Protein AF-A0A9P6X069-F1 (afdb_monomer_lite)

Radius of gyration: 29.43 Å; chains: 1; bounding box: 60×92×67 Å

Sequence (409 aa):
MNNSINICNRCDREITHRKDHNYNYHVDEVFIGESLLSVKRSDEGFICPVCESILNTTAGFKQHSKHHNLNFRISKKRVNDEDIDHSHEFNESEEFETSEISKDQLVHHIPPSALSLDNASNPQKKKLKLTNSETILASSDSLTADNQTKADKIMIAKLGRWVPLIYNRGNQQYGVLASPSSASLLLQDSQEPGTWESPIPDGETCSTSLVKTDGDNLIAHIKSTSKACRKLSTTYHIELSQKHVHILNKDWLEYPQLRFCGSQLLAGAIIIEKQTSILVNTVEPYARDPLLDAHYERSPTNSSFPTEPGIYGYIRICLLDSPDGKKLVLGTRVCNFLVTSSMRLDVNSCNIGPSTTHFTPSNESRVFLDNSSIQFVTEMIENPDTNECQVMPVLNQLRQNDCNEGIQI

Organism: Rhizopus oryzae (NCBI:txid64495)

pLDDT: mean 73.47, std 22.13, range [23.59, 97.0]

Foldseek 3Di:
DDPPQDADPVPRDTDPDPVQCCQWAVQQWKFKAPVRDIFGADPQGTQDPPPRDHDNTNVRVCVVSVVVVMDIGGDPDDDDDDDDDDDDDDDDDDDDDDDDDDPVPPPDDPDPPPPDPPPPDDPDPDQDFAEFLLLQCQQVLNLLPDPVVSVVSVVVLVVQVWFWKWKAAPQAIHIHTDHPVVVCVVPPDDDDNIDIDHGHYDPPPPPPDDDDDSVNSVLSNLLSLFPCVVVCVVWDWAWQALVNLVLQQDACVVQVLSQLLVFLFQAQKWKDDRSWIKGQHGKHKAWLDCVGGVPHDDDPPDDQFQPAQFPRGGWGWFWDQDPVATWTWTDGNTIIITRQWMAIGNDGDIHHGRHDDRDGDDSSMIMITTPVSVVLSVVSRVPSVNDHNDDDDPVVVVVVCVVPPDDDD

Secondary structure (DSSP, 8-state):
-----EE-TTT--EES-HHHHHHHHS--EEEETTTTEEEEPBTTBEEPTTT--EESSHHHHHHHHHHTT--EE-----------------------------GGG-SS-PPPSTT-----------PPPPBHHHHHHHHTT-TTS-HHHHHHHHHHHHHTTPEEEEEEETTEEEEEEE-HHHHHHHHHS---SSEEEPPBPTT---SSS----HHHHHHHHHHHHSTTHHHHTT--EEE--HHHHHHHTS-TTT-TTHHHHHHHHHTT-EEEETTEEEEEEEEEEEESSTTT-TT----SSS-----S-BTTBS-EEEEEEETTEEEEEEE-SSEEEEEEEEEESSSS-EEESSB--S----TT-EEEEEHHHHHHHHHHHH-TT---S----HHHHHHHHTT------

Structure (mmCIF, N/CA/C/O backbone):
data_AF-A0A9P6X069-F1
#
_entry.id   AF-A0A9P6X069-F1
#
loop_
_atom_site.group_PDB
_atom_site.id
_atom_site.type_symbol
_atom_site.label_atom_id
_atom_site.label_alt_id
_atom_site.label_comp_id
_atom_site.label_asym_id
_atom_site.label_entity_id
_atom_site.label_seq_id
_atom_site.pdbx_PDB_ins_code
_atom_site.Cartn_x
_atom_site.Cartn_y
_atom_site.Cartn_z
_atom_site.occupancy
_atom_site.B_iso_or_equiv
_atom_site.auth_seq_id
_atom_site.auth_comp_id
_atom_site.auth_asym_id
_atom_site.auth_atom_id
_atom_site.pdbx_PDB_model_num
ATOM 1 N N . MET A 1 1 ? -25.226 74.430 -16.029 1.00 42.78 1 MET A N 1
ATOM 2 C CA . MET A 1 1 ? -24.484 73.281 -15.468 1.00 42.78 1 MET A CA 1
ATOM 3 C C . MET A 1 1 ? -24.748 72.105 -16.394 1.00 42.78 1 MET A C 1
ATOM 5 O O . MET A 1 1 ? -25.853 71.584 -16.383 1.00 42.78 1 MET A O 1
ATOM 9 N N . ASN A 1 2 ? -23.807 71.806 -17.293 1.00 35.28 2 ASN A N 1
ATOM 10 C CA . ASN A 1 2 ? -23.953 70.749 -18.296 1.00 35.28 2 ASN A CA 1
ATOM 11 C C . ASN A 1 2 ? -23.785 69.384 -17.619 1.00 35.28 2 ASN A C 1
ATOM 13 O O . ASN A 1 2 ? -22.670 69.024 -17.251 1.00 35.28 2 ASN A O 1
ATOM 17 N N . ASN A 1 3 ? -24.878 68.637 -17.457 1.00 42.72 3 ASN A N 1
ATOM 18 C CA . ASN A 1 3 ? -24.806 67.213 -17.140 1.00 42.72 3 ASN A CA 1
ATOM 19 C C . ASN A 1 3 ? -24.418 66.472 -18.422 1.00 42.72 3 ASN A C 1
ATOM 21 O O . ASN A 1 3 ? -25.267 66.211 -19.271 1.00 42.72 3 ASN A O 1
ATOM 25 N N . SER A 1 4 ? -23.131 66.172 -18.581 1.00 50.56 4 SER A N 1
ATOM 26 C CA . SER A 1 4 ? -22.646 65.299 -19.648 1.00 50.56 4 SER A CA 1
ATOM 27 C C . SER A 1 4 ? -23.230 63.897 -19.450 1.00 50.56 4 SER A C 1
ATOM 29 O O . SER A 1 4 ? -22.804 63.162 -18.558 1.00 50.56 4 SER A O 1
ATOM 31 N N . ILE A 1 5 ? -24.234 63.541 -20.252 1.00 55.81 5 ILE A N 1
ATOM 32 C CA . ILE A 1 5 ? -24.798 62.190 -20.320 1.00 55.81 5 ILE A CA 1
ATOM 33 C C . ILE A 1 5 ? -23.732 61.297 -20.962 1.00 55.81 5 ILE A C 1
ATOM 35 O O . ILE A 1 5 ? -23.426 61.438 -22.144 1.00 55.81 5 ILE A O 1
ATOM 39 N N . ASN A 1 6 ? -23.119 60.412 -20.175 1.00 64.69 6 ASN A N 1
ATOM 40 C CA . ASN A 1 6 ? -22.134 59.460 -20.680 1.00 64.69 6 ASN A CA 1
ATOM 41 C C . ASN A 1 6 ? -22.856 58.180 -21.105 1.00 64.69 6 ASN A C 1
ATOM 43 O O . ASN A 1 6 ? -23.349 57.439 -20.258 1.00 64.69 6 ASN A O 1
ATOM 47 N N . ILE A 1 7 ? -22.912 57.914 -22.406 1.00 69.56 7 ILE A N 1
ATOM 48 C CA . ILE A 1 7 ? -23.476 56.677 -22.956 1.00 69.56 7 ILE A CA 1
ATOM 49 C C . ILE A 1 7 ? -22.389 55.591 -22.954 1.00 69.56 7 ILE A C 1
ATOM 51 O O . ILE A 1 7 ? -21.216 55.861 -23.218 1.00 69.56 7 ILE A O 1
ATOM 55 N N . CYS A 1 8 ? -22.748 54.355 -22.605 1.00 69.44 8 CYS A N 1
ATOM 56 C CA . CYS A 1 8 ? -21.815 53.235 -22.648 1.00 69.44 8 CYS A CA 1
ATOM 57 C C . CYS A 1 8 ? -21.564 52.766 -24.083 1.00 69.44 8 CYS A C 1
ATOM 59 O O . CYS A 1 8 ? -22.436 52.136 -24.662 1.00 69.44 8 CYS A O 1
ATOM 61 N N . ASN A 1 9 ? -20.340 52.894 -24.595 1.00 67.25 9 ASN A N 1
ATOM 62 C CA . ASN A 1 9 ? -19.972 52.401 -25.936 1.00 67.25 9 ASN A CA 1
ATOM 63 C C . ASN A 1 9 ? -20.103 50.869 -26.137 1.00 67.25 9 ASN A C 1
ATOM 65 O O . ASN A 1 9 ? -19.781 50.370 -27.210 1.00 67.25 9 ASN A O 1
ATOM 69 N N . ARG A 1 10 ? -20.479 50.102 -25.102 1.00 67.94 10 ARG A N 1
ATOM 70 C CA . ARG A 1 10 ? -20.655 48.639 -25.162 1.00 67.94 10 ARG A CA 1
ATOM 71 C C . ARG A 1 10 ? -22.107 48.174 -25.052 1.00 67.94 10 ARG A C 1
ATOM 73 O O . ARG A 1 10 ? -22.389 47.033 -25.390 1.00 67.94 10 ARG A O 1
ATOM 80 N N . CYS A 1 11 ? -23.012 48.999 -24.530 1.00 73.62 11 CYS A N 1
ATOM 81 C CA . CYS A 1 11 ? -24.420 48.613 -24.368 1.00 73.62 11 CYS A CA 1
ATOM 82 C C . CYS A 1 11 ? -25.410 49.766 -24.565 1.00 73.62 11 CYS A C 1
ATOM 84 O O . CYS A 1 11 ? -26.586 49.607 -24.244 1.00 73.62 11 CYS A O 1
ATOM 86 N N . ASP A 1 12 ? -24.927 50.922 -25.027 1.00 70.94 12 ASP A N 1
ATOM 87 C CA . ASP A 1 12 ? -25.683 52.131 -25.368 1.00 70.94 12 ASP A CA 1
ATOM 88 C C . ASP A 1 12 ? -26.628 52.650 -24.270 1.00 70.94 12 ASP A C 1
ATOM 90 O O . ASP A 1 12 ? -27.578 53.384 -24.530 1.00 70.94 12 ASP A O 1
ATOM 94 N N . ARG A 1 13 ? -26.354 52.306 -23.004 1.00 71.81 13 ARG A N 1
ATOM 95 C CA . ARG A 1 13 ? -27.107 52.801 -21.843 1.00 71.81 13 ARG A CA 1
ATOM 96 C C . ARG A 1 13 ? -26.535 54.117 -21.336 1.00 71.81 13 ARG A C 1
ATOM 98 O O . ARG A 1 13 ? -25.316 54.273 -21.277 1.00 71.81 13 ARG A O 1
ATOM 105 N N . GLU A 1 14 ? -27.407 55.023 -20.905 1.00 73.38 14 GLU A N 1
ATOM 106 C CA . GLU A 1 14 ? -27.016 56.237 -20.185 1.00 73.38 14 GLU A CA 1
ATOM 107 C C . GLU A 1 14 ? -26.441 55.878 -18.806 1.00 73.38 14 GLU A C 1
ATOM 109 O O . GLU A 1 14 ? -27.041 55.114 -18.045 1.00 73.38 14 GLU A O 1
ATOM 114 N N . ILE A 1 15 ? -25.262 56.411 -18.479 1.00 73.88 15 ILE A N 1
ATOM 115 C CA . ILE A 1 15 ? -24.551 56.118 -17.235 1.00 73.88 15 ILE A CA 1
ATOM 116 C C . ILE A 1 15 ? -24.189 57.412 -16.502 1.00 73.88 15 ILE A C 1
ATOM 118 O O . ILE A 1 15 ? -23.618 58.339 -17.072 1.00 73.88 15 ILE A O 1
ATOM 122 N N . THR A 1 16 ? -24.424 57.427 -15.192 1.00 64.19 16 THR A N 1
ATOM 123 C CA . THR A 1 16 ? -23.945 58.466 -14.270 1.00 64.19 16 THR A CA 1
ATOM 124 C C . THR A 1 16 ? -22.480 58.263 -13.857 1.00 64.19 16 THR A C 1
ATOM 126 O O . THR A 1 16 ? -21.721 59.226 -13.803 1.00 64.19 16 THR A O 1
ATOM 129 N N . HIS A 1 17 ? -22.044 57.014 -13.634 1.00 68.31 17 HIS A N 1
ATOM 130 C CA . HIS A 1 17 ? -20.667 56.661 -13.256 1.00 68.31 17 HIS A CA 1
ATOM 131 C C . HIS A 1 17 ? -20.094 55.516 -14.114 1.00 68.31 17 HIS A C 1
ATOM 133 O O . HIS A 1 17 ? -20.380 54.336 -13.905 1.00 68.31 17 HIS A O 1
ATOM 139 N N . ARG A 1 18 ? -19.232 55.863 -15.082 1.00 62.50 18 ARG A N 1
ATOM 140 C CA . ARG A 1 18 ? -18.684 54.933 -16.095 1.00 62.50 18 ARG A CA 1
ATOM 141 C C . ARG A 1 18 ? -17.893 53.756 -15.501 1.00 62.50 18 ARG A C 1
ATOM 143 O O . ARG A 1 18 ? -18.002 52.641 -16.008 1.00 62.50 18 ARG A O 1
ATOM 150 N N . LYS A 1 19 ? -17.124 53.976 -14.424 1.00 65.62 19 LYS A N 1
ATOM 151 C CA . LYS A 1 19 ? -16.300 52.930 -13.782 1.00 65.62 19 LYS A CA 1
ATOM 152 C C . LYS A 1 19 ? -17.153 51.847 -13.110 1.00 65.62 19 LYS A C 1
ATOM 154 O O . LYS A 1 19 ? -16.907 50.664 -13.333 1.00 65.62 19 LYS A O 1
ATOM 159 N N . ASP A 1 20 ? -18.191 52.241 -12.376 1.00 71.38 20 ASP A N 1
ATOM 160 C CA . ASP A 1 20 ? -19.063 51.305 -11.654 1.00 71.38 20 ASP A CA 1
ATOM 161 C C . ASP A 1 20 ? -19.951 50.499 -12.602 1.00 71.38 20 ASP A C 1
ATOM 163 O O . ASP A 1 20 ? -20.221 49.320 -12.367 1.00 71.38 20 ASP A O 1
ATOM 167 N N . HIS A 1 21 ? -20.367 51.110 -13.713 1.00 75.94 21 HIS A N 1
ATOM 168 C CA . HIS A 1 21 ? -21.101 50.409 -14.758 1.00 75.94 21 HIS A CA 1
ATOM 169 C C . HIS A 1 21 ? -20.236 49.359 -15.463 1.00 75.94 21 HIS A C 1
ATOM 171 O O . HIS A 1 21 ? -20.666 48.217 -15.610 1.00 75.94 21 HIS A O 1
ATOM 177 N N . ASN A 1 22 ? -19.004 49.717 -15.846 1.00 75.19 22 ASN A N 1
ATOM 178 C CA . ASN A 1 22 ? -18.071 48.780 -16.474 1.00 75.19 22 ASN A CA 1
ATOM 179 C C . ASN A 1 22 ? -17.779 47.590 -15.544 1.00 75.19 22 ASN A C 1
ATOM 181 O O . ASN A 1 22 ? -17.891 46.436 -15.945 1.00 75.19 22 ASN A O 1
ATOM 185 N N . TYR A 1 23 ? -17.529 47.868 -14.261 1.00 79.69 23 TYR A N 1
ATOM 186 C CA . TYR A 1 23 ? -17.313 46.833 -13.253 1.00 79.69 23 TYR A CA 1
ATOM 187 C C . TYR A 1 23 ? -18.516 45.897 -13.085 1.00 79.69 23 TYR A C 1
ATOM 189 O O . TYR A 1 23 ? -18.342 44.686 -12.983 1.00 79.69 23 TYR A O 1
ATOM 197 N N . ASN A 1 24 ? -19.740 46.427 -13.046 1.0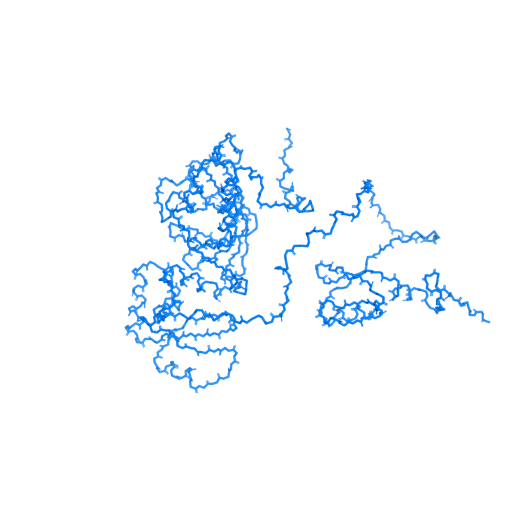0 82.25 24 ASN A N 1
ATOM 198 C CA . ASN A 1 24 ? -20.919 45.624 -12.725 1.00 82.25 24 ASN A CA 1
ATOM 199 C C . ASN A 1 24 ? -21.526 44.876 -13.906 1.00 82.25 24 ASN A C 1
ATOM 201 O O . ASN A 1 24 ? -22.154 43.842 -13.668 1.00 82.25 24 ASN A O 1
ATOM 205 N N . TYR A 1 25 ? -21.356 45.370 -15.133 1.00 77.75 25 TYR A N 1
ATOM 206 C CA . TYR A 1 25 ? -22.082 44.869 -16.305 1.00 77.75 25 TYR A CA 1
ATOM 207 C C . TYR A 1 25 ? -21.203 44.347 -17.440 1.00 77.75 25 TYR A C 1
ATOM 209 O O . TYR A 1 25 ? -21.703 43.588 -18.257 1.00 77.75 25 TYR A O 1
ATOM 217 N N . HIS A 1 26 ? -19.912 44.682 -17.463 1.00 78.12 26 HIS A N 1
ATOM 218 C CA . HIS A 1 26 ? -19.003 44.350 -18.574 1.00 78.12 26 HIS A CA 1
ATOM 219 C C . HIS A 1 26 ? -17.796 43.514 -18.135 1.00 78.12 26 HIS A C 1
ATOM 221 O O . HIS A 1 26 ? -16.769 43.474 -18.811 1.00 78.12 26 HIS A O 1
ATOM 227 N N . VAL A 1 27 ? -17.900 42.878 -16.968 1.00 79.62 27 VAL A N 1
ATOM 228 C CA . VAL A 1 27 ? -16.956 41.847 -16.533 1.00 79.62 27 VAL A CA 1
ATOM 229 C C . VAL A 1 27 ? -17.482 40.510 -17.030 1.00 79.62 27 VAL A C 1
ATOM 231 O O . VAL A 1 27 ? -18.542 40.075 -16.583 1.00 79.62 27 VAL A O 1
ATOM 234 N N . ASP A 1 28 ? -16.732 39.885 -17.933 1.00 79.06 28 ASP A N 1
ATOM 235 C CA . ASP A 1 28 ? -17.126 38.638 -18.599 1.00 79.06 28 ASP A CA 1
ATOM 236 C C . ASP A 1 28 ? -16.813 37.395 -17.756 1.00 79.06 28 ASP A C 1
ATOM 238 O O . ASP A 1 28 ? -17.457 36.360 -17.902 1.00 79.06 28 ASP A O 1
ATOM 242 N N . GLU A 1 29 ? -15.823 37.482 -16.866 1.00 84.62 29 GLU A N 1
ATOM 243 C CA . GLU A 1 29 ? -15.314 36.344 -16.101 1.00 84.62 29 GLU A CA 1
ATOM 244 C C . GLU A 1 29 ? -14.793 36.784 -14.729 1.00 84.62 29 GLU A C 1
ATOM 246 O O . GLU A 1 29 ? -14.125 37.814 -14.586 1.00 84.62 29 GLU A O 1
ATOM 251 N N . VAL A 1 30 ? -15.104 35.989 -13.707 1.00 84.06 30 VAL A N 1
ATOM 252 C CA . VAL A 1 30 ? -14.659 36.183 -12.323 1.00 84.06 30 VAL A CA 1
ATOM 253 C C . VAL A 1 30 ? -14.115 34.876 -11.762 1.00 84.06 30 VAL A C 1
ATOM 255 O O . VAL A 1 30 ? -14.554 33.801 -12.149 1.00 84.06 30 VAL A O 1
ATOM 258 N N . PHE A 1 31 ? -13.169 34.964 -10.833 1.00 82.50 31 PHE A N 1
ATOM 259 C CA . PHE A 1 31 ? -12.509 33.807 -10.233 1.00 82.50 31 PHE A CA 1
ATOM 260 C C . PHE A 1 31 ? -12.877 33.710 -8.760 1.00 82.50 31 PHE A C 1
ATOM 262 O O . PHE A 1 31 ? -12.735 34.696 -8.025 1.00 82.50 31 PHE A O 1
ATOM 269 N N . ILE A 1 32 ? -13.339 32.535 -8.329 1.00 80.19 32 ILE A N 1
ATOM 270 C CA . ILE A 1 32 ? -13.804 32.317 -6.958 1.00 80.19 32 ILE A CA 1
ATOM 271 C C . ILE A 1 32 ? -13.088 31.170 -6.232 1.00 80.19 32 ILE A C 1
ATOM 273 O O . ILE A 1 32 ? -12.672 30.184 -6.837 1.00 80.19 32 ILE A O 1
ATOM 277 N N . GLY A 1 33 ? -12.972 31.297 -4.908 1.00 73.81 33 GLY A N 1
ATOM 278 C CA . GLY A 1 33 ? -12.350 30.311 -4.024 1.00 73.81 33 GLY A CA 1
ATOM 279 C C . GLY A 1 33 ? -10.818 30.290 -4.084 1.00 73.81 33 GLY A C 1
ATOM 280 O O . GLY A 1 33 ? -10.187 31.077 -4.789 1.00 73.81 33 GLY A O 1
ATOM 281 N N . GLU A 1 34 ? -10.209 29.389 -3.312 1.00 68.25 34 GLU A N 1
ATOM 282 C CA . GLU A 1 34 ? -8.750 29.175 -3.318 1.00 68.25 34 GLU A CA 1
ATOM 283 C C . GLU A 1 34 ? -8.270 28.505 -4.612 1.00 68.25 34 GLU A C 1
ATOM 285 O O . GLU A 1 34 ? -7.157 28.751 -5.064 1.00 68.25 34 GLU A O 1
ATOM 290 N N . SER A 1 35 ? -9.145 27.724 -5.248 1.00 65.00 35 SER A N 1
ATOM 291 C CA . SER A 1 35 ? -8.895 27.024 -6.511 1.00 65.00 35 SER A CA 1
ATOM 292 C C . SER A 1 35 ? -8.997 27.920 -7.752 1.00 65.00 35 SER A C 1
ATOM 294 O O . SER A 1 35 ? -8.782 27.426 -8.853 1.00 65.00 35 SER A O 1
ATOM 296 N N . LEU A 1 36 ? -9.345 29.208 -7.592 1.00 75.38 36 LEU A N 1
ATOM 297 C CA . LEU A 1 36 ? -9.572 30.163 -8.687 1.00 75.38 36 LEU A CA 1
ATOM 298 C C . LEU A 1 36 ? -10.529 29.612 -9.759 1.00 75.38 36 LEU A C 1
ATOM 300 O O . LEU A 1 36 ? -10.232 29.642 -10.950 1.00 75.38 36 LEU A O 1
ATOM 304 N N . LEU A 1 37 ? -11.692 29.111 -9.340 1.00 76.81 37 LEU A N 1
ATOM 305 C CA . LEU A 1 37 ? -12.702 28.615 -10.268 1.00 76.81 37 LEU A CA 1
ATOM 306 C C . LEU A 1 37 ? -13.217 29.773 -11.135 1.00 76.81 37 LEU A C 1
ATOM 308 O O . LEU A 1 37 ? -13.731 30.756 -10.597 1.00 76.81 37 LEU A O 1
ATOM 312 N N . SER A 1 38 ? -13.084 29.649 -12.457 1.00 82.31 38 SER A N 1
ATOM 313 C CA . SER A 1 38 ? -13.639 30.604 -13.423 1.00 82.31 38 SER A CA 1
ATOM 314 C C . SER A 1 38 ? -15.165 30.482 -13.477 1.00 82.31 38 SER A C 1
ATOM 316 O O . SER A 1 38 ? -15.711 29.404 -13.713 1.00 82.31 38 SER A O 1
ATOM 318 N N . VAL A 1 39 ? -15.851 31.607 -13.283 1.00 82.75 39 VAL A N 1
ATOM 319 C CA . VAL A 1 39 ? -17.285 31.768 -13.515 1.00 82.75 39 VAL A CA 1
ATOM 320 C C . VAL A 1 39 ? -17.467 32.821 -14.598 1.00 82.75 39 VAL A C 1
ATOM 322 O O . VAL A 1 39 ? -17.143 33.997 -14.406 1.00 82.75 39 VAL A O 1
ATOM 325 N N . LYS A 1 40 ? -17.996 32.394 -15.744 1.00 85.69 40 LYS A N 1
ATOM 326 C CA . LYS A 1 40 ? -18.321 33.279 -16.863 1.00 85.69 40 LYS A CA 1
ATOM 327 C C . LYS A 1 40 ? -19.704 33.883 -16.684 1.00 85.69 40 LYS A C 1
ATOM 329 O O . LYS A 1 40 ? -20.611 33.253 -16.138 1.00 85.69 40 LYS A O 1
ATOM 334 N N . ARG A 1 41 ? -19.859 35.116 -17.145 1.00 84.06 41 ARG A N 1
ATOM 335 C CA . ARG A 1 41 ? -21.137 35.811 -17.147 1.00 84.06 41 ARG A CA 1
ATOM 336 C C . ARG A 1 41 ? -22.023 35.234 -18.251 1.00 84.06 41 ARG A C 1
ATOM 338 O O . ARG A 1 41 ? -21.610 35.183 -19.404 1.00 84.06 41 ARG A O 1
ATOM 345 N N . SER A 1 42 ? -23.225 34.809 -17.884 1.00 82.00 42 SER A N 1
ATOM 346 C CA . SER A 1 42 ? -24.303 34.481 -18.823 1.00 82.00 42 SER A CA 1
ATOM 347 C C . SER A 1 42 ? -25.139 35.725 -19.143 1.00 82.00 42 SER A C 1
ATOM 349 O O . SER A 1 42 ? -24.993 36.757 -18.479 1.00 82.00 42 SER A O 1
ATOM 351 N N . ASP A 1 43 ? -26.060 35.621 -20.100 1.00 76.06 43 ASP A N 1
ATOM 352 C CA . ASP A 1 43 ? -26.978 36.713 -20.460 1.00 76.06 43 ASP A CA 1
ATOM 353 C C . ASP A 1 43 ? -27.834 37.192 -19.269 1.00 76.06 43 ASP A C 1
ATOM 355 O O . ASP A 1 43 ? -28.202 38.365 -19.187 1.00 76.06 43 ASP A O 1
ATOM 359 N N . GLU A 1 44 ? -28.087 36.310 -18.295 1.00 77.12 44 GLU A N 1
ATOM 360 C CA . GLU A 1 44 ? -28.863 36.602 -17.082 1.00 77.12 44 GLU A CA 1
ATOM 361 C C . GLU A 1 44 ? -27.990 37.051 -15.888 1.00 77.12 44 GLU A C 1
ATOM 363 O O . GLU A 1 44 ? -28.501 37.530 -14.872 1.00 77.12 44 GLU A O 1
ATOM 368 N N . GLY A 1 45 ? -26.659 36.965 -16.010 1.00 85.12 45 GLY A N 1
ATOM 369 C CA . GLY A 1 45 ? -25.692 37.324 -14.969 1.00 85.12 45 GLY A CA 1
ATOM 370 C C . GLY A 1 45 ? -24.742 36.186 -14.592 1.00 85.12 45 GLY A C 1
ATOM 371 O O . GLY A 1 45 ? -24.501 35.260 -15.365 1.00 85.12 45 GLY A O 1
ATOM 372 N N . PHE A 1 46 ? -24.157 36.266 -13.399 1.00 84.44 46 PHE A N 1
ATOM 373 C CA . PHE A 1 46 ? -23.302 35.211 -12.856 1.00 84.44 46 PHE A CA 1
ATOM 374 C C . PHE A 1 46 ? -24.130 34.207 -12.060 1.00 84.44 46 PHE A C 1
ATOM 376 O O . PHE A 1 46 ? -24.878 34.598 -11.164 1.00 84.44 46 PHE A O 1
ATOM 383 N N . ILE A 1 47 ? -23.952 32.922 -12.351 1.00 84.06 47 ILE A N 1
ATOM 384 C CA . ILE A 1 47 ? -24.591 31.830 -11.617 1.00 84.06 47 ILE A CA 1
ATOM 385 C C . ILE A 1 47 ? -23.631 31.364 -10.526 1.00 84.06 47 ILE A C 1
ATOM 387 O O . ILE A 1 47 ? -22.469 31.055 -10.797 1.00 84.06 47 ILE A O 1
ATOM 391 N N . CYS A 1 48 ? -24.091 31.344 -9.276 1.00 82.50 48 CYS A N 1
ATOM 392 C CA . CYS A 1 48 ? -23.286 30.850 -8.167 1.00 82.50 48 CYS A CA 1
ATOM 393 C C . CYS A 1 48 ? -23.147 29.324 -8.260 1.00 82.50 48 CYS A C 1
ATOM 395 O O . CYS A 1 48 ? -24.159 28.633 -8.194 1.00 82.50 48 CYS A O 1
ATOM 397 N N . PRO A 1 49 ? -21.931 28.760 -8.317 1.00 77.50 49 PRO A N 1
ATOM 398 C CA . PRO A 1 49 ? -21.759 27.311 -8.429 1.00 77.50 49 PRO A CA 1
ATOM 399 C C . PRO A 1 49 ? -22.056 26.553 -7.125 1.00 77.50 49 PRO A C 1
ATOM 401 O O . PRO A 1 49 ? -22.012 25.331 -7.114 1.00 77.50 49 PRO A O 1
ATOM 404 N N . VAL A 1 50 ? -22.330 27.255 -6.016 1.00 79.19 50 VAL A N 1
ATOM 405 C CA . VAL A 1 50 ? -22.631 26.634 -4.712 1.00 79.19 50 VAL A CA 1
ATOM 406 C C . VAL A 1 50 ? -24.133 26.506 -4.458 1.00 79.19 50 VAL A C 1
ATOM 408 O O . VAL A 1 50 ? -24.566 25.552 -3.821 1.00 79.19 50 VAL A O 1
ATOM 411 N N . CYS A 1 51 ? -24.930 27.478 -4.903 1.00 81.56 51 CYS A N 1
ATOM 412 C CA . CYS A 1 51 ? -26.366 27.532 -4.609 1.00 81.56 51 CYS A CA 1
ATOM 413 C C . CYS A 1 51 ? -27.237 27.863 -5.826 1.00 81.56 51 CYS A C 1
ATOM 415 O O . CYS A 1 51 ? -28.429 28.105 -5.663 1.00 81.56 51 CYS A O 1
ATOM 417 N N . GLU A 1 52 ? -26.632 27.942 -7.014 1.00 83.38 52 GLU A N 1
ATOM 418 C CA . GLU A 1 52 ? -27.286 28.204 -8.303 1.00 83.38 52 GLU A CA 1
ATOM 419 C C . GLU A 1 52 ? -28.027 29.549 -8.386 1.00 83.38 52 GLU A C 1
ATOM 421 O O . GLU A 1 52 ? -28.730 29.827 -9.355 1.00 83.38 52 GLU A O 1
ATOM 426 N N . SER A 1 53 ? -27.836 30.440 -7.405 1.00 80.12 53 SER A N 1
ATOM 427 C CA . SER A 1 53 ? -28.431 31.775 -7.446 1.00 80.12 53 SER A CA 1
ATOM 428 C C . SER A 1 53 ? -27.830 32.621 -8.571 1.00 80.12 53 SER A C 1
ATOM 430 O O . SER A 1 53 ? -26.611 32.654 -8.769 1.00 80.12 53 SER A O 1
ATOM 432 N N . ILE A 1 54 ? -28.701 33.314 -9.306 1.00 86.25 54 ILE A N 1
ATOM 433 C CA . ILE A 1 54 ? -28.332 34.158 -10.445 1.00 86.25 54 ILE A CA 1
ATOM 434 C C . ILE A 1 54 ? -28.183 35.599 -9.968 1.00 86.25 54 ILE A C 1
ATOM 436 O O . ILE A 1 54 ? -29.099 36.178 -9.380 1.00 86.25 54 ILE A O 1
ATOM 440 N N . LEU A 1 55 ? -27.017 36.191 -10.221 1.00 86.38 55 LEU A N 1
ATOM 441 C CA . LEU A 1 55 ? -26.685 37.547 -9.804 1.00 86.38 55 LEU A CA 1
ATOM 442 C C . LEU A 1 55 ? -26.309 38.395 -11.011 1.00 86.38 55 LEU A C 1
ATOM 444 O O . LEU A 1 55 ? -25.273 38.224 -11.652 1.00 86.38 55 LEU A O 1
ATOM 448 N N . ASN A 1 56 ? -27.165 39.371 -11.278 1.00 84.19 56 ASN A N 1
ATOM 449 C CA . ASN A 1 56 ? -27.097 40.258 -12.433 1.00 84.19 56 ASN A CA 1
ATOM 450 C C . ASN A 1 56 ? -25.978 41.313 -12.366 1.00 84.19 56 ASN A C 1
ATOM 452 O O . ASN A 1 56 ? -25.777 42.036 -13.339 1.00 84.19 56 ASN A O 1
ATOM 456 N N . THR A 1 57 ? -25.259 41.437 -11.246 1.00 85.50 57 THR A N 1
ATOM 457 C CA . THR A 1 57 ? -24.164 42.402 -11.068 1.00 85.50 57 THR A CA 1
ATOM 458 C C . THR A 1 57 ? -22.930 41.749 -10.464 1.00 85.50 57 THR A C 1
ATOM 460 O O . THR A 1 57 ? -23.015 40.910 -9.566 1.00 85.50 57 THR A O 1
ATOM 463 N N . THR A 1 58 ? -21.755 42.193 -10.908 1.00 84.50 58 THR A N 1
ATOM 464 C CA . THR A 1 58 ? -20.462 41.721 -10.391 1.00 84.50 58 THR A CA 1
ATOM 465 C C . THR A 1 58 ? -20.289 42.027 -8.898 1.00 84.50 58 THR A C 1
ATOM 467 O O . THR A 1 58 ? -19.790 41.188 -8.147 1.00 84.50 58 THR A O 1
ATOM 470 N N . ALA A 1 59 ? -20.735 43.201 -8.428 1.00 83.62 59 ALA A N 1
ATOM 471 C CA . ALA A 1 59 ? -20.709 43.543 -7.004 1.00 83.62 59 ALA A CA 1
ATOM 472 C C . ALA A 1 59 ? -21.637 42.645 -6.168 1.00 83.62 59 ALA A C 1
ATOM 474 O O . ALA A 1 59 ? -21.226 42.177 -5.102 1.00 83.62 59 ALA A O 1
ATOM 475 N N . GLY A 1 60 ? -22.844 42.353 -6.670 1.00 82.31 60 GLY A N 1
ATOM 476 C CA . GLY A 1 60 ? -23.772 41.417 -6.034 1.00 82.31 60 GLY A CA 1
ATOM 477 C C . GLY A 1 60 ? -23.169 40.017 -5.922 1.00 82.31 60 GLY A C 1
ATOM 478 O O . GLY A 1 60 ? -23.168 39.428 -4.842 1.00 82.31 60 GLY A O 1
ATOM 479 N N . PHE A 1 61 ? -22.542 39.534 -6.997 1.00 85.56 61 PHE A N 1
ATOM 480 C CA . PHE A 1 61 ? -21.862 38.239 -7.013 1.00 85.56 61 PHE A CA 1
ATOM 481 C C . PHE A 1 61 ? -20.684 38.162 -6.034 1.00 85.56 61 PHE A C 1
ATOM 483 O O . PHE A 1 61 ? -20.536 37.177 -5.308 1.00 85.56 61 PHE A O 1
ATOM 490 N N . LYS A 1 62 ? -19.885 39.229 -5.921 1.00 84.56 62 LYS A N 1
ATOM 491 C CA . LYS A 1 62 ? -18.802 39.324 -4.931 1.00 84.56 62 LYS A CA 1
ATOM 492 C C . LYS A 1 62 ? -19.322 39.255 -3.493 1.00 84.56 62 LYS A C 1
ATOM 494 O O . LYS A 1 62 ? -18.734 38.563 -2.663 1.00 84.56 62 LYS A O 1
ATOM 499 N N . GLN A 1 63 ? -20.391 39.984 -3.172 1.00 84.50 63 GLN A N 1
ATOM 500 C CA . GLN A 1 63 ? -20.969 39.979 -1.824 1.00 84.50 63 GLN A CA 1
ATOM 501 C C . GLN A 1 63 ? -21.603 38.626 -1.488 1.00 84.50 63 GLN A C 1
ATOM 503 O O . GLN A 1 63 ? -21.448 38.130 -0.372 1.00 84.50 63 GLN A O 1
ATOM 508 N N . HIS A 1 64 ? -22.270 38.009 -2.455 1.00 84.94 64 HIS A N 1
ATOM 509 C CA . HIS A 1 64 ? -22.835 36.676 -2.310 1.00 84.94 64 HIS A CA 1
ATOM 510 C C . HIS A 1 64 ? -21.752 35.607 -2.096 1.00 84.94 64 HIS A C 1
ATOM 512 O O . HIS A 1 64 ? -21.849 34.813 -1.167 1.00 84.94 64 HIS A O 1
ATOM 518 N N . SER A 1 65 ? -20.658 35.655 -2.860 1.00 84.06 65 SER A N 1
ATOM 519 C CA . SER A 1 65 ? -19.527 34.722 -2.721 1.00 84.06 65 SER A CA 1
ATOM 520 C C . SER A 1 65 ? -18.922 34.733 -1.310 1.00 84.06 65 SER A C 1
ATOM 522 O O . SER A 1 65 ? -18.561 33.685 -0.777 1.00 84.06 65 SER A O 1
ATOM 524 N N . LYS A 1 66 ? -18.889 35.902 -0.652 1.00 81.88 66 LYS A N 1
ATOM 525 C CA . LYS A 1 66 ? -18.440 36.015 0.745 1.00 81.88 66 LYS A CA 1
ATOM 526 C C . LYS A 1 66 ? -19.331 35.259 1.733 1.00 81.88 66 LYS A C 1
ATOM 528 O O . LYS A 1 66 ? -18.806 34.749 2.714 1.00 81.88 66 LYS A O 1
ATOM 533 N N . HIS A 1 67 ? -20.638 35.147 1.484 1.00 82.69 67 HIS A N 1
ATOM 534 C CA . HIS A 1 67 ? -21.537 34.358 2.341 1.00 82.69 67 HIS A CA 1
ATOM 535 C C . HIS A 1 67 ? -21.236 32.854 2.265 1.00 82.69 67 HIS A C 1
ATOM 537 O O . HIS A 1 67 ? -21.532 32.122 3.204 1.00 82.69 67 HIS A O 1
ATOM 543 N N . HIS A 1 68 ? -20.589 32.407 1.187 1.00 79.62 68 HIS A N 1
ATOM 544 C CA . HIS A 1 68 ? -20.091 31.043 1.021 1.00 79.62 68 HIS A CA 1
ATOM 545 C C . HIS A 1 68 ? -18.613 30.881 1.422 1.00 79.62 68 HIS A C 1
ATOM 547 O O . HIS A 1 68 ? -18.014 29.852 1.126 1.00 79.62 68 HIS A O 1
ATOM 553 N N . ASN A 1 69 ? -18.012 31.877 2.090 1.00 77.50 69 ASN A N 1
ATOM 554 C CA . ASN A 1 69 ? -16.584 31.918 2.436 1.00 77.50 69 ASN A CA 1
ATOM 555 C C . ASN A 1 69 ? -15.643 31.761 1.224 1.00 77.50 69 ASN A C 1
ATOM 557 O O . ASN A 1 69 ? -14.524 31.268 1.357 1.00 77.50 69 ASN A O 1
ATOM 561 N N . LEU A 1 70 ? -16.075 32.195 0.036 1.00 80.12 70 LEU A N 1
ATOM 562 C CA . LEU A 1 70 ? -15.262 32.140 -1.176 1.00 80.12 70 LEU A CA 1
ATOM 563 C C . LEU A 1 70 ? -14.529 33.464 -1.405 1.00 80.12 70 LEU A C 1
ATOM 565 O O . LEU A 1 70 ? -15.126 34.545 -1.409 1.00 80.12 70 LEU A O 1
ATOM 569 N N . ASN A 1 71 ? -13.221 33.371 -1.654 1.00 77.94 71 ASN A N 1
ATOM 570 C CA . ASN A 1 71 ? -12.424 34.495 -2.140 1.00 77.94 71 ASN A CA 1
ATOM 571 C C . ASN A 1 71 ? -12.869 34.883 -3.553 1.00 77.94 71 ASN A C 1
ATOM 573 O O . ASN A 1 71 ? -13.219 34.014 -4.335 1.00 77.94 71 ASN A O 1
ATOM 577 N N . PHE A 1 72 ? -12.855 36.173 -3.890 1.00 84.12 72 PHE A N 1
ATOM 578 C CA . PHE A 1 72 ? -13.316 36.677 -5.189 1.00 84.12 72 PHE A CA 1
ATOM 579 C C . PHE A 1 72 ? -12.234 37.539 -5.846 1.00 84.12 72 PHE A C 1
ATOM 581 O O . PHE A 1 72 ? -11.731 38.482 -5.223 1.00 84.12 72 PHE A O 1
ATOM 588 N N . ARG A 1 73 ? -11.902 37.253 -7.108 1.00 78.69 73 ARG A N 1
ATOM 589 C CA . ARG A 1 73 ? -10.937 38.002 -7.926 1.00 78.69 73 ARG A CA 1
ATOM 590 C C . ARG A 1 73 ? -11.483 38.243 -9.334 1.00 78.69 73 ARG A C 1
ATOM 592 O O . ARG A 1 73 ? -12.255 37.451 -9.856 1.00 78.69 73 ARG A O 1
ATOM 599 N N . ILE A 1 74 ? -11.057 39.339 -9.955 1.00 80.75 74 ILE A N 1
ATOM 600 C CA . ILE A 1 74 ? -11.333 39.644 -11.367 1.00 80.75 74 ILE A CA 1
ATOM 601 C C . ILE A 1 74 ? -9.988 39.751 -12.075 1.00 80.75 74 ILE A C 1
ATOM 603 O O . ILE A 1 74 ? -9.085 40.417 -11.559 1.00 80.75 74 ILE A O 1
ATOM 607 N N . SER A 1 75 ? -9.858 39.126 -13.243 1.00 62.56 75 SER A N 1
ATOM 608 C CA . SER A 1 75 ? -8.684 39.307 -14.095 1.00 62.56 75 SER A CA 1
ATOM 609 C C . SER A 1 75 ? -8.615 40.753 -14.575 1.00 62.56 75 SER A C 1
ATOM 611 O O . SER A 1 75 ? -9.509 41.240 -15.267 1.00 62.56 75 SER A O 1
ATOM 613 N N . LYS A 1 76 ? -7.548 41.470 -14.211 1.00 52.38 76 LYS A N 1
ATOM 614 C CA . LYS A 1 76 ? -7.269 42.790 -14.783 1.00 52.38 76 LYS A CA 1
ATOM 615 C C . LYS A 1 76 ? -6.790 42.597 -16.223 1.00 52.38 76 LYS A C 1
ATOM 617 O O . LYS A 1 76 ? -5.606 42.382 -16.454 1.00 52.38 76 LYS A O 1
ATOM 622 N N . LYS A 1 77 ? -7.698 42.684 -17.193 1.00 40.31 77 LYS A N 1
ATOM 623 C CA . LYS A 1 77 ? -7.326 42.841 -18.603 1.00 40.31 77 LYS A CA 1
ATOM 624 C C . LYS A 1 77 ? -6.767 44.262 -18.761 1.00 40.31 77 LYS A C 1
ATOM 626 O O . LYS A 1 77 ? -7.498 45.220 -18.510 1.00 40.31 77 LYS A O 1
ATOM 631 N N . ARG A 1 78 ? -5.476 44.415 -19.094 1.00 30.83 78 ARG A N 1
ATOM 632 C CA . ARG A 1 78 ? -4.919 45.714 -19.511 1.00 30.83 78 ARG A CA 1
ATOM 633 C C . ARG A 1 78 ? -5.670 46.122 -20.779 1.00 30.83 78 ARG A C 1
ATOM 635 O O . ARG A 1 78 ? -5.554 45.461 -21.804 1.00 30.83 78 ARG A O 1
ATOM 642 N N . VAL A 1 79 ? -6.514 47.139 -20.668 1.00 31.67 79 VAL A N 1
ATOM 643 C CA . VAL A 1 79 ? -7.076 47.837 -21.822 1.00 31.67 79 VAL A CA 1
ATOM 644 C C . VAL A 1 79 ? -6.066 48.926 -22.154 1.00 31.67 79 VAL A C 1
ATOM 646 O O . VAL A 1 79 ? -5.769 49.746 -21.287 1.00 31.67 79 VAL A O 1
ATOM 649 N N . ASN A 1 80 ? -5.500 48.875 -23.359 1.00 30.67 80 ASN A N 1
ATOM 650 C CA . ASN A 1 80 ? -4.776 49.999 -23.940 1.00 30.67 80 ASN A CA 1
ATOM 651 C C . ASN A 1 80 ? -5.763 51.162 -24.076 1.00 30.67 80 ASN A C 1
ATOM 653 O O . ASN A 1 80 ? -6.665 51.086 -24.903 1.00 30.67 80 ASN A O 1
ATOM 657 N N . ASP A 1 81 ? -5.592 52.189 -23.254 1.00 28.28 81 ASP A N 1
ATOM 658 C CA . ASP A 1 81 ? -6.030 53.551 -23.540 1.00 28.28 81 ASP A CA 1
ATOM 659 C C . ASP A 1 81 ? -4.836 54.447 -23.187 1.00 28.28 81 ASP A C 1
ATOM 661 O O . ASP A 1 81 ? -4.341 54.439 -22.055 1.00 28.28 81 ASP A O 1
ATOM 665 N N . GLU A 1 82 ? -4.328 55.136 -24.202 1.00 32.03 82 GLU A N 1
ATOM 666 C CA . GLU A 1 82 ? -3.330 56.193 -24.093 1.00 32.03 82 GLU A CA 1
ATOM 667 C C . GLU A 1 82 ? -3.955 57.386 -23.349 1.00 32.03 82 GLU A C 1
ATOM 669 O O . GLU A 1 82 ? -5.001 57.875 -23.765 1.00 32.03 82 GLU A O 1
ATOM 674 N N . ASP A 1 83 ? -3.368 57.776 -22.209 1.00 29.33 83 ASP A N 1
ATOM 675 C CA . ASP A 1 83 ? -3.103 59.168 -21.789 1.00 29.33 83 ASP A CA 1
ATOM 676 C C . ASP A 1 83 ? -2.642 59.231 -20.308 1.00 29.33 83 ASP A C 1
ATOM 678 O O . ASP A 1 83 ? -3.417 59.082 -19.364 1.00 29.33 83 ASP A O 1
ATOM 682 N N . ILE A 1 84 ? -1.319 59.385 -20.159 1.00 30.66 84 ILE A N 1
ATOM 683 C CA . ILE A 1 84 ? -0.488 60.077 -19.142 1.00 30.66 84 ILE A CA 1
ATOM 684 C C . ILE A 1 84 ? -1.129 60.413 -17.768 1.00 30.66 84 ILE A C 1
ATOM 686 O O . ILE A 1 84 ? -2.024 61.248 -17.697 1.00 30.66 84 ILE A O 1
ATOM 690 N N . ASP A 1 85 ? -0.571 59.888 -16.658 1.00 26.02 85 ASP A N 1
ATOM 691 C CA . ASP A 1 85 ? 0.344 60.653 -15.769 1.00 26.02 85 ASP A CA 1
ATOM 692 C C . ASP A 1 85 ? 1.016 59.782 -14.672 1.00 26.02 85 ASP A C 1
ATOM 694 O O . ASP A 1 85 ? 0.499 58.753 -14.236 1.00 26.02 85 ASP A O 1
ATOM 698 N N . HIS A 1 86 ? 2.216 60.205 -14.277 1.00 26.97 86 HIS A N 1
ATOM 699 C CA . HIS A 1 86 ? 3.307 59.521 -13.575 1.00 26.97 86 HIS A CA 1
ATOM 700 C C . HIS A 1 86 ? 3.028 58.965 -12.160 1.00 26.97 86 HIS A C 1
ATOM 702 O O . HIS A 1 86 ? 2.463 59.645 -11.307 1.00 26.97 86 HIS A O 1
ATOM 708 N N . SER A 1 87 ? 3.597 57.789 -11.834 1.00 28.09 87 SER A N 1
ATOM 709 C CA . SER A 1 87 ? 4.786 57.658 -10.948 1.00 28.09 87 SER A CA 1
ATOM 710 C C . SER A 1 87 ? 5.071 56.213 -10.466 1.00 28.09 87 SER A C 1
ATOM 712 O O . SER A 1 87 ? 4.192 55.558 -9.919 1.00 28.09 87 SER A O 1
ATOM 714 N N . HIS A 1 88 ? 6.346 55.807 -10.630 1.00 25.83 88 HIS A N 1
ATOM 715 C CA . HIS A 1 88 ? 7.143 54.789 -9.904 1.00 25.83 88 HIS A CA 1
ATOM 716 C C . HIS A 1 88 ? 6.662 53.310 -9.865 1.00 25.83 88 HIS A C 1
ATOM 718 O O . HIS A 1 88 ? 5.549 53.025 -9.452 1.00 25.83 88 HIS A O 1
ATOM 724 N N . GLU A 1 89 ? 7.452 52.261 -10.140 1.00 24.77 89 GLU A N 1
ATOM 725 C CA . GLU A 1 89 ? 8.831 52.061 -10.622 1.00 24.77 89 GLU A CA 1
ATOM 726 C C . GLU A 1 89 ? 9.065 50.522 -10.762 1.00 24.77 89 GLU A C 1
ATOM 728 O O . GLU A 1 89 ? 8.429 49.758 -10.037 1.00 24.77 89 GLU A O 1
ATOM 733 N N . PHE A 1 90 ? 9.993 50.108 -11.646 1.00 25.34 90 PHE A N 1
ATOM 734 C CA . PHE A 1 90 ? 10.595 48.764 -11.881 1.00 25.34 90 PHE A CA 1
ATOM 735 C C . PHE A 1 90 ? 9.759 47.674 -12.605 1.00 25.34 90 PHE A C 1
ATOM 737 O O . PHE A 1 90 ? 8.760 47.189 -12.081 1.00 25.34 90 PHE A O 1
ATOM 744 N N . ASN A 1 91 ? 10.015 47.399 -13.903 1.00 24.50 91 ASN A N 1
ATOM 745 C CA . ASN A 1 91 ? 11.023 46.481 -14.521 1.00 24.50 91 ASN A CA 1
ATOM 746 C C . ASN A 1 91 ? 10.883 45.020 -14.036 1.00 24.50 91 ASN A C 1
ATOM 748 O O . ASN A 1 91 ? 10.799 44.794 -12.840 1.00 24.50 91 ASN A O 1
ATOM 752 N N . GLU A 1 92 ? 10.823 43.975 -14.864 1.00 28.14 92 GLU A N 1
ATOM 753 C CA . GLU A 1 92 ? 11.446 43.724 -16.171 1.00 28.14 92 GLU A CA 1
ATOM 754 C C . GLU A 1 92 ? 10.596 42.752 -17.019 1.00 28.14 92 GLU A C 1
ATOM 756 O O . GLU A 1 92 ? 9.771 41.991 -16.514 1.00 28.14 92 GLU A O 1
ATOM 761 N N . SER A 1 93 ? 10.795 42.851 -18.326 1.00 26.66 93 SER A N 1
ATOM 762 C CA . SER A 1 93 ? 10.174 42.138 -19.443 1.00 26.66 93 SER A CA 1
ATOM 763 C C . SER A 1 93 ? 10.810 40.778 -19.728 1.00 26.66 93 SER A C 1
ATOM 765 O O . SER A 1 93 ? 12.026 40.677 -19.653 1.00 26.66 93 SER A O 1
ATOM 767 N N . GLU A 1 94 ? 10.022 39.823 -20.228 1.00 27.61 94 GLU A N 1
ATOM 768 C CA . GLU A 1 94 ? 10.450 38.903 -21.293 1.00 27.61 94 GLU A CA 1
ATOM 769 C C . GLU A 1 94 ? 9.214 38.430 -22.084 1.00 27.61 94 GLU A C 1
ATOM 771 O O . GLU A 1 94 ? 8.224 37.959 -21.520 1.00 27.61 94 GLU A O 1
ATOM 776 N N . GLU A 1 95 ? 9.242 38.669 -23.396 1.00 25.67 95 GLU A N 1
ATOM 777 C CA . GLU A 1 95 ? 8.228 38.272 -24.375 1.00 25.67 95 GLU A CA 1
ATOM 778 C C . GLU A 1 95 ? 8.468 36.822 -24.816 1.00 25.67 95 GLU A C 1
ATOM 780 O O . GLU A 1 95 ? 9.600 36.438 -25.098 1.00 25.67 95 GLU A O 1
ATOM 785 N N . PHE A 1 96 ? 7.399 36.033 -24.945 1.00 25.47 96 PHE A N 1
ATOM 786 C CA . PHE A 1 96 ? 7.419 34.778 -25.697 1.00 25.47 96 PHE A CA 1
ATOM 787 C C . PHE A 1 96 ? 6.195 34.719 -26.616 1.00 25.47 96 PHE A C 1
ATOM 789 O O . PHE A 1 96 ? 5.049 34.832 -26.170 1.00 25.47 96 PHE A O 1
ATOM 796 N N . GLU A 1 97 ? 6.458 34.571 -27.913 1.00 27.06 97 GLU A N 1
ATOM 797 C CA . GLU A 1 97 ? 5.463 34.401 -28.970 1.00 27.06 97 GLU A CA 1
ATOM 798 C C . GLU A 1 97 ? 4.659 33.110 -28.753 1.00 27.06 97 GLU A C 1
ATOM 800 O O . GLU A 1 97 ? 5.218 32.024 -28.602 1.00 27.06 97 GLU A O 1
ATOM 805 N N . THR A 1 98 ? 3.329 33.213 -28.771 1.00 25.16 98 THR A N 1
ATOM 806 C CA . THR A 1 98 ? 2.430 32.052 -28.804 1.00 25.16 98 THR A CA 1
ATOM 807 C C . THR A 1 98 ? 1.856 31.920 -30.208 1.00 25.16 98 THR A C 1
ATOM 809 O O . THR A 1 98 ? 1.133 32.790 -30.686 1.00 25.16 98 THR A O 1
ATOM 812 N N . SER A 1 99 ? 2.203 30.826 -30.885 1.00 28.59 99 SER A N 1
ATOM 813 C CA . SER A 1 99 ? 1.563 30.421 -32.133 1.00 28.59 99 SER A CA 1
ATOM 814 C C . SER A 1 99 ? 0.160 29.878 -31.840 1.00 28.59 99 SER A C 1
ATOM 816 O O . SER A 1 99 ? -0.049 29.089 -30.918 1.00 28.59 99 SER A O 1
ATOM 818 N N . GLU A 1 100 ? -0.822 30.349 -32.608 1.00 31.36 100 GLU A N 1
ATOM 819 C CA . GLU A 1 100 ? -2.228 29.968 -32.491 1.00 31.36 100 GLU A CA 1
ATOM 820 C C . GLU A 1 100 ? -2.438 28.493 -32.873 1.00 31.36 100 GLU A C 1
ATOM 822 O O . GLU A 1 100 ? -2.195 28.091 -34.011 1.00 31.36 100 GLU A O 1
ATOM 827 N N . ILE A 1 101 ? -2.953 27.688 -31.938 1.00 26.67 101 ILE A N 1
ATOM 828 C CA . ILE A 1 101 ? -3.505 26.355 -32.221 1.00 26.67 101 ILE A CA 1
ATOM 829 C C . ILE A 1 101 ? -5.035 26.441 -32.142 1.00 26.67 101 ILE A C 1
ATOM 831 O O . ILE A 1 101 ? -5.606 26.999 -31.204 1.00 26.67 101 ILE A O 1
ATOM 835 N N . SER A 1 102 ? -5.683 25.909 -33.181 1.00 28.05 102 SER A N 1
ATOM 836 C CA . SER A 1 102 ? -7.125 25.943 -33.448 1.00 28.05 102 SER A CA 1
ATOM 837 C C . SER A 1 102 ? -7.998 25.452 -32.280 1.00 28.05 102 SER A C 1
ATOM 839 O O . SER A 1 102 ? -7.705 24.449 -31.630 1.00 28.05 102 SER A O 1
ATOM 841 N N . LYS A 1 103 ? -9.127 26.143 -32.065 1.00 32.75 103 LYS A N 1
ATOM 842 C CA . LYS A 1 103 ? -10.111 25.940 -30.981 1.00 32.75 103 LYS A CA 1
ATOM 843 C C . LYS A 1 103 ? -10.890 24.616 -31.036 1.00 32.75 103 LYS A C 1
ATOM 845 O O . LYS A 1 103 ? -11.612 24.319 -30.088 1.00 32.75 103 LYS A O 1
ATOM 850 N N . ASP A 1 104 ? -10.710 23.800 -32.072 1.00 30.52 104 ASP A N 1
ATOM 851 C CA . ASP A 1 104 ? -11.528 22.598 -32.294 1.00 30.52 104 ASP A CA 1
ATOM 852 C C . ASP A 1 104 ? -10.964 21.299 -31.684 1.00 30.52 104 ASP A C 1
ATOM 854 O O . ASP A 1 104 ? -11.572 20.242 -31.830 1.00 30.52 104 ASP A O 1
ATOM 858 N N . GLN A 1 105 ? -9.851 21.347 -30.939 1.00 32.16 105 GLN A N 1
ATOM 859 C CA . GLN A 1 105 ? -9.293 20.170 -30.237 1.00 32.16 105 GLN A CA 1
ATOM 860 C C . GLN A 1 105 ? -9.410 20.208 -28.700 1.00 32.16 105 GLN A C 1
ATOM 862 O O . GLN A 1 105 ? -8.906 19.317 -28.024 1.00 32.16 105 GLN A O 1
ATOM 867 N N . LEU A 1 106 ? -10.111 21.191 -28.124 1.00 30.56 106 LEU A N 1
ATOM 868 C CA . LEU A 1 106 ? -10.181 21.406 -26.664 1.00 30.56 106 LEU A CA 1
ATOM 869 C C . LEU A 1 106 ? -11.474 20.913 -25.981 1.00 30.56 106 LEU A C 1
ATOM 871 O O . LEU A 1 106 ? -11.695 21.214 -24.811 1.00 30.56 106 LEU A O 1
ATOM 875 N N . VAL A 1 107 ? -12.343 20.167 -26.676 1.00 29.78 107 VAL A N 1
ATOM 876 C CA . VAL A 1 107 ? -13.692 19.823 -26.161 1.00 29.78 107 VAL A CA 1
ATOM 877 C C . VAL A 1 107 ? -13.801 18.426 -25.534 1.00 29.78 107 VAL A C 1
ATOM 879 O O . VAL A 1 107 ? -14.818 18.102 -24.925 1.00 29.78 107 VAL A O 1
ATOM 882 N N . HIS A 1 108 ? -12.754 17.608 -25.548 1.00 34.94 108 HIS A N 1
ATOM 883 C CA . HIS A 1 108 ? -12.766 16.351 -24.800 1.00 34.94 108 HIS A CA 1
ATOM 884 C C . HIS A 1 108 ? -11.671 16.346 -23.743 1.00 34.94 108 HIS A C 1
ATOM 886 O O . HIS A 1 108 ? -10.604 16.907 -23.947 1.00 34.94 108 HIS A O 1
ATOM 892 N N . HIS A 1 109 ? -11.978 15.712 -22.609 1.00 29.11 109 HIS A N 1
ATOM 893 C CA . HIS A 1 109 ? -11.146 15.556 -21.408 1.00 29.11 109 HIS A CA 1
ATOM 894 C C . HIS A 1 109 ? -11.365 16.609 -20.309 1.00 29.11 109 HIS A C 1
ATOM 896 O O . HIS A 1 109 ? -10.429 17.145 -19.720 1.00 29.11 109 HIS A O 1
ATOM 902 N N . ILE A 1 110 ? -12.635 16.802 -19.933 1.00 29.31 110 ILE A N 1
ATOM 903 C CA . ILE A 1 110 ? -12.957 17.052 -18.521 1.00 29.31 110 ILE A CA 1
ATOM 904 C C . ILE A 1 110 ? -12.515 15.788 -17.751 1.00 29.31 110 ILE A C 1
ATOM 906 O O . ILE A 1 110 ? -12.885 14.685 -18.171 1.00 29.31 110 ILE A O 1
ATOM 910 N N . PRO A 1 111 ? -11.719 15.889 -16.670 1.00 27.61 111 PRO A N 1
ATOM 911 C CA . PRO A 1 111 ? -11.430 14.737 -15.818 1.00 27.61 111 PRO A CA 1
ATOM 912 C C . PRO A 1 111 ? -12.750 14.143 -15.296 1.00 27.61 111 PRO A C 1
ATOM 914 O O . PRO A 1 111 ? -13.706 14.896 -15.091 1.00 27.61 111 PRO A O 1
ATOM 917 N N . PRO A 1 112 ? -12.847 12.819 -15.063 1.00 30.11 112 PRO A N 1
ATOM 918 C CA . PRO A 1 112 ? -14.061 12.240 -14.499 1.00 30.11 112 PRO A CA 1
ATOM 919 C C . PRO A 1 112 ? -14.433 13.000 -13.222 1.00 30.11 112 PRO A C 1
ATOM 921 O O . PRO A 1 112 ? -13.540 13.386 -12.465 1.00 30.11 112 PRO A O 1
ATOM 924 N N . SER A 1 113 ? -15.732 13.194 -12.975 1.00 29.75 113 SER A N 1
ATOM 925 C CA . SER A 1 113 ? -16.340 13.985 -11.886 1.00 29.75 113 SER A CA 1
ATOM 926 C C . SER A 1 113 ? -15.959 13.576 -10.446 1.00 29.75 113 SER A C 1
ATOM 928 O O . SER A 1 113 ? -16.621 13.957 -9.487 1.00 29.75 113 SER A O 1
ATOM 930 N N . ALA A 1 114 ? -14.875 12.829 -10.250 1.00 38.31 114 ALA A N 1
ATOM 931 C CA . ALA A 1 114 ? -14.343 12.360 -8.979 1.00 38.31 114 ALA A CA 1
ATOM 932 C C . ALA A 1 114 ? -13.730 13.459 -8.084 1.00 38.31 114 ALA A C 1
ATOM 934 O O . ALA A 1 114 ? -13.195 13.131 -7.024 1.00 38.31 114 ALA A O 1
ATOM 935 N N . LEU A 1 115 ? -13.805 14.740 -8.469 1.00 31.34 115 LEU A N 1
ATOM 936 C CA . LEU A 1 115 ? -13.368 15.878 -7.646 1.00 31.34 115 LEU A CA 1
ATOM 937 C C . LEU A 1 115 ? -14.470 16.918 -7.363 1.00 31.34 115 LEU A C 1
ATOM 939 O O . LEU A 1 115 ? -14.187 17.909 -6.691 1.00 31.34 115 LEU A O 1
ATOM 943 N N . SER A 1 116 ? -15.722 16.677 -7.771 1.00 26.59 116 SER A N 1
ATOM 944 C CA . SER A 1 116 ? -16.864 17.449 -7.260 1.00 26.59 116 SER A CA 1
ATOM 945 C C . SER A 1 116 ? -17.367 16.823 -5.961 1.00 26.59 116 SER A C 1
ATOM 947 O O . SER A 1 116 ? -17.812 15.676 -5.926 1.00 26.59 116 SER A O 1
ATOM 949 N N . LEU A 1 117 ? -17.294 17.583 -4.866 1.00 30.08 117 LEU A N 1
ATOM 950 C CA . LEU A 1 117 ? -18.008 17.294 -3.620 1.00 30.08 117 LEU A CA 1
ATOM 951 C C . LEU A 1 117 ? -19.497 17.607 -3.813 1.00 30.08 117 LEU A C 1
ATOM 953 O O . LEU A 1 117 ? -20.036 18.512 -3.182 1.00 30.08 117 LEU A O 1
ATOM 957 N N . ASP A 1 118 ? -20.169 16.846 -4.671 1.00 26.61 118 ASP A N 1
ATOM 958 C CA . ASP A 1 118 ? -21.620 16.902 -4.743 1.00 26.61 118 ASP A CA 1
ATOM 959 C C . ASP A 1 118 ? -22.185 16.157 -3.531 1.00 26.61 118 ASP A C 1
ATOM 961 O O . ASP A 1 118 ? -22.058 14.939 -3.381 1.00 26.61 118 ASP A O 1
ATOM 965 N N . ASN A 1 119 ? -22.821 16.912 -2.633 1.00 31.12 119 ASN A N 1
ATOM 966 C CA . ASN A 1 119 ? -23.651 16.403 -1.539 1.00 31.12 119 ASN A CA 1
ATOM 967 C C . ASN A 1 119 ? -24.983 15.835 -2.071 1.00 31.12 119 ASN A C 1
ATOM 969 O O . ASN A 1 119 ? -26.047 16.081 -1.507 1.00 31.12 119 ASN A O 1
ATOM 973 N N . ALA A 1 120 ? -24.943 15.052 -3.146 1.00 28.41 120 ALA A N 1
ATOM 974 C CA . ALA A 1 120 ? -26.086 14.267 -3.569 1.00 28.41 120 ALA A CA 1
ATOM 975 C C . ALA A 1 120 ? -26.073 12.940 -2.797 1.00 28.41 120 ALA A C 1
ATOM 977 O O . ALA A 1 120 ? -25.205 12.084 -2.976 1.00 28.41 120 ALA A O 1
ATOM 978 N N . SER A 1 121 ? -27.028 12.796 -1.881 1.00 36.81 121 SER A N 1
ATOM 979 C CA . SER A 1 121 ? -27.327 11.575 -1.136 1.00 36.81 121 SER A CA 1
ATOM 980 C C . SER A 1 121 ? -27.555 10.385 -2.077 1.00 36.81 121 SER A C 1
ATOM 982 O O . SER A 1 121 ? -28.672 10.154 -2.535 1.00 36.81 121 SER A O 1
ATOM 984 N N . ASN A 1 122 ? -26.502 9.611 -2.343 1.00 29.64 122 ASN A N 1
ATOM 985 C CA . ASN A 1 122 ? -26.626 8.306 -2.984 1.00 29.64 122 ASN A CA 1
ATOM 986 C C . ASN A 1 122 ? -26.975 7.232 -1.936 1.00 29.64 122 ASN A C 1
ATOM 988 O O . ASN A 1 122 ? -26.525 7.319 -0.787 1.00 29.64 122 ASN A O 1
ATOM 992 N N . PRO A 1 123 ? -27.792 6.228 -2.299 1.00 35.03 123 PRO A N 1
ATOM 993 C CA . PRO A 1 123 ? -28.389 5.298 -1.352 1.00 35.03 123 PRO A CA 1
ATOM 994 C C . PRO A 1 123 ? -27.309 4.468 -0.655 1.00 35.03 123 PRO A C 1
ATOM 996 O O . PRO A 1 123 ? -26.440 3.870 -1.293 1.00 35.03 123 PRO A O 1
ATOM 999 N N . GLN A 1 124 ? -27.367 4.452 0.677 1.00 34.69 124 GLN A N 1
ATOM 1000 C CA . GLN A 1 124 ? -26.447 3.727 1.547 1.00 34.69 124 GLN A CA 1
ATOM 1001 C C . GLN A 1 124 ? -26.381 2.246 1.143 1.00 34.69 124 GLN A C 1
ATOM 1003 O O . GLN A 1 124 ? -27.299 1.472 1.418 1.00 34.69 124 GLN A O 1
ATOM 1008 N N . LYS A 1 125 ? -25.265 1.815 0.539 1.00 39.78 125 LYS A N 1
ATOM 1009 C CA . LYS A 1 125 ? -24.898 0.393 0.559 1.00 39.78 125 LYS A CA 1
ATOM 1010 C C . LYS A 1 125 ? -24.797 -0.013 2.032 1.00 39.78 125 LYS A C 1
ATOM 1012 O O . LYS A 1 125 ? -24.084 0.640 2.796 1.00 39.78 125 LYS A O 1
ATOM 1017 N N . LYS A 1 126 ? -25.543 -1.047 2.443 1.00 43.38 126 LYS A N 1
ATOM 1018 C CA . LYS A 1 126 ? -25.537 -1.565 3.822 1.00 43.38 126 LYS A CA 1
ATOM 1019 C C . LYS A 1 126 ? -24.088 -1.810 4.260 1.00 43.38 126 LYS A C 1
ATOM 1021 O O . LYS A 1 126 ? -23.410 -2.649 3.671 1.00 43.38 126 LYS A O 1
ATOM 1026 N N . LYS A 1 127 ? -23.618 -1.065 5.267 1.00 55.59 127 LYS A N 1
ATOM 1027 C CA . LYS A 1 127 ? -22.306 -1.289 5.889 1.00 55.59 127 LYS A CA 1
ATOM 1028 C C . LYS A 1 127 ? -22.241 -2.734 6.397 1.00 55.59 127 LYS A C 1
ATOM 1030 O O . LYS A 1 127 ? -23.203 -3.215 6.998 1.00 55.59 127 LYS A O 1
ATOM 1035 N N . LEU A 1 128 ? -21.126 -3.421 6.147 1.00 59.72 128 LEU A N 1
ATOM 1036 C CA . LEU A 1 128 ? -20.872 -4.734 6.740 1.00 59.72 128 LEU A CA 1
ATOM 1037 C C . LEU A 1 128 ? -20.796 -4.582 8.268 1.00 59.72 128 LEU A C 1
ATOM 1039 O O . LEU A 1 128 ? -20.050 -3.740 8.759 1.00 59.72 128 LEU A O 1
ATOM 1043 N N . LYS A 1 129 ? -21.565 -5.387 9.006 1.00 70.44 129 LYS A N 1
ATOM 1044 C CA . LYS A 1 129 ? -21.486 -5.457 10.471 1.00 70.44 129 LYS A CA 1
ATOM 1045 C C . LYS A 1 129 ? -20.407 -6.455 10.887 1.00 70.44 129 LYS A C 1
ATOM 1047 O O . LYS A 1 129 ? -20.348 -7.547 10.323 1.00 70.44 129 LYS A O 1
ATOM 1052 N N . LEU A 1 130 ? -19.593 -6.062 11.865 1.00 78.69 130 LEU A N 1
ATOM 1053 C CA . LEU A 1 130 ? -18.576 -6.913 12.479 1.00 78.69 130 LEU A CA 1
ATOM 1054 C C . LEU A 1 130 ? -19.232 -7.999 13.345 1.00 78.69 130 LEU A C 1
ATOM 1056 O O . LEU A 1 130 ? -20.295 -7.790 13.941 1.00 78.69 130 LEU A O 1
ATOM 1060 N N . THR A 1 131 ? -18.584 -9.155 13.413 1.00 85.56 131 THR A N 1
ATOM 1061 C CA . THR A 1 131 ? -18.939 -10.249 14.327 1.00 85.56 131 THR A CA 1
ATOM 1062 C C . THR A 1 131 ? -18.485 -9.962 15.762 1.00 85.56 131 THR A C 1
ATOM 1064 O O . THR A 1 131 ? -17.777 -8.981 16.022 1.00 85.56 131 THR A O 1
ATOM 1067 N N . ASN A 1 132 ? -18.883 -10.804 16.719 1.00 84.69 132 ASN A N 1
ATOM 1068 C CA . ASN A 1 132 ? -18.458 -10.690 18.116 1.00 84.69 132 ASN A CA 1
ATOM 1069 C C . ASN A 1 132 ? -16.933 -10.751 18.236 1.00 84.69 132 ASN A C 1
ATOM 1071 O O . ASN A 1 132 ? -16.328 -9.861 18.836 1.00 84.69 132 ASN A O 1
ATOM 1075 N N . SER A 1 133 ? -16.312 -11.771 17.637 1.00 84.62 133 SER A N 1
ATOM 1076 C CA . SER A 1 133 ? -14.858 -11.945 17.684 1.00 84.62 133 SER A CA 1
ATOM 1077 C C . SER A 1 133 ? -14.121 -10.789 17.004 1.00 84.62 133 SER A C 1
ATOM 1079 O O . SER A 1 133 ? -13.151 -10.267 17.551 1.00 84.62 133 SER A O 1
ATOM 1081 N N . GLU A 1 134 ? -14.612 -10.308 15.863 1.00 82.31 134 GLU A N 1
ATOM 1082 C CA . GLU A 1 134 ? -14.012 -9.163 15.167 1.00 82.31 134 GLU A CA 1
ATOM 1083 C C . GLU A 1 134 ? -14.157 -7.862 15.939 1.00 82.31 134 GLU A C 1
ATOM 1085 O O . GLU A 1 134 ? -13.231 -7.059 15.953 1.00 82.31 134 GLU A O 1
ATOM 1090 N N . THR A 1 135 ? -15.290 -7.651 16.606 1.00 84.38 135 THR A N 1
ATOM 1091 C CA . THR A 1 135 ? -15.499 -6.451 17.420 1.00 84.38 135 THR A CA 1
ATOM 1092 C C . THR A 1 135 ? -14.577 -6.458 18.633 1.00 84.38 135 THR A C 1
ATOM 1094 O O . THR A 1 135 ? -14.019 -5.415 18.963 1.00 84.38 135 THR A O 1
ATOM 1097 N N . ILE A 1 136 ? -14.335 -7.627 19.245 1.00 85.19 136 ILE A N 1
ATOM 1098 C CA . ILE A 1 136 ? -13.325 -7.782 20.302 1.00 85.19 136 ILE A CA 1
ATOM 1099 C C . ILE A 1 136 ? -11.943 -7.407 19.767 1.00 85.19 136 ILE A C 1
ATOM 1101 O O . ILE A 1 136 ? -11.279 -6.546 20.341 1.00 85.19 136 ILE A O 1
ATOM 1105 N N . LEU A 1 137 ? -11.526 -7.985 18.641 1.00 83.12 137 LEU A N 1
ATOM 1106 C CA . LEU A 1 137 ? -10.217 -7.691 18.060 1.00 83.12 137 LEU A CA 1
ATOM 1107 C C . LEU A 1 137 ? -10.085 -6.226 17.623 1.00 83.12 137 LEU A C 1
ATOM 1109 O O . LEU A 1 137 ? -9.022 -5.640 17.809 1.00 83.12 137 LEU A O 1
ATOM 1113 N N . ALA A 1 138 ? -11.146 -5.623 17.085 1.00 83.00 138 ALA A N 1
ATOM 1114 C CA . ALA A 1 138 ? -11.186 -4.214 16.701 1.00 83.00 138 ALA A CA 1
ATOM 1115 C C . ALA A 1 138 ? -11.050 -3.299 17.922 1.00 83.00 138 ALA A C 1
ATOM 1117 O O . ALA A 1 138 ? -10.255 -2.371 17.916 1.00 83.00 138 ALA A O 1
ATOM 1118 N N . SER A 1 139 ? 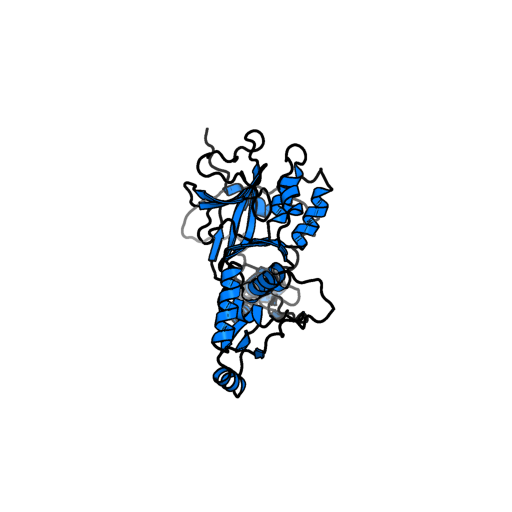-11.790 -3.593 18.991 1.00 84.31 139 SER A N 1
ATOM 1119 C CA . SER A 1 139 ? -11.780 -2.809 20.232 1.00 84.31 139 SER A CA 1
ATOM 1120 C C . SER A 1 139 ? -10.465 -2.886 21.013 1.00 84.31 139 SER A C 1
ATOM 1122 O O . SER A 1 139 ? -10.207 -2.043 21.868 1.00 84.31 139 SER A O 1
ATOM 1124 N N . SER A 1 140 ? -9.644 -3.906 20.742 1.00 81.50 140 SER A N 1
ATOM 1125 C CA . SER A 1 140 ? -8.331 -4.095 21.355 1.00 81.50 140 SER A CA 1
ATOM 1126 C C . SER A 1 140 ? -7.174 -3.851 20.381 1.00 81.50 140 SER A C 1
ATOM 1128 O O . SER A 1 140 ? -6.066 -4.324 20.645 1.00 81.50 140 SER A O 1
ATOM 1130 N N . ASP A 1 141 ? -7.428 -3.209 19.235 1.00 75.38 141 ASP A N 1
ATOM 1131 C CA . ASP A 1 141 ? -6.445 -2.916 18.179 1.00 75.38 141 ASP A CA 1
ATOM 1132 C C . ASP A 1 141 ? -5.611 -4.143 17.753 1.00 75.38 141 ASP A C 1
ATOM 1134 O O . ASP A 1 141 ? -4.403 -4.068 17.521 1.00 75.38 141 ASP A O 1
ATOM 1138 N N . SER A 1 142 ? -6.255 -5.314 17.714 1.00 80.56 142 SER A N 1
ATOM 1139 C CA . SER A 1 142 ? -5.630 -6.631 17.520 1.00 80.56 142 SER A CA 1
ATOM 1140 C C . SER A 1 142 ? -6.117 -7.367 16.264 1.00 80.56 142 SER A C 1
ATOM 1142 O O . SER A 1 142 ? -5.816 -8.544 16.086 1.00 80.56 142 SER A O 1
ATOM 1144 N N . LEU A 1 143 ? -6.836 -6.694 15.357 1.00 78.06 143 LEU A N 1
ATOM 1145 C CA . LEU A 1 143 ? -7.277 -7.275 14.074 1.00 78.06 143 LEU A CA 1
ATOM 1146 C C . LEU A 1 143 ? -6.115 -7.738 13.183 1.00 78.06 143 LEU A C 1
ATOM 1148 O O . LEU A 1 143 ? -6.255 -8.687 12.417 1.00 78.06 143 LEU A O 1
ATOM 1152 N N . THR A 1 144 ? -4.962 -7.087 13.297 1.00 70.19 144 THR A N 1
ATOM 1153 C CA . THR A 1 144 ? -3.739 -7.396 12.541 1.00 70.19 144 THR A CA 1
ATOM 1154 C C . THR A 1 144 ? -2.711 -8.165 13.358 1.00 70.19 144 THR A C 1
ATOM 1156 O O . THR A 1 144 ? -1.597 -8.356 12.886 1.00 70.19 144 THR A O 1
ATOM 1159 N N . ALA A 1 145 ? -3.028 -8.519 14.605 1.00 74.19 145 ALA A N 1
ATOM 1160 C CA . ALA A 1 145 ? -2.094 -9.238 15.455 1.00 74.19 145 ALA A CA 1
ATOM 1161 C C . ALA A 1 145 ? -1.914 -10.684 14.968 1.00 74.19 145 ALA A C 1
ATOM 1163 O O . ALA A 1 145 ? -2.734 -11.204 14.204 1.00 74.19 145 ALA A O 1
ATOM 1164 N N . ASP A 1 146 ? -0.854 -11.339 15.429 1.00 77.62 146 ASP A N 1
ATOM 1165 C CA . ASP A 1 146 ? -0.637 -12.755 15.166 1.00 77.62 146 ASP A CA 1
ATOM 1166 C C . ASP A 1 146 ? -1.774 -13.613 15.754 1.00 77.62 146 ASP A C 1
ATOM 1168 O O . ASP A 1 146 ? -2.533 -13.191 16.634 1.00 77.62 146 ASP A O 1
ATOM 1172 N N . ASN A 1 147 ? -1.897 -14.846 15.262 1.00 78.75 147 ASN A N 1
ATOM 1173 C CA . ASN A 1 147 ? -2.993 -15.737 15.642 1.00 78.75 147 ASN A CA 1
ATOM 1174 C C . ASN A 1 147 ? -3.026 -16.048 17.145 1.00 78.75 147 ASN A C 1
ATOM 1176 O O . ASN A 1 147 ? -4.116 -16.211 17.696 1.00 78.75 147 ASN A O 1
ATOM 1180 N N . GLN A 1 148 ? -1.867 -16.109 17.810 1.00 81.50 148 GLN A N 1
ATOM 1181 C CA . GLN A 1 148 ? -1.807 -16.362 19.247 1.00 81.50 148 GLN A CA 1
ATOM 1182 C C . GLN A 1 148 ? -2.328 -15.147 20.011 1.00 81.50 148 GLN A C 1
ATOM 1184 O O . GLN A 1 148 ? -3.232 -15.282 20.833 1.00 81.50 148 GLN A O 1
ATOM 1189 N N . THR A 1 149 ? -1.859 -13.947 19.666 1.00 78.50 149 THR A N 1
ATOM 1190 C CA . THR A 1 149 ? -2.357 -12.706 20.268 1.00 78.50 149 THR A CA 1
ATOM 1191 C C . THR A 1 149 ? -3.858 -12.537 20.034 1.00 78.50 149 THR A C 1
ATOM 1193 O O . THR A 1 149 ? -4.588 -12.203 20.967 1.00 78.50 149 THR A O 1
ATOM 1196 N N . LYS A 1 150 ? -4.363 -12.814 18.822 1.00 81.12 150 LYS A N 1
ATOM 1197 C CA . LYS A 1 150 ? -5.808 -12.796 18.535 1.00 81.12 150 LYS A CA 1
ATOM 1198 C C . LYS A 1 150 ? -6.577 -13.742 19.466 1.00 81.12 150 LYS A C 1
ATOM 1200 O O . LYS A 1 150 ? -7.578 -13.336 20.062 1.00 81.12 150 LYS A O 1
ATOM 1205 N N . ALA A 1 151 ? -6.101 -14.978 19.629 1.00 85.69 151 ALA A N 1
ATOM 1206 C CA . ALA A 1 151 ? -6.718 -15.966 20.513 1.00 85.69 151 ALA A CA 1
ATOM 1207 C C . ALA A 1 151 ? -6.704 -15.519 21.984 1.00 85.69 151 ALA A C 1
ATOM 1209 O O . ALA A 1 151 ? -7.731 -15.610 22.663 1.00 85.69 151 ALA A O 1
ATOM 1210 N N . ASP A 1 152 ? -5.587 -14.962 22.453 1.00 87.81 152 ASP A N 1
ATOM 1211 C CA . ASP A 1 152 ? -5.429 -14.477 23.823 1.00 87.81 152 ASP A CA 1
ATOM 1212 C C . ASP A 1 152 ? -6.384 -13.313 24.121 1.00 87.81 152 ASP A C 1
ATOM 1214 O O . ASP A 1 152 ? -7.033 -13.292 25.168 1.00 87.81 152 ASP A O 1
ATOM 1218 N N . LYS A 1 153 ? -6.551 -12.363 23.190 1.00 87.56 153 LYS A N 1
ATOM 1219 C CA . LYS A 1 153 ? -7.497 -11.240 23.350 1.00 87.56 153 LYS A CA 1
ATOM 1220 C C . LYS A 1 153 ? -8.940 -11.719 23.453 1.00 87.56 153 LYS A C 1
ATOM 1222 O O . LYS A 1 153 ? -9.678 -11.264 24.330 1.00 87.56 153 LYS A O 1
ATOM 1227 N N . ILE A 1 154 ? -9.328 -12.675 22.610 1.00 88.69 154 ILE A N 1
ATOM 1228 C CA . ILE A 1 154 ? -10.654 -13.299 22.672 1.00 88.69 154 ILE A CA 1
ATOM 1229 C C . ILE A 1 154 ? -10.829 -14.046 24.002 1.00 88.69 154 ILE A C 1
ATOM 1231 O O . ILE A 1 154 ? -11.883 -13.947 24.634 1.00 88.69 154 ILE A O 1
ATOM 1235 N N . MET A 1 155 ? -9.802 -14.764 24.464 1.00 89.75 155 MET A N 1
ATOM 1236 C CA . MET A 1 155 ? -9.829 -15.471 25.744 1.00 89.75 155 MET A CA 1
ATOM 1237 C C . MET A 1 155 ? -9.973 -14.506 26.927 1.00 89.75 155 MET A C 1
ATOM 1239 O O . MET A 1 155 ? -10.792 -14.755 27.808 1.00 89.75 155 MET A O 1
ATOM 1243 N N . ILE A 1 156 ? -9.251 -13.384 26.932 1.00 89.75 156 ILE A N 1
ATOM 1244 C CA . ILE A 1 156 ? -9.349 -12.349 27.972 1.00 89.75 156 ILE A CA 1
ATOM 1245 C C . ILE A 1 156 ? -10.756 -11.746 28.011 1.00 89.75 156 ILE A C 1
ATOM 1247 O O . ILE A 1 156 ? -11.340 -11.646 29.089 1.00 89.75 156 ILE A O 1
ATOM 1251 N N . ALA A 1 157 ? -11.334 -11.406 26.854 1.00 89.19 157 ALA A N 1
ATOM 1252 C CA . ALA A 1 157 ? -12.701 -10.888 26.789 1.00 89.19 157 ALA A CA 1
ATOM 1253 C C . ALA A 1 157 ? -13.719 -11.895 27.356 1.00 89.19 157 ALA A C 1
ATOM 1255 O O . ALA A 1 157 ? -14.606 -11.519 28.126 1.00 89.19 157 ALA A O 1
ATOM 1256 N N . LYS A 1 158 ? -13.542 -13.190 27.055 1.00 87.38 158 LYS A N 1
ATOM 1257 C CA . LYS A 1 158 ? -14.359 -14.277 27.618 1.00 87.38 158 LYS A CA 1
ATOM 1258 C C . LYS A 1 158 ? -14.179 -14.418 29.132 1.00 87.38 158 LYS A C 1
ATOM 1260 O O . LYS A 1 158 ? -15.173 -14.525 29.847 1.00 87.38 158 LYS A O 1
ATOM 1265 N N . LEU A 1 159 ? -12.940 -14.384 29.629 1.00 90.00 159 LEU A N 1
ATOM 1266 C CA . LEU A 1 159 ? -12.627 -14.461 31.062 1.00 90.00 159 LEU A CA 1
ATOM 1267 C C . LEU A 1 159 ? -13.246 -13.293 31.840 1.00 90.00 159 LEU A C 1
ATOM 1269 O O . LEU A 1 159 ? -13.846 -13.504 32.893 1.00 90.00 159 LEU A O 1
ATOM 1273 N N . GLY A 1 160 ? -13.157 -12.078 31.295 1.00 85.56 160 GLY A N 1
ATOM 1274 C CA . GLY A 1 160 ? -13.755 -10.868 31.865 1.00 85.56 160 GLY A CA 1
ATOM 1275 C C . GLY A 1 160 ? -15.275 -10.777 31.707 1.00 85.56 160 GLY A C 1
ATOM 1276 O O . GLY A 1 160 ? -15.883 -9.854 32.249 1.00 85.56 160 GLY A O 1
ATOM 1277 N N . ARG A 1 161 ? -15.896 -11.721 30.980 1.00 86.25 161 ARG A N 1
ATOM 1278 C CA . ARG A 1 161 ? -17.313 -11.689 30.577 1.00 86.25 161 ARG A CA 1
ATOM 1279 C C . ARG A 1 161 ? -17.697 -10.363 29.917 1.00 86.25 161 ARG A C 1
ATOM 1281 O O . ARG A 1 161 ? -18.790 -9.843 30.144 1.00 86.25 161 ARG A O 1
ATOM 1288 N N . TRP A 1 162 ? -16.780 -9.789 29.145 1.00 89.06 162 TRP A N 1
ATOM 1289 C CA . TRP A 1 162 ? -17.021 -8.539 28.443 1.00 89.06 162 TRP A CA 1
ATOM 1290 C C . TRP A 1 162 ? -17.906 -8.780 27.225 1.00 89.06 162 TRP A C 1
ATOM 1292 O O . TRP A 1 162 ? -17.761 -9.770 26.509 1.00 89.06 162 TRP A O 1
ATOM 1302 N N . VAL A 1 163 ? -18.832 -7.856 27.006 1.00 85.00 163 VAL A N 1
ATOM 1303 C CA . VAL A 1 163 ? -19.768 -7.845 25.892 1.00 85.00 163 VAL A CA 1
ATOM 1304 C C . VAL A 1 163 ? -19.253 -6.839 24.861 1.00 85.00 163 VAL A C 1
ATOM 1306 O O . VAL A 1 163 ? -19.065 -5.667 25.210 1.00 85.00 163 VAL A O 1
ATOM 1309 N N . PRO A 1 164 ? -18.995 -7.269 23.615 1.00 88.88 164 PRO A N 1
ATOM 1310 C CA . PRO A 1 164 ? -18.634 -6.356 22.546 1.00 88.88 164 PRO A CA 1
ATOM 1311 C C . PRO A 1 164 ? -19.843 -5.536 22.090 1.00 88.88 164 PRO A C 1
ATOM 1313 O O . PRO A 1 164 ? -20.955 -6.048 21.958 1.00 88.88 164 PRO A O 1
ATOM 1316 N N . LEU A 1 165 ? -19.605 -4.257 21.831 1.00 88.06 165 LEU A N 1
ATOM 1317 C CA . LEU A 1 165 ? -20.576 -3.277 21.361 1.00 88.06 165 LEU A CA 1
ATOM 1318 C C . LEU A 1 165 ? -19.993 -2.514 20.174 1.00 88.06 165 LEU A C 1
ATOM 1320 O O . LEU A 1 165 ? -18.780 -2.319 20.077 1.00 88.06 165 LEU A O 1
ATOM 1324 N N . ILE A 1 166 ? -20.867 -2.044 19.293 1.00 85.94 166 ILE A N 1
ATOM 1325 C CA . ILE A 1 166 ? -20.507 -1.209 18.155 1.00 85.94 166 ILE A CA 1
ATOM 1326 C C . ILE A 1 166 ? -21.090 0.186 18.369 1.00 85.94 166 ILE A C 1
ATOM 1328 O O . ILE A 1 166 ? -22.292 0.335 18.582 1.00 85.94 166 ILE A O 1
ATOM 1332 N N . TYR A 1 167 ? -20.245 1.210 18.266 1.00 84.69 167 TYR A N 1
ATOM 1333 C CA . TYR A 1 167 ? -20.659 2.608 18.228 1.00 84.69 167 TYR A CA 1
ATOM 1334 C C . TYR A 1 167 ? -20.470 3.175 16.823 1.00 84.69 167 TYR A C 1
ATOM 1336 O O . TYR A 1 167 ? -19.350 3.257 16.313 1.00 84.69 167 TYR A O 1
ATOM 1344 N N . ASN A 1 168 ? -21.563 3.581 16.185 1.00 82.06 168 ASN A N 1
ATOM 1345 C CA . ASN A 1 168 ? -21.546 4.198 14.867 1.00 82.06 168 ASN A CA 1
ATOM 1346 C C . ASN A 1 168 ? -21.666 5.717 14.999 1.00 82.06 168 ASN A C 1
ATOM 1348 O O . ASN A 1 168 ? -22.622 6.226 15.578 1.00 82.06 168 ASN A O 1
ATOM 1352 N N . ARG A 1 169 ? -20.743 6.460 14.385 1.00 77.69 169 ARG A N 1
ATOM 1353 C CA . ARG A 1 169 ? -20.813 7.925 14.311 1.00 77.69 169 ARG A CA 1
ATOM 1354 C C . ARG A 1 169 ? -20.570 8.374 12.875 1.00 77.69 169 ARG A C 1
ATOM 1356 O O . ARG A 1 169 ? -19.451 8.310 12.365 1.00 77.69 169 ARG A O 1
ATOM 1363 N N . GLY A 1 170 ? -21.634 8.806 12.197 1.00 76.19 170 GLY A N 1
ATOM 1364 C CA . GLY A 1 170 ? -21.593 9.136 10.770 1.00 76.19 170 GLY A CA 1
ATOM 1365 C C . GLY A 1 170 ? -21.125 7.949 9.916 1.00 76.19 170 GLY A C 1
ATOM 1366 O O . GLY A 1 170 ? -21.750 6.885 9.890 1.00 76.19 170 GLY A O 1
ATOM 1367 N N . ASN A 1 171 ? -19.996 8.107 9.217 1.00 66.50 171 ASN A N 1
ATOM 1368 C CA . ASN A 1 171 ? -19.426 7.037 8.392 1.00 66.50 171 ASN A CA 1
ATOM 1369 C C . ASN A 1 171 ? -18.463 6.102 9.134 1.00 66.50 171 ASN A C 1
ATOM 1371 O O . ASN A 1 171 ? -18.148 5.050 8.582 1.00 66.50 171 ASN A O 1
ATOM 1375 N N . GLN A 1 172 ? -18.100 6.408 10.380 1.00 63.78 172 GLN A N 1
ATOM 1376 C CA . GLN A 1 172 ? -17.130 5.636 11.156 1.00 63.78 172 GLN A CA 1
ATOM 1377 C C . GLN A 1 172 ? -17.808 4.651 12.113 1.00 63.78 172 GLN A C 1
ATOM 1379 O O . GLN A 1 172 ? -18.909 4.911 12.608 1.00 63.78 172 GLN A O 1
ATOM 1384 N N . GLN A 1 173 ? -17.151 3.514 12.339 1.00 79.25 173 GLN A N 1
ATOM 1385 C CA . GLN A 1 173 ? -17.599 2.447 13.230 1.00 79.25 173 GLN A CA 1
ATOM 1386 C C . GLN A 1 173 ? -16.497 2.135 14.243 1.00 79.25 173 GLN A C 1
ATOM 1388 O O . GLN A 1 173 ? -15.353 1.915 13.857 1.00 79.25 173 GLN A O 1
ATOM 1393 N N . TYR A 1 174 ? -16.843 2.105 15.527 1.00 78.25 174 TYR A N 1
ATOM 1394 C CA . TYR A 1 174 ? -15.910 1.845 16.620 1.00 78.25 174 TYR A CA 1
ATOM 1395 C C . TYR A 1 174 ? -16.361 0.616 17.406 1.00 78.25 174 TYR A C 1
ATOM 1397 O O . TYR A 1 174 ? -17.519 0.537 17.814 1.00 78.25 174 TYR A O 1
ATOM 1405 N N . GLY A 1 175 ? -15.454 -0.339 17.617 1.00 83.62 175 GLY A N 1
ATOM 1406 C CA . GLY A 1 175 ? -15.684 -1.468 18.517 1.00 83.62 175 GLY A CA 1
ATOM 1407 C C . GLY A 1 175 ? -15.358 -1.082 19.957 1.00 83.62 175 GLY A C 1
ATOM 1408 O O . GLY A 1 175 ? -14.347 -0.429 20.207 1.00 83.62 175 GLY A O 1
ATOM 1409 N N . VAL A 1 176 ? -16.196 -1.491 20.907 1.00 84.88 176 VAL A N 1
ATOM 1410 C CA . VAL A 1 176 ? -16.035 -1.210 22.340 1.00 84.88 176 VAL A CA 1
ATOM 1411 C C . VAL A 1 176 ? -16.289 -2.486 23.139 1.00 84.88 176 VAL A C 1
ATOM 1413 O O . VAL A 1 176 ? -17.174 -3.265 22.796 1.00 84.88 176 VAL A O 1
ATOM 1416 N N . LEU A 1 177 ? -15.544 -2.696 24.226 1.00 87.00 177 LEU A N 1
ATOM 1417 C CA . LEU A 1 177 ? -15.818 -3.753 25.206 1.00 87.00 177 LEU A CA 1
ATOM 1418 C C . LEU A 1 177 ? -16.413 -3.140 26.465 1.00 87.00 177 LEU A C 1
ATOM 1420 O O . LEU A 1 177 ? -15.868 -2.182 27.011 1.00 87.00 177 LEU A O 1
ATOM 1424 N N . ALA A 1 178 ? -17.509 -3.717 26.947 1.00 81.19 178 ALA A N 1
ATOM 1425 C CA . ALA A 1 178 ? -18.156 -3.297 28.183 1.00 81.19 178 ALA A CA 1
ATOM 1426 C C . ALA A 1 178 ? -18.476 -4.500 29.074 1.00 81.19 178 ALA A C 1
ATOM 1428 O O . ALA A 1 178 ? -18.642 -5.622 28.604 1.00 81.19 178 ALA A O 1
ATOM 1429 N N . SER A 1 179 ? -18.601 -4.280 30.383 1.00 83.75 179 SER A N 1
ATOM 1430 C CA . SER A 1 179 ? -19.206 -5.286 31.263 1.00 83.75 179 SER A CA 1
ATOM 1431 C C . SER A 1 179 ? -20.720 -5.385 30.993 1.00 83.75 179 SER A C 1
ATOM 1433 O O . SER A 1 179 ? -21.304 -4.408 30.519 1.00 83.75 179 SER A O 1
ATOM 1435 N N . PRO A 1 180 ? -21.401 -6.498 31.325 1.00 78.50 180 PRO A N 1
ATOM 1436 C CA . PRO A 1 180 ? -22.843 -6.633 31.093 1.00 78.50 180 PRO A CA 1
ATOM 1437 C C . PRO A 1 180 ? -23.686 -5.548 31.785 1.00 78.50 180 PRO A C 1
ATOM 1439 O O . PRO A 1 180 ? -24.671 -5.063 31.224 1.00 78.50 180 PRO A O 1
ATOM 1442 N N . SER A 1 181 ? -23.284 -5.128 32.989 1.00 78.25 181 SER A N 1
ATOM 1443 C CA . SER A 1 181 ? -23.952 -4.060 33.739 1.00 78.25 181 SER A CA 1
ATOM 1444 C C . SER A 1 181 ? -23.734 -2.692 33.092 1.00 78.25 181 SER A C 1
ATOM 1446 O O . SER A 1 181 ? -24.692 -1.946 32.905 1.00 78.25 181 SER A O 1
ATOM 1448 N N . SER A 1 182 ? -22.499 -2.380 32.687 1.00 77.81 182 SER A N 1
ATOM 1449 C CA . SER A 1 182 ? -22.180 -1.127 31.990 1.00 77.81 182 SER A CA 1
ATOM 1450 C C . SER A 1 182 ? -22.815 -1.056 30.601 1.00 77.81 182 SER A C 1
ATOM 1452 O O . SER A 1 182 ? -23.304 -0.002 30.220 1.00 77.81 182 SER A O 1
ATOM 1454 N N . ALA A 1 183 ? -22.852 -2.165 29.858 1.00 80.62 183 ALA A N 1
ATOM 1455 C CA . ALA A 1 183 ? -23.510 -2.244 28.556 1.00 80.62 183 ALA A CA 1
ATOM 1456 C C . ALA A 1 183 ? -25.011 -1.954 28.674 1.00 80.62 183 ALA A C 1
ATOM 1458 O O . ALA A 1 183 ? -25.543 -1.156 27.910 1.00 80.62 183 ALA A O 1
ATOM 1459 N N . SER A 1 184 ? -25.674 -2.546 29.673 1.00 77.75 184 SER A N 1
ATOM 1460 C CA . SER A 1 184 ? -27.093 -2.285 29.943 1.00 77.75 184 SER A CA 1
ATOM 1461 C C . SER A 1 184 ? -27.337 -0.808 30.253 1.00 77.75 184 SER A C 1
ATOM 1463 O O . SER A 1 184 ? -28.271 -0.227 29.718 1.00 77.75 184 SER A O 1
ATOM 1465 N N . LEU A 1 185 ? -26.461 -0.186 31.049 1.00 75.75 185 LEU A N 1
ATOM 1466 C CA . LEU A 1 185 ? -26.538 1.239 31.376 1.00 75.75 185 LEU A CA 1
ATOM 1467 C C . LEU A 1 185 ? -26.330 2.136 30.141 1.00 75.75 185 LEU A C 1
ATOM 1469 O O . LEU A 1 185 ? -27.075 3.090 29.951 1.00 75.75 185 LEU A O 1
ATOM 1473 N N . LEU A 1 186 ? -25.349 1.817 29.287 1.00 75.81 186 LEU A N 1
ATOM 1474 C CA . LEU A 1 186 ? -25.056 2.561 28.051 1.00 75.81 186 LEU A CA 1
ATOM 1475 C C . LEU A 1 186 ? -26.195 2.486 27.022 1.00 75.81 186 LEU A C 1
ATOM 1477 O O . LEU A 1 186 ? -26.334 3.389 26.204 1.00 75.81 186 LEU A O 1
ATOM 1481 N N . LEU A 1 187 ? -26.997 1.418 27.057 1.00 75.69 187 LEU A N 1
ATOM 1482 C CA . LEU A 1 187 ? -28.142 1.215 26.166 1.00 75.69 187 LEU A CA 1
ATOM 1483 C C . LEU A 1 187 ? -29.463 1.755 26.736 1.00 75.69 187 LEU A C 1
ATOM 1485 O O . LEU A 1 187 ? -30.455 1.784 26.010 1.00 75.69 187 LEU A O 1
ATOM 1489 N N . GLN A 1 188 ? -29.503 2.136 28.018 1.00 71.62 188 GLN A N 1
ATOM 1490 C CA . GLN A 1 188 ? -30.749 2.451 28.720 1.00 71.62 188 GLN A CA 1
ATOM 1491 C C . GLN A 1 188 ? -31.244 3.887 28.534 1.00 71.62 188 GLN A C 1
ATOM 1493 O O . GLN A 1 188 ? -32.452 4.060 28.606 1.00 71.62 188 GLN A O 1
ATOM 1498 N N . ASP A 1 189 ? -30.395 4.886 28.249 1.00 59.16 189 ASP A N 1
ATOM 1499 C CA . ASP A 1 189 ? -30.876 6.254 27.999 1.00 59.16 189 ASP A CA 1
ATOM 1500 C C . ASP A 1 189 ? -29.849 7.191 27.320 1.00 59.16 189 ASP A C 1
ATOM 1502 O O . ASP A 1 189 ? -28.699 7.303 27.743 1.00 59.16 189 ASP A O 1
ATOM 1506 N N . SER A 1 190 ? -30.361 7.981 26.365 1.00 56.59 190 SER A N 1
ATOM 1507 C CA . SER A 1 190 ? -29.933 9.332 25.931 1.00 56.59 190 SER A CA 1
ATOM 1508 C C . SER A 1 190 ? -29.152 9.563 24.611 1.00 56.59 190 SER A C 1
ATOM 1510 O O . SER A 1 190 ? -28.006 9.171 24.419 1.00 56.59 190 SER A O 1
ATOM 1512 N N . GLN A 1 191 ? -29.857 10.317 23.746 1.00 51.88 191 GLN A N 1
ATOM 1513 C CA . GLN A 1 191 ? -29.486 11.525 22.979 1.00 51.88 191 GLN A CA 1
ATOM 1514 C C . GLN A 1 191 ? -28.227 11.480 22.082 1.00 51.88 191 GLN A C 1
ATOM 1516 O O . GLN A 1 191 ? -27.093 11.607 22.529 1.00 51.88 191 GLN A O 1
ATOM 1521 N N . GLU A 1 192 ? -28.460 11.350 20.770 1.00 54.72 192 GLU A N 1
ATOM 1522 C CA . GLU A 1 192 ? -27.443 11.104 19.737 1.00 54.72 192 GLU A CA 1
ATOM 1523 C C . GLU A 1 192 ? -26.462 1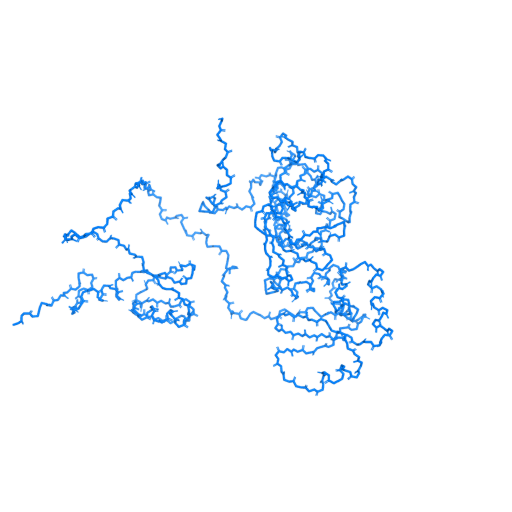2.263 19.476 1.00 54.72 192 GLU A C 1
ATOM 1525 O O . GLU A 1 192 ? -26.801 13.443 19.585 1.00 54.72 192 GLU A O 1
ATOM 1530 N N . PRO A 1 193 ? -25.247 11.926 19.001 1.00 65.56 193 PRO A N 1
ATOM 1531 C CA . PRO A 1 193 ? -25.027 12.024 17.548 1.00 65.56 193 PRO A CA 1
ATOM 1532 C C . PRO A 1 193 ? -24.543 10.715 16.879 1.00 65.56 193 PRO A C 1
ATOM 1534 O O . PRO A 1 193 ? -23.980 10.753 15.782 1.00 65.56 193 PRO A O 1
ATOM 1537 N N . GLY A 1 194 ? -24.708 9.559 17.533 1.00 67.94 194 GLY A N 1
ATOM 1538 C CA . GLY A 1 194 ? -24.312 8.249 17.006 1.00 67.94 194 GLY A CA 1
ATOM 1539 C C . GLY A 1 194 ? -25.179 7.105 17.535 1.00 67.94 194 GLY A C 1
ATOM 1540 O O . GLY A 1 194 ? -25.787 7.240 18.594 1.00 67.94 194 GLY A O 1
ATOM 1541 N N . THR A 1 195 ? -25.221 5.988 16.804 1.00 83.50 195 THR A N 1
ATOM 1542 C CA . THR A 1 195 ? -26.073 4.827 17.101 1.00 83.50 195 THR A CA 1
ATOM 1543 C C . THR A 1 195 ? -25.269 3.670 17.688 1.00 83.50 195 THR A C 1
ATOM 1545 O O . THR A 1 195 ? -24.192 3.326 17.195 1.00 83.50 195 THR A O 1
ATOM 1548 N N . TRP A 1 196 ? -25.803 3.049 18.739 1.00 85.25 196 TRP A N 1
ATOM 1549 C CA . TRP A 1 196 ? -25.238 1.845 19.349 1.00 85.25 196 TRP A CA 1
ATOM 1550 C C . TRP A 1 196 ? -25.874 0.590 18.754 1.00 85.25 196 TRP A C 1
ATOM 1552 O O . TRP A 1 196 ? -27.089 0.528 18.575 1.00 85.25 196 TRP A O 1
ATOM 1562 N N . GLU A 1 197 ? -25.061 -0.420 18.459 1.00 84.94 197 GLU A N 1
ATOM 1563 C CA . GLU A 1 197 ? -25.518 -1.693 17.906 1.00 84.94 197 GLU A CA 1
ATOM 1564 C C . GLU A 1 197 ? -24.779 -2.876 18.541 1.00 84.94 197 GLU A C 1
ATOM 1566 O O . GLU A 1 197 ? -23.620 -2.771 18.950 1.00 84.94 197 GLU A O 1
ATOM 1571 N N . SER A 1 198 ? -25.440 -4.033 18.581 1.00 82.50 198 SER A N 1
ATOM 1572 C CA . SER A 1 198 ? -24.782 -5.301 18.894 1.00 82.50 198 SER A CA 1
ATOM 1573 C C . SER A 1 198 ? -24.106 -5.890 17.643 1.00 82.50 198 SER A C 1
ATOM 1575 O O . SER A 1 198 ? -24.682 -5.812 16.549 1.00 82.50 198 SER A O 1
ATOM 1577 N N . PRO A 1 199 ? -22.909 -6.487 17.786 1.00 84.81 199 PRO A N 1
ATOM 1578 C CA . PRO A 1 199 ? -22.271 -7.247 16.719 1.00 84.81 199 PRO A CA 1
ATOM 1579 C C . PRO A 1 199 ? -23.035 -8.527 16.368 1.00 84.81 199 PRO A C 1
ATOM 1581 O O . PRO A 1 199 ? -23.912 -8.980 17.105 1.00 84.81 199 PRO A O 1
ATOM 1584 N N . ILE A 1 200 ? -22.702 -9.106 15.214 1.00 85.62 200 ILE A N 1
ATOM 1585 C CA . ILE A 1 200 ? -23.311 -10.358 14.748 1.00 85.62 200 ILE A CA 1
ATOM 1586 C C . ILE A 1 200 ? -22.718 -11.543 15.537 1.00 85.62 200 ILE A C 1
ATOM 1588 O O . ILE A 1 200 ? -21.497 -11.592 15.717 1.00 85.62 200 ILE A O 1
ATOM 1592 N N . PRO A 1 201 ? -23.529 -12.520 15.985 1.00 81.69 201 PRO A N 1
ATOM 1593 C CA . PRO A 1 201 ? -23.021 -13.743 16.598 1.00 81.69 201 PRO A CA 1
ATOM 1594 C C . PRO A 1 201 ? -22.042 -14.492 15.686 1.00 81.69 201 PRO A C 1
ATOM 1596 O O . PRO A 1 201 ? -22.280 -14.648 14.486 1.00 81.69 201 PRO A O 1
ATOM 1599 N N . ASP A 1 202 ? -20.954 -15.000 16.265 1.00 74.12 202 ASP A N 1
ATOM 1600 C CA . ASP A 1 202 ? -19.987 -15.831 15.545 1.00 74.12 202 ASP A CA 1
ATOM 1601 C C . ASP A 1 202 ? -20.701 -17.112 15.056 1.00 74.12 202 ASP A C 1
ATOM 1603 O O . ASP A 1 202 ? -21.053 -17.977 15.857 1.00 74.12 202 ASP A O 1
ATOM 1607 N N . GLY A 1 203 ? -20.969 -17.210 13.748 1.00 64.00 203 GLY A N 1
ATOM 1608 C CA . GLY A 1 203 ? -21.676 -18.339 13.120 1.00 64.00 203 GLY A CA 1
ATOM 1609 C C . GLY A 1 203 ? -22.951 -17.978 12.345 1.00 64.00 203 GLY A C 1
ATOM 1610 O O . GLY A 1 203 ? -23.393 -18.775 11.522 1.00 64.00 203 GLY A O 1
ATOM 1611 N N . GLU A 1 204 ? -23.510 -16.776 12.526 1.00 50.50 204 GLU A N 1
ATOM 1612 C CA . GLU A 1 204 ? -24.657 -16.276 11.747 1.00 50.50 204 GLU A CA 1
ATOM 1613 C C . GLU A 1 204 ? -24.206 -15.501 10.496 1.00 50.50 204 GLU A C 1
ATOM 1615 O O . GLU A 1 204 ? -24.607 -14.366 10.233 1.00 50.50 204 GLU A O 1
ATOM 1620 N N . THR A 1 205 ? -23.346 -16.100 9.675 1.00 45.00 205 THR A N 1
ATOM 1621 C CA . THR A 1 205 ? -23.128 -15.596 8.316 1.00 45.00 205 THR A CA 1
ATOM 1622 C C . THR A 1 205 ? -24.361 -15.943 7.486 1.00 45.00 205 THR A C 1
ATOM 1624 O O . THR A 1 205 ? -24.517 -17.071 7.030 1.00 45.00 205 THR A O 1
ATOM 1627 N N . CYS A 1 206 ? -25.266 -14.976 7.300 1.00 37.41 206 CYS A N 1
ATOM 1628 C CA . CYS A 1 206 ? -26.385 -15.102 6.364 1.00 37.41 206 CYS A CA 1
ATOM 1629 C C . CYS A 1 206 ? -25.873 -15.584 4.992 1.00 37.41 206 CYS A C 1
ATOM 1631 O O . CYS A 1 206 ? -24.944 -15.001 4.426 1.00 37.41 206 CYS A O 1
ATOM 1633 N N . SER A 1 207 ? -26.482 -16.664 4.498 1.00 36.16 207 SER A N 1
ATOM 1634 C CA . SER A 1 207 ? -26.053 -17.571 3.424 1.00 36.16 207 SER A CA 1
ATOM 1635 C C . SER A 1 207 ? -25.967 -16.987 2.002 1.00 36.16 207 SER A C 1
ATOM 1637 O O . SER A 1 207 ? -26.170 -17.707 1.028 1.00 36.16 207 SER A O 1
ATOM 1639 N N . THR A 1 208 ? -25.654 -15.702 1.837 1.00 37.94 208 THR A N 1
ATOM 1640 C CA . THR A 1 208 ? -25.509 -15.056 0.519 1.00 37.94 208 THR A CA 1
ATOM 1641 C C . THR A 1 208 ? -24.309 -14.112 0.439 1.00 37.94 208 THR A C 1
ATOM 1643 O O . THR A 1 208 ? -24.421 -12.992 -0.057 1.00 37.94 208 THR A O 1
ATOM 1646 N N . SER A 1 209 ? -23.132 -14.539 0.894 1.00 37.94 209 SER A N 1
ATOM 1647 C CA . SER A 1 209 ? -21.880 -13.934 0.427 1.00 37.94 209 SER A CA 1
ATOM 1648 C C . SER A 1 209 ? -20.741 -14.937 0.508 1.00 37.94 209 SER A C 1
ATOM 1650 O O . SER A 1 209 ? -20.629 -15.641 1.508 1.00 37.94 209 SER A O 1
ATOM 1652 N N . LEU A 1 210 ? -19.921 -14.959 -0.545 1.00 45.56 210 LEU A N 1
ATOM 1653 C CA . LEU A 1 210 ? -18.600 -15.587 -0.647 1.00 45.56 210 LEU A CA 1
ATOM 1654 C C . LEU A 1 210 ? -17.907 -15.689 0.723 1.00 45.56 210 LEU A C 1
ATOM 1656 O O . LEU A 1 210 ? -17.954 -14.733 1.496 1.00 45.56 210 LEU A O 1
ATOM 1660 N N . VAL A 1 211 ? -17.291 -16.840 1.012 1.00 42.88 211 VAL A N 1
ATOM 1661 C CA . VAL A 1 211 ? -16.505 -17.094 2.232 1.00 42.88 211 VAL A CA 1
ATOM 1662 C C . VAL A 1 211 ? -15.603 -15.885 2.507 1.00 42.88 211 VAL A C 1
ATOM 1664 O O . VAL A 1 211 ? -14.650 -15.657 1.767 1.00 42.88 211 VAL A O 1
ATOM 1667 N N . LYS A 1 212 ? -15.941 -15.082 3.523 1.00 54.84 212 LYS A N 1
ATOM 1668 C CA . LYS A 1 212 ? -15.169 -13.890 3.891 1.00 54.84 212 LYS A CA 1
ATOM 1669 C C . LYS A 1 212 ? -13.870 -14.344 4.536 1.00 54.84 212 LYS A C 1
ATOM 1671 O O . LYS A 1 212 ? -13.892 -15.127 5.485 1.00 54.84 212 LYS A O 1
ATOM 1676 N N . THR A 1 213 ? -12.754 -13.874 4.006 1.00 64.69 213 THR A N 1
ATOM 1677 C CA . THR A 1 213 ? -11.428 -14.140 4.560 1.00 64.69 213 THR A CA 1
ATOM 1678 C C . THR A 1 213 ? -11.113 -13.155 5.691 1.00 64.69 213 THR A C 1
ATOM 1680 O O . THR A 1 213 ? -11.705 -12.079 5.768 1.00 64.69 213 THR A O 1
ATOM 1683 N N . ASP A 1 214 ? -10.147 -13.481 6.558 1.00 73.06 214 ASP A N 1
ATOM 1684 C CA . ASP A 1 214 ? -9.629 -12.555 7.589 1.00 73.06 214 ASP A CA 1
ATOM 1685 C C . ASP A 1 214 ? -9.179 -11.206 6.984 1.00 73.06 214 ASP A C 1
ATOM 1687 O O . ASP A 1 214 ? -9.343 -10.154 7.601 1.00 73.06 214 ASP A O 1
ATOM 1691 N N . GLY A 1 215 ? -8.679 -11.217 5.740 1.00 76.94 215 GLY A N 1
ATOM 1692 C CA . GLY A 1 215 ? -8.310 -10.004 5.006 1.00 76.94 215 GLY A CA 1
ATOM 1693 C C . GLY A 1 215 ? -9.492 -9.107 4.649 1.00 76.94 215 GLY A C 1
ATOM 1694 O O . GLY A 1 215 ? -9.383 -7.889 4.787 1.00 76.94 215 GLY A O 1
ATOM 1695 N N . ASP A 1 216 ? -10.630 -9.684 4.259 1.00 80.69 216 ASP A N 1
ATOM 1696 C CA . ASP A 1 216 ? -11.823 -8.921 3.867 1.00 80.69 216 ASP A CA 1
ATOM 1697 C C . ASP A 1 216 ? -12.389 -8.111 5.039 1.00 80.69 216 ASP A C 1
ATOM 1699 O O . ASP A 1 216 ? -12.802 -6.958 4.882 1.00 80.69 216 ASP A O 1
ATOM 1703 N N . ASN A 1 217 ? -12.371 -8.693 6.238 1.00 80.69 217 ASN A N 1
ATOM 1704 C CA . ASN A 1 217 ? -12.881 -8.026 7.432 1.00 80.69 217 ASN A CA 1
ATOM 1705 C C . ASN A 1 217 ? -11.888 -6.975 7.944 1.00 80.69 217 ASN A C 1
ATOM 1707 O O . ASN A 1 217 ? -12.299 -5.875 8.321 1.00 80.69 217 ASN A O 1
ATOM 1711 N N . LEU A 1 218 ? -10.582 -7.259 7.867 1.00 84.19 218 LEU A N 1
ATOM 1712 C CA . LEU A 1 218 ? -9.533 -6.293 8.187 1.00 84.19 218 LEU A CA 1
ATOM 1713 C C . LEU A 1 218 ? -9.628 -5.035 7.312 1.00 84.19 218 LEU A C 1
ATOM 1715 O O . LEU A 1 218 ? -9.654 -3.914 7.829 1.00 84.19 218 LEU A O 1
ATOM 1719 N N . ILE A 1 219 ? -9.701 -5.206 5.989 1.00 89.19 219 ILE A N 1
ATOM 1720 C CA . ILE A 1 219 ? -9.743 -4.068 5.068 1.00 89.19 219 ILE A CA 1
ATOM 1721 C C . ILE A 1 219 ? -11.049 -3.283 5.216 1.00 89.19 219 ILE A C 1
ATOM 1723 O O . ILE A 1 219 ? -11.029 -2.052 5.190 1.00 89.19 219 ILE A O 1
ATOM 1727 N N . ALA A 1 220 ? -12.177 -3.964 5.447 1.00 86.31 220 ALA A N 1
ATOM 1728 C CA . ALA A 1 220 ? -13.451 -3.309 5.726 1.00 86.31 220 ALA A CA 1
ATOM 1729 C C . ALA A 1 220 ? -13.375 -2.444 6.992 1.00 86.31 220 ALA A C 1
ATOM 1731 O O . ALA A 1 220 ? -13.809 -1.288 6.973 1.00 86.31 220 ALA A O 1
ATOM 1732 N N . HIS A 1 221 ? -12.770 -2.967 8.063 1.00 84.00 221 HIS A N 1
ATOM 1733 C CA . HIS A 1 221 ? -12.576 -2.221 9.299 1.00 84.00 221 HIS A CA 1
ATOM 1734 C C . HIS A 1 221 ? -11.720 -0.970 9.072 1.00 84.00 221 HIS A C 1
ATOM 1736 O O . HIS A 1 221 ? -12.177 0.130 9.381 1.00 84.00 221 HIS A O 1
ATOM 1742 N N . ILE A 1 222 ? -10.543 -1.108 8.453 1.00 86.94 222 ILE A N 1
ATOM 1743 C CA . ILE A 1 222 ? -9.630 0.017 8.182 1.00 86.94 222 ILE A CA 1
ATOM 1744 C C . ILE A 1 222 ? -10.306 1.097 7.342 1.00 86.94 222 ILE A C 1
ATOM 1746 O O . ILE A 1 222 ? -10.220 2.284 7.654 1.00 86.94 222 ILE A O 1
ATOM 1750 N N . LYS A 1 223 ? -11.040 0.705 6.297 1.00 86.88 223 LYS A N 1
ATOM 1751 C CA . LYS A 1 223 ? -11.794 1.657 5.476 1.00 86.88 223 LYS A CA 1
ATOM 1752 C C . LYS A 1 223 ? -12.867 2.380 6.288 1.00 86.88 223 LYS A C 1
ATOM 1754 O O . LYS A 1 223 ? -13.064 3.575 6.084 1.00 86.88 223 LYS A O 1
ATOM 1759 N N . SER A 1 224 ? -13.541 1.685 7.206 1.00 83.19 224 SER A N 1
ATOM 1760 C CA . SER A 1 224 ? -14.595 2.269 8.042 1.00 83.19 224 SER A CA 1
ATOM 1761 C C . SER A 1 224 ? -14.060 3.240 9.099 1.00 83.19 224 SER A C 1
ATOM 1763 O O . SER A 1 224 ? -14.677 4.275 9.337 1.00 83.19 224 SER A O 1
ATOM 1765 N N . THR A 1 225 ? -12.902 2.961 9.700 1.00 80.19 225 THR A N 1
ATOM 1766 C CA . THR A 1 225 ? -12.296 3.811 10.737 1.00 80.19 225 THR A CA 1
ATOM 1767 C C . THR A 1 225 ? -11.445 4.939 10.158 1.00 80.19 225 THR A C 1
ATOM 1769 O O . THR A 1 225 ? -11.187 5.933 10.839 1.00 80.19 225 THR A O 1
ATOM 1772 N N . SER A 1 226 ? -11.072 4.847 8.879 1.00 82.81 226 SER A N 1
ATOM 1773 C CA . SER A 1 226 ? -10.213 5.820 8.212 1.00 82.81 226 SER A CA 1
ATOM 1774 C C . SER A 1 226 ? -10.798 7.237 8.130 1.00 82.81 226 SER A C 1
ATOM 1776 O O . SER A 1 226 ? -12.006 7.449 7.978 1.00 82.81 226 SER A O 1
ATOM 1778 N N . LYS A 1 227 ? -9.907 8.238 8.108 1.00 79.69 227 LYS A N 1
ATOM 1779 C CA . LYS A 1 227 ? -10.231 9.624 7.720 1.00 79.69 227 LYS A CA 1
ATOM 1780 C C . LYS A 1 227 ? -10.721 9.742 6.273 1.00 79.69 227 LYS A C 1
ATOM 1782 O O . LYS A 1 227 ? -11.518 10.625 5.971 1.00 79.69 227 LYS A O 1
ATOM 1787 N N . ALA A 1 228 ? -10.312 8.822 5.401 1.00 80.06 228 ALA A N 1
ATOM 1788 C CA . ALA A 1 228 ? -10.737 8.743 4.007 1.00 80.06 228 ALA A CA 1
ATOM 1789 C C . ALA A 1 228 ? -11.950 7.814 3.794 1.00 80.06 228 ALA A C 1
ATOM 1791 O O . ALA A 1 228 ? -12.260 7.474 2.651 1.00 80.06 228 ALA A O 1
ATOM 1792 N N . CYS A 1 229 ? -12.669 7.419 4.857 1.00 80.69 229 CYS A N 1
ATOM 1793 C CA . CYS A 1 229 ? -13.767 6.441 4.792 1.00 80.69 229 CYS A CA 1
ATOM 1794 C C . CYS A 1 229 ? -14.823 6.746 3.719 1.00 80.69 229 CYS A C 1
ATOM 1796 O O . CYS A 1 229 ? -15.318 5.829 3.071 1.00 80.69 229 CYS A O 1
ATOM 1798 N N . ARG A 1 230 ? -15.145 8.027 3.478 1.00 78.56 230 ARG A N 1
ATOM 1799 C CA . ARG A 1 230 ? -16.093 8.448 2.428 1.00 78.56 230 ARG A CA 1
ATOM 1800 C C . ARG A 1 230 ? -15.640 8.062 1.020 1.00 78.56 230 ARG A C 1
ATOM 1802 O O . ARG A 1 230 ? -16.485 7.728 0.204 1.00 78.56 230 ARG A O 1
ATOM 1809 N N . LYS A 1 231 ? -14.338 8.149 0.741 1.00 80.88 231 LYS A N 1
ATOM 1810 C CA . LYS A 1 231 ? -13.759 7.798 -0.562 1.00 80.88 231 LYS A CA 1
ATOM 1811 C C . LYS A 1 231 ? -13.480 6.302 -0.643 1.00 80.88 231 LYS A C 1
ATOM 1813 O O . LYS A 1 231 ? -13.713 5.685 -1.668 1.00 80.88 231 LYS A O 1
ATOM 1818 N N . LEU A 1 232 ? -13.020 5.700 0.450 1.00 84.62 232 LEU A N 1
ATOM 1819 C CA . LEU A 1 232 ? -12.698 4.275 0.483 1.00 84.62 232 LEU A CA 1
ATOM 1820 C C . LEU A 1 232 ? -13.934 3.366 0.511 1.00 84.62 232 LEU A C 1
ATOM 1822 O O . LEU A 1 232 ? -13.827 2.191 0.174 1.00 84.62 232 LEU A O 1
ATOM 1826 N N . SER A 1 233 ? -15.107 3.883 0.885 1.00 82.31 233 SER A N 1
ATOM 1827 C CA . SER A 1 233 ? -16.364 3.125 0.846 1.00 82.31 233 SER A CA 1
ATOM 1828 C C . SER A 1 233 ? -16.852 2.829 -0.575 1.00 82.31 233 SER A C 1
ATOM 1830 O O . SER A 1 233 ? -17.680 1.935 -0.756 1.00 82.31 233 SER A O 1
ATOM 1832 N N . THR A 1 234 ? -16.357 3.558 -1.581 1.00 83.69 234 THR A N 1
ATOM 1833 C CA . THR A 1 234 ? -16.687 3.317 -2.992 1.00 83.69 234 THR A CA 1
ATOM 1834 C C . THR A 1 234 ? -15.705 2.372 -3.676 1.00 83.69 234 THR A C 1
ATOM 1836 O O . THR A 1 234 ? -16.018 1.873 -4.754 1.00 83.69 234 THR A O 1
ATOM 1839 N N . THR A 1 235 ? -14.559 2.084 -3.055 1.00 86.06 235 THR A N 1
ATOM 1840 C CA . THR A 1 235 ? -13.525 1.216 -3.620 1.00 86.06 235 THR A CA 1
ATOM 1841 C C . THR A 1 235 ? -13.616 -0.196 -3.056 1.00 86.06 235 THR A C 1
ATOM 1843 O O . THR A 1 235 ? -13.932 -0.407 -1.880 1.00 86.06 235 THR A O 1
ATOM 1846 N N . TYR A 1 236 ? -13.290 -1.192 -3.875 1.00 90.44 236 TYR A N 1
ATOM 1847 C CA . TYR A 1 236 ? -13.237 -2.594 -3.465 1.00 90.44 236 TYR A CA 1
ATOM 1848 C C . TYR A 1 236 ? -11.788 -3.051 -3.509 1.00 90.44 236 TYR A C 1
ATOM 1850 O O . TYR A 1 236 ? -11.114 -2.817 -4.501 1.00 90.44 236 TYR A O 1
ATOM 1858 N N . HIS A 1 237 ? -11.277 -3.614 -2.417 1.00 93.44 237 HIS A N 1
ATOM 1859 C CA . HIS A 1 237 ? -9.867 -3.987 -2.344 1.00 93.44 237 HIS A CA 1
ATOM 1860 C C . HIS A 1 237 ? -9.737 -5.456 -2.005 1.00 93.44 237 HIS A C 1
ATOM 1862 O O . HIS A 1 237 ? -10.443 -5.937 -1.119 1.00 93.44 237 HIS A O 1
ATOM 1868 N N . ILE A 1 238 ? -8.824 -6.126 -2.696 1.00 93.56 238 ILE A N 1
ATOM 1869 C CA . ILE A 1 238 ? -8.531 -7.540 -2.497 1.00 93.56 238 ILE A CA 1
ATOM 1870 C C . ILE A 1 238 ? -7.079 -7.705 -2.081 1.00 93.56 238 ILE A C 1
ATOM 1872 O O . ILE A 1 238 ? -6.207 -6.950 -2.510 1.00 93.56 238 ILE A O 1
ATOM 1876 N N . GLU A 1 239 ? -6.814 -8.684 -1.228 1.00 95.12 239 GLU A N 1
ATOM 1877 C CA . GLU A 1 239 ? -5.455 -8.942 -0.774 1.00 95.12 239 GLU A CA 1
ATOM 1878 C C . GLU A 1 239 ? -4.550 -9.372 -1.942 1.00 95.12 239 GLU A C 1
ATOM 1880 O O . GLU A 1 239 ? -4.964 -10.088 -2.862 1.00 95.12 239 GLU A O 1
ATOM 1885 N N . LEU A 1 240 ? -3.302 -8.900 -1.919 1.00 94.31 240 LEU A N 1
ATOM 1886 C CA . LEU A 1 240 ? -2.279 -9.255 -2.889 1.00 94.31 240 LEU A CA 1
ATOM 1887 C C . LEU A 1 240 ? -2.123 -10.780 -2.913 1.00 94.31 240 LEU A C 1
ATOM 1889 O O . LEU A 1 240 ? -2.048 -11.439 -1.882 1.00 94.31 240 LEU A O 1
ATOM 1893 N N . SER A 1 241 ? -2.082 -11.356 -4.110 1.00 92.50 241 SER A N 1
ATOM 1894 C CA . SER A 1 241 ? -2.012 -12.801 -4.295 1.00 92.50 241 SER A CA 1
ATOM 1895 C C . SER A 1 241 ? -0.733 -13.180 -5.028 1.00 92.50 241 SER A C 1
ATOM 1897 O O . SER A 1 241 ? -0.126 -12.358 -5.718 1.00 92.50 241 SER A O 1
ATOM 1899 N N . GLN A 1 242 ? -0.371 -14.460 -4.961 1.00 90.50 242 GLN A N 1
ATOM 1900 C CA . GLN A 1 242 ? 0.753 -15.017 -5.722 1.00 90.50 242 GLN A CA 1
ATOM 1901 C C . GLN A 1 242 ? 0.615 -14.769 -7.236 1.00 90.50 242 GLN A C 1
ATOM 1903 O O . GLN A 1 242 ? 1.617 -14.585 -7.920 1.00 90.50 242 GLN A O 1
ATOM 1908 N N . LYS A 1 243 ? -0.616 -14.703 -7.771 1.00 91.38 243 LYS A N 1
ATOM 1909 C CA . LYS A 1 243 ? -0.856 -14.386 -9.191 1.00 91.38 243 LYS A CA 1
ATOM 1910 C C . LYS A 1 243 ? -0.413 -12.963 -9.532 1.00 91.38 243 LYS A C 1
ATOM 1912 O O . LYS A 1 243 ? 0.243 -12.755 -10.546 1.00 91.38 243 LYS A O 1
ATOM 1917 N N . HIS A 1 244 ? -0.730 -12.001 -8.665 1.00 93.25 244 HIS A N 1
ATOM 1918 C CA . HIS A 1 244 ? -0.311 -10.609 -8.834 1.00 93.25 244 HIS A CA 1
ATOM 1919 C C . HIS A 1 244 ? 1.214 -10.483 -8.726 1.00 93.25 244 HIS A C 1
ATOM 1921 O O . HIS A 1 244 ? 1.843 -9.842 -9.560 1.00 93.25 244 HIS A O 1
ATOM 1927 N N . VAL A 1 245 ? 1.829 -11.162 -7.753 1.00 93.50 245 VAL A N 1
ATOM 1928 C CA . VAL A 1 245 ? 3.291 -11.156 -7.584 1.00 93.50 245 VAL A CA 1
ATOM 1929 C C . VAL A 1 245 ? 4.010 -11.821 -8.754 1.00 93.50 245 VAL A C 1
ATOM 1931 O O . VAL A 1 245 ? 5.073 -11.352 -9.152 1.00 93.50 245 VAL A O 1
ATOM 1934 N N . HIS A 1 246 ? 3.431 -12.868 -9.344 1.00 91.56 246 HIS A N 1
ATOM 1935 C CA . HIS A 1 246 ? 3.964 -13.481 -10.557 1.00 91.56 246 HIS A CA 1
ATOM 1936 C C . HIS A 1 246 ? 3.997 -12.488 -11.727 1.00 91.56 246 HIS A C 1
ATOM 1938 O O . HIS A 1 246 ? 5.018 -12.389 -12.400 1.00 91.56 246 HIS A O 1
ATOM 1944 N N . ILE A 1 247 ? 2.928 -11.708 -11.928 1.00 90.81 247 ILE A N 1
ATOM 1945 C CA . ILE A 1 247 ? 2.883 -10.646 -12.948 1.00 90.81 247 ILE A CA 1
ATOM 1946 C C . ILE A 1 247 ? 3.975 -9.600 -12.689 1.00 90.81 247 ILE A C 1
ATOM 1948 O O . ILE A 1 247 ? 4.720 -9.260 -13.602 1.00 90.81 247 ILE A O 1
ATOM 1952 N N . LEU A 1 248 ? 4.120 -9.137 -11.443 1.00 92.19 248 LEU A N 1
ATOM 1953 C CA . LEU A 1 248 ? 5.134 -8.144 -11.062 1.00 92.19 248 LEU A CA 1
ATOM 1954 C C . LEU A 1 248 ? 6.585 -8.656 -11.172 1.00 92.19 248 LEU A C 1
ATOM 1956 O O . LEU A 1 248 ? 7.516 -7.856 -11.132 1.00 92.19 248 LEU A O 1
ATOM 1960 N N . ASN A 1 249 ? 6.790 -9.973 -11.284 1.00 92.88 249 ASN A N 1
ATOM 1961 C CA . ASN A 1 249 ? 8.104 -10.615 -11.405 1.00 92.88 249 ASN A CA 1
ATOM 1962 C C . ASN A 1 249 ? 8.458 -11.051 -12.837 1.00 92.88 249 ASN A C 1
ATOM 1964 O O . ASN A 1 249 ? 9.462 -11.737 -13.027 1.00 92.88 249 ASN A O 1
ATOM 1968 N N . LYS A 1 250 ? 7.652 -10.697 -13.840 1.00 91.06 250 LYS A N 1
ATOM 1969 C CA . LYS A 1 250 ? 7.972 -10.975 -15.245 1.00 91.06 250 LYS A CA 1
ATOM 1970 C C . LYS A 1 250 ? 9.004 -9.986 -15.786 1.00 91.06 250 LYS A C 1
ATOM 1972 O O . LYS A 1 250 ? 8.992 -8.810 -15.431 1.00 91.06 250 LYS A O 1
ATOM 1977 N N . ASP A 1 251 ? 9.873 -10.484 -16.659 1.00 88.56 251 ASP A N 1
ATOM 1978 C CA . ASP A 1 251 ? 10.962 -9.713 -17.255 1.00 88.56 251 ASP A CA 1
ATOM 1979 C C . ASP A 1 251 ? 10.434 -8.542 -18.098 1.00 88.56 251 ASP A C 1
ATOM 1981 O O . ASP A 1 251 ? 9.539 -8.706 -18.926 1.00 88.56 251 ASP A O 1
ATOM 1985 N N . TRP A 1 252 ? 10.995 -7.353 -17.888 1.00 88.50 252 TRP A N 1
ATOM 1986 C CA . TRP A 1 252 ? 10.644 -6.147 -18.634 1.00 88.50 252 TRP A CA 1
ATOM 1987 C C . TRP A 1 252 ? 11.278 -6.098 -20.027 1.00 88.50 252 TRP A C 1
ATOM 1989 O O . TRP A 1 252 ? 10.789 -5.350 -20.868 1.00 88.50 252 TRP A O 1
ATOM 1999 N N . LEU A 1 253 ? 12.327 -6.884 -20.300 1.00 86.31 253 LEU A N 1
ATOM 2000 C CA . LEU A 1 253 ? 12.855 -7.041 -21.661 1.00 86.31 253 LEU A CA 1
ATOM 2001 C C . LEU A 1 253 ? 11.860 -7.770 -22.562 1.00 86.31 253 LEU A C 1
ATOM 2003 O O . LEU A 1 253 ? 11.666 -7.388 -23.713 1.00 86.31 253 LEU A O 1
ATOM 2007 N N . GLU A 1 254 ? 11.230 -8.816 -22.028 1.00 86.50 254 GLU A N 1
ATOM 2008 C CA . GLU A 1 254 ? 10.229 -9.606 -22.746 1.00 86.50 254 GLU A CA 1
ATOM 2009 C C . GLU A 1 254 ? 8.851 -8.928 -22.721 1.00 86.50 254 GLU A C 1
ATOM 2011 O O . GLU A 1 254 ? 8.119 -8.984 -23.707 1.00 86.50 254 GLU A O 1
ATOM 2016 N N . TYR A 1 255 ? 8.514 -8.243 -21.620 1.00 87.75 255 TYR A N 1
ATOM 2017 C CA . TYR A 1 255 ? 7.223 -7.578 -21.423 1.00 87.75 255 TYR A CA 1
ATOM 2018 C C . TYR A 1 255 ? 7.385 -6.110 -20.964 1.00 87.75 255 TYR A C 1
ATOM 2020 O O . TYR A 1 255 ? 7.124 -5.788 -19.795 1.00 87.75 255 TYR A O 1
ATOM 2028 N N . PRO A 1 256 ? 7.785 -5.182 -21.857 1.00 83.69 256 PRO A N 1
ATOM 2029 C CA . PRO A 1 256 ? 8.043 -3.781 -21.506 1.00 83.69 256 PRO A CA 1
ATOM 2030 C C . PRO A 1 256 ? 6.841 -3.048 -20.905 1.00 83.69 256 PRO A C 1
ATOM 2032 O O . PRO A 1 256 ? 7.012 -2.159 -20.070 1.00 83.69 256 PRO A O 1
ATOM 2035 N N . GLN A 1 257 ? 5.618 -3.437 -21.273 1.00 83.94 257 GLN A N 1
ATOM 2036 C CA . GLN A 1 257 ? 4.380 -2.866 -20.745 1.00 83.94 257 GLN A CA 1
ATOM 2037 C C . GLN A 1 257 ? 4.221 -3.054 -19.231 1.00 83.94 257 GLN A C 1
ATOM 2039 O O . GLN A 1 257 ? 3.472 -2.323 -18.575 1.00 83.94 257 GLN A O 1
ATOM 2044 N N . LEU A 1 258 ? 4.928 -4.019 -18.637 1.00 86.88 258 LEU A N 1
ATOM 2045 C CA . LEU A 1 258 ? 4.775 -4.333 -17.220 1.00 86.88 258 LEU A CA 1
ATOM 2046 C C . LEU A 1 258 ? 5.307 -3.246 -16.288 1.00 86.88 258 LEU A C 1
ATOM 2048 O O . LEU A 1 258 ? 4.839 -3.162 -15.151 1.00 86.88 258 LEU A O 1
ATOM 2052 N N . ARG A 1 259 ? 6.198 -2.366 -16.768 1.00 85.31 259 ARG A N 1
ATOM 2053 C CA . ARG A 1 259 ? 6.612 -1.170 -16.016 1.00 85.31 259 ARG A CA 1
ATOM 2054 C C . ARG A 1 259 ? 5.421 -0.258 -15.711 1.00 85.31 259 ARG A C 1
ATOM 2056 O O . ARG A 1 259 ? 5.297 0.257 -14.605 1.00 85.31 259 ARG A O 1
ATOM 2063 N N . PHE A 1 260 ? 4.490 -0.155 -16.658 1.00 85.69 260 PHE A N 1
ATOM 2064 C CA . PHE A 1 260 ? 3.258 0.617 -16.524 1.00 85.69 260 PHE A CA 1
ATOM 2065 C C . PHE A 1 260 ? 2.214 -0.134 -15.698 1.00 85.69 260 PHE A C 1
ATOM 2067 O O . PHE A 1 260 ? 1.610 0.421 -14.778 1.00 85.69 260 PHE A O 1
ATOM 2074 N N . CYS A 1 261 ? 2.066 -1.433 -15.967 1.00 86.88 261 CYS A N 1
ATOM 2075 C CA . CYS A 1 261 ? 1.137 -2.296 -15.244 1.00 86.88 261 CYS A CA 1
ATOM 2076 C C . CYS A 1 261 ? 1.418 -2.300 -13.740 1.00 86.88 261 CYS A C 1
ATOM 2078 O O . CYS A 1 261 ? 0.496 -2.155 -12.944 1.00 86.88 261 CYS A O 1
ATOM 2080 N N . GLY A 1 262 ? 2.684 -2.448 -13.337 1.00 87.75 262 GLY A N 1
ATOM 2081 C CA . GLY A 1 262 ? 3.055 -2.488 -11.926 1.00 87.75 262 GLY A CA 1
ATOM 2082 C C . GLY A 1 262 ? 2.754 -1.178 -11.203 1.00 87.75 262 GLY A C 1
ATOM 2083 O O . GLY A 1 262 ? 2.209 -1.202 -10.097 1.00 87.75 262 GLY A O 1
ATOM 2084 N N . SER A 1 263 ? 3.003 -0.038 -11.856 1.00 89.00 263 SER A N 1
ATOM 2085 C CA . SER A 1 263 ? 2.634 1.261 -11.298 1.00 89.00 263 SER A CA 1
ATOM 2086 C C . SER A 1 263 ? 1.138 1.420 -11.112 1.00 89.00 263 SER A C 1
ATOM 2088 O O . SER A 1 263 ? 0.684 1.831 -10.046 1.00 89.00 263 SER A O 1
ATOM 2090 N N . GLN A 1 264 ? 0.368 1.055 -12.133 1.00 89.75 264 GLN A N 1
ATOM 2091 C CA . GLN A 1 264 ? -1.079 1.176 -12.096 1.00 89.75 264 GLN A CA 1
ATOM 2092 C C . GLN A 1 264 ? -1.717 0.202 -11.099 1.00 89.75 264 GLN A C 1
ATOM 2094 O O . GLN A 1 264 ? -2.683 0.553 -10.428 1.00 89.75 264 GLN A O 1
ATOM 2099 N N . LEU A 1 265 ? -1.149 -0.997 -10.951 1.00 91.69 265 LEU A N 1
ATOM 2100 C CA . LEU A 1 265 ? -1.616 -2.012 -10.010 1.00 91.69 265 LEU A CA 1
ATOM 2101 C C . LEU A 1 265 ? -1.462 -1.561 -8.553 1.00 91.69 265 LEU A C 1
ATOM 2103 O O . LEU A 1 265 ? -2.327 -1.840 -7.725 1.00 91.69 265 LEU A O 1
ATOM 2107 N N . LEU A 1 266 ? -0.343 -0.902 -8.238 1.00 93.50 266 LEU A N 1
ATOM 2108 C CA . LEU A 1 266 ? 0.005 -0.481 -6.879 1.00 93.50 266 LEU A CA 1
ATOM 2109 C C . LEU A 1 266 ? -0.531 0.914 -6.526 1.00 93.50 266 LEU A C 1
ATOM 2111 O O . LEU A 1 266 ? -0.687 1.223 -5.343 1.00 93.50 266 LEU A O 1
ATOM 2115 N N . ALA A 1 267 ? -0.846 1.750 -7.516 1.00 91.12 267 ALA A N 1
ATOM 2116 C CA . ALA A 1 267 ? -1.554 3.002 -7.287 1.00 91.12 267 ALA A CA 1
ATOM 2117 C C . ALA A 1 267 ? -2.959 2.725 -6.721 1.00 91.12 267 ALA A C 1
ATOM 2119 O O . ALA A 1 267 ? -3.745 1.954 -7.273 1.00 91.12 267 ALA A O 1
ATOM 2120 N N . GLY A 1 268 ? -3.272 3.351 -5.587 1.00 91.75 268 GLY A N 1
ATOM 2121 C CA . GLY A 1 268 ? -4.498 3.103 -4.832 1.00 91.75 268 GLY A CA 1
ATOM 2122 C C . GLY A 1 268 ? -4.442 1.882 -3.909 1.00 91.75 268 GLY A C 1
ATOM 2123 O O . GLY A 1 268 ? -5.434 1.606 -3.239 1.00 91.75 268 GLY A O 1
ATOM 2124 N N . ALA A 1 269 ? -3.315 1.165 -3.830 1.00 95.62 269 ALA A N 1
ATOM 2125 C CA . ALA A 1 269 ? -3.170 0.048 -2.903 1.00 95.62 269 ALA A CA 1
ATOM 2126 C C . ALA A 1 269 ? -3.130 0.521 -1.441 1.00 95.62 269 ALA A C 1
ATOM 2128 O O . ALA A 1 269 ? -2.617 1.594 -1.120 1.00 95.62 269 ALA A O 1
ATOM 2129 N N . ILE A 1 270 ? -3.634 -0.314 -0.534 1.00 97.00 270 ILE A N 1
ATOM 2130 C CA . ILE A 1 270 ? -3.549 -0.114 0.911 1.00 97.00 270 ILE A CA 1
ATOM 2131 C C . ILE A 1 270 ? -2.513 -1.082 1.478 1.00 97.00 270 ILE A C 1
ATOM 2133 O O . ILE A 1 270 ? -2.649 -2.296 1.331 1.00 97.00 270 ILE A O 1
ATOM 2137 N N . ILE A 1 271 ? -1.490 -0.549 2.146 1.00 96.62 271 ILE A N 1
ATOM 2138 C CA . ILE A 1 271 ? -0.474 -1.344 2.847 1.00 96.62 271 ILE A CA 1
ATOM 2139 C C . ILE A 1 271 ? -0.712 -1.213 4.346 1.00 96.62 271 ILE A C 1
ATOM 2141 O O . ILE A 1 271 ? -0.895 -0.109 4.865 1.00 96.62 271 ILE A O 1
ATOM 2145 N N . ILE A 1 272 ? -0.732 -2.349 5.035 1.00 94.44 272 ILE A N 1
ATOM 2146 C CA . ILE A 1 272 ? -1.057 -2.445 6.453 1.00 94.44 272 ILE A CA 1
ATOM 2147 C C . ILE A 1 272 ? 0.099 -3.122 7.165 1.00 94.44 272 ILE A C 1
ATOM 2149 O O . ILE A 1 272 ? 0.463 -4.248 6.842 1.00 94.44 272 ILE A O 1
ATOM 2153 N N . GLU A 1 273 ? 0.626 -2.441 8.171 1.00 91.69 273 GLU A N 1
ATOM 2154 C CA . GLU A 1 273 ? 1.587 -2.984 9.117 1.00 91.69 273 GLU A CA 1
ATOM 2155 C C . GLU A 1 273 ? 1.032 -2.767 10.519 1.00 91.69 273 GLU A C 1
ATOM 2157 O O . GLU A 1 273 ? 0.969 -1.631 11.006 1.00 91.69 273 GLU A O 1
ATOM 2162 N N . LYS A 1 274 ? 0.669 -3.860 11.197 1.00 84.38 274 LYS A N 1
ATOM 2163 C CA . LYS A 1 274 ? 0.083 -3.808 12.542 1.00 84.38 274 LYS A CA 1
ATOM 2164 C C . LYS A 1 274 ? -1.063 -2.781 12.564 1.00 84.38 274 LYS A C 1
ATOM 2166 O O . LYS A 1 274 ? -2.000 -2.875 11.783 1.00 84.38 274 LYS A O 1
ATOM 2171 N N . GLN A 1 275 ? -0.961 -1.755 13.405 1.00 78.50 275 GLN A N 1
ATOM 2172 C CA . GLN A 1 275 ? -1.976 -0.707 13.546 1.00 78.50 275 GLN A CA 1
ATOM 2173 C C . GLN A 1 275 ? -1.837 0.438 12.531 1.00 78.50 275 GLN A C 1
ATOM 2175 O O . GLN A 1 275 ? -2.699 1.310 12.464 1.00 78.50 275 GLN A O 1
ATOM 2180 N N . THR A 1 276 ? -0.756 0.475 11.749 1.00 89.31 276 THR A N 1
ATOM 2181 C CA . THR A 1 276 ? -0.534 1.536 10.765 1.00 89.31 276 THR A CA 1
ATOM 2182 C C . THR A 1 276 ? -1.016 1.082 9.398 1.00 89.31 276 THR A C 1
ATOM 2184 O O . THR A 1 276 ? -0.626 0.027 8.906 1.00 89.31 276 THR A O 1
ATOM 2187 N N . SER A 1 277 ? -1.831 1.911 8.753 1.00 93.56 277 SER A N 1
ATOM 2188 C CA . SER A 1 277 ? -2.273 1.677 7.381 1.00 93.56 277 SER A CA 1
ATOM 2189 C C . SER A 1 277 ? -2.030 2.909 6.525 1.00 93.56 277 SER A C 1
ATOM 2191 O O . SER A 1 277 ? -2.298 4.040 6.941 1.00 93.56 277 SER A O 1
ATOM 2193 N N . ILE A 1 278 ? -1.510 2.682 5.324 1.00 95.75 278 ILE A N 1
ATOM 2194 C CA . ILE A 1 278 ? -1.277 3.724 4.328 1.00 95.75 278 ILE A CA 1
ATOM 2195 C C . ILE A 1 278 ? -2.026 3.408 3.040 1.00 95.75 278 ILE A C 1
ATOM 2197 O O . ILE A 1 278 ? -2.133 2.251 2.646 1.00 95.75 278 ILE A O 1
ATOM 2201 N N . LEU A 1 279 ? -2.515 4.452 2.380 1.00 95.94 279 LEU A N 1
ATOM 2202 C CA . LEU A 1 279 ? -2.950 4.425 0.991 1.00 95.94 279 LEU A CA 1
ATOM 2203 C C . LEU A 1 279 ? -1.804 4.934 0.119 1.00 95.94 279 LEU A C 1
ATOM 2205 O O . LEU A 1 279 ? -1.286 6.030 0.348 1.00 95.94 279 LEU A O 1
ATOM 2209 N N . VAL A 1 280 ? -1.422 4.133 -0.866 1.00 95.19 280 VAL A N 1
ATOM 2210 C CA . VAL A 1 280 ? -0.400 4.453 -1.859 1.00 95.19 280 VAL A CA 1
ATOM 2211 C C . VAL A 1 280 ? -1.039 5.309 -2.945 1.00 95.19 280 VAL A C 1
ATOM 2213 O O . VAL A 1 280 ? -1.957 4.867 -3.631 1.00 95.19 280 VAL A O 1
ATOM 2216 N N . ASN A 1 281 ? -0.567 6.543 -3.103 1.00 91.44 281 ASN A N 1
ATOM 2217 C CA . ASN A 1 281 ? -1.075 7.454 -4.127 1.00 91.44 281 ASN A CA 1
ATOM 2218 C C . ASN A 1 281 ? -0.284 7.312 -5.426 1.00 91.44 281 ASN A C 1
ATOM 2220 O O . ASN A 1 281 ? -0.876 7.251 -6.499 1.00 91.44 281 ASN A O 1
ATOM 2224 N N . THR A 1 282 ? 1.047 7.268 -5.326 1.00 90.81 282 THR A N 1
ATOM 2225 C CA . THR A 1 282 ? 1.940 7.201 -6.486 1.00 90.81 282 THR A CA 1
ATOM 2226 C C . THR A 1 282 ? 3.112 6.272 -6.222 1.00 90.81 282 THR A C 1
ATOM 2228 O O . THR A 1 282 ? 3.656 6.218 -5.114 1.00 90.81 282 THR A O 1
ATOM 2231 N N . VAL A 1 283 ? 3.509 5.564 -7.276 1.00 91.75 283 VAL A N 1
ATOM 2232 C CA . VAL A 1 283 ? 4.687 4.705 -7.294 1.00 91.75 283 VAL A CA 1
ATOM 2233 C C . VAL A 1 283 ? 5.516 4.971 -8.542 1.00 91.75 283 VAL A C 1
ATOM 2235 O O . VAL A 1 283 ? 4.976 5.193 -9.627 1.00 91.75 283 VAL A O 1
ATOM 2238 N N . GLU A 1 284 ? 6.827 4.931 -8.377 1.00 93.06 284 GLU A N 1
ATOM 2239 C CA . GLU A 1 284 ? 7.809 5.060 -9.442 1.00 93.06 284 GLU A CA 1
ATOM 2240 C C . GLU A 1 284 ? 8.455 3.687 -9.689 1.00 93.06 284 GLU A C 1
ATOM 2242 O O . GLU A 1 284 ? 9.089 3.137 -8.780 1.00 93.06 284 GLU A O 1
ATOM 2247 N N . PRO A 1 285 ? 8.240 3.086 -10.871 1.00 92.38 285 PRO A N 1
ATOM 2248 C CA . PRO A 1 285 ? 8.779 1.783 -11.212 1.00 92.38 285 PRO A CA 1
ATOM 2249 C C . PRO A 1 285 ? 10.189 1.958 -11.795 1.00 92.38 285 PRO A C 1
ATOM 2251 O O . PRO A 1 285 ? 10.395 2.794 -12.669 1.00 92.38 285 PRO A O 1
ATOM 2254 N N . TYR A 1 286 ? 11.149 1.148 -11.359 1.00 92.81 286 TYR A N 1
ATOM 2255 C CA . TYR A 1 286 ? 12.488 1.125 -11.950 1.00 92.81 286 TYR A CA 1
ATOM 2256 C C . TYR A 1 286 ? 13.030 -0.299 -12.041 1.00 92.81 286 TYR A C 1
ATOM 2258 O O . TYR A 1 286 ? 12.727 -1.158 -11.201 1.00 92.81 286 TYR A O 1
ATOM 2266 N N . ALA A 1 287 ? 13.803 -0.577 -13.088 1.00 91.69 287 ALA A N 1
ATOM 2267 C CA . ALA A 1 287 ? 14.358 -1.910 -13.300 1.00 91.69 287 ALA A CA 1
ATOM 2268 C C . ALA A 1 287 ? 15.538 -2.170 -12.353 1.00 91.69 287 ALA A C 1
ATOM 2270 O O . ALA A 1 287 ? 16.204 -1.253 -11.870 1.00 91.69 287 ALA A O 1
ATOM 2271 N N . ARG A 1 288 ? 15.822 -3.449 -12.086 1.00 90.38 288 ARG A N 1
ATOM 2272 C CA . ARG A 1 288 ? 17.052 -3.836 -11.377 1.00 90.38 288 ARG A CA 1
ATOM 2273 C C . ARG A 1 288 ? 18.257 -3.989 -12.294 1.00 90.38 288 ARG A C 1
ATOM 2275 O O . ARG A 1 288 ? 19.382 -3.962 -11.801 1.00 90.38 288 ARG A O 1
ATOM 2282 N N . ASP A 1 289 ? 18.025 -4.199 -13.585 1.00 87.44 289 ASP A N 1
ATOM 2283 C CA . ASP A 1 289 ? 19.100 -4.351 -14.555 1.00 87.44 289 ASP A CA 1
ATOM 2284 C C . ASP A 1 289 ? 19.685 -2.966 -14.898 1.00 87.44 289 ASP A C 1
ATOM 2286 O O . ASP A 1 289 ? 18.947 -2.112 -15.401 1.00 87.44 289 ASP A O 1
ATOM 2290 N N . PRO A 1 290 ? 20.990 -2.727 -14.664 1.00 87.81 290 PRO A N 1
ATOM 2291 C CA . PRO A 1 290 ? 21.644 -1.469 -15.022 1.00 87.81 290 PRO A CA 1
ATOM 2292 C C . PRO A 1 290 ? 21.599 -1.140 -16.520 1.00 87.81 290 PRO A C 1
ATOM 2294 O O . PRO A 1 290 ? 21.778 0.021 -16.883 1.00 87.81 290 PRO A O 1
ATOM 2297 N N . LEU A 1 291 ? 21.397 -2.131 -17.397 1.00 86.94 291 LEU A N 1
ATOM 2298 C CA . LEU A 1 291 ? 21.230 -1.915 -18.837 1.00 86.94 291 LEU A CA 1
ATOM 2299 C C . LEU A 1 291 ? 19.840 -1.377 -19.188 1.00 86.94 291 LEU A C 1
ATOM 2301 O O . LEU A 1 291 ? 19.683 -0.713 -20.210 1.00 86.94 291 LEU A O 1
ATOM 2305 N N . LEU A 1 292 ? 18.842 -1.676 -18.356 1.00 83.62 292 LEU A N 1
ATOM 2306 C CA . LEU A 1 292 ? 17.465 -1.229 -18.543 1.00 83.62 292 LEU A CA 1
ATOM 2307 C C . LEU A 1 292 ? 17.195 0.115 -17.876 1.00 83.62 292 LEU A C 1
ATOM 2309 O O . LEU A 1 292 ? 16.351 0.868 -18.359 1.00 83.62 292 LEU A O 1
ATOM 2313 N N . ASP A 1 293 ? 17.866 0.395 -16.758 1.00 86.38 293 ASP A N 1
ATOM 2314 C CA . ASP A 1 293 ? 17.527 1.533 -15.915 1.00 86.38 293 ASP A CA 1
ATOM 2315 C C . ASP A 1 293 ? 18.744 2.091 -15.168 1.00 86.38 293 ASP A C 1
ATOM 2317 O O . ASP A 1 293 ? 19.428 1.388 -14.424 1.00 86.38 293 ASP A O 1
ATOM 2321 N N . ALA A 1 294 ? 18.999 3.391 -15.326 1.00 86.75 294 ALA A N 1
ATOM 2322 C CA . ALA A 1 294 ? 20.095 4.085 -14.652 1.00 86.75 294 ALA A CA 1
ATOM 2323 C C . ALA A 1 294 ? 19.871 4.237 -13.133 1.00 86.75 294 ALA A C 1
ATOM 2325 O O . ALA A 1 294 ? 20.840 4.404 -12.373 1.00 86.75 294 ALA A O 1
ATOM 2326 N N . HIS A 1 295 ? 18.611 4.159 -12.696 1.00 84.31 295 HIS A N 1
ATOM 2327 C CA . HIS A 1 295 ? 18.170 4.257 -11.308 1.00 84.31 295 HIS A CA 1
ATOM 2328 C C . HIS A 1 295 ? 18.114 2.896 -10.600 1.00 84.31 295 HIS A C 1
ATOM 2330 O O . HIS A 1 295 ? 17.612 2.812 -9.477 1.00 84.31 295 HIS A O 1
ATOM 2336 N N . TYR A 1 296 ? 18.668 1.838 -11.210 1.00 87.88 296 TYR A N 1
ATOM 2337 C CA . TYR A 1 296 ? 18.785 0.526 -10.582 1.00 87.88 296 TYR A CA 1
ATOM 2338 C C . TYR A 1 296 ? 19.420 0.596 -9.187 1.00 87.88 296 TYR A C 1
ATOM 2340 O O . TYR A 1 296 ? 20.236 1.462 -8.852 1.00 87.88 296 TYR A O 1
ATOM 2348 N N . GLU A 1 297 ? 19.044 -0.355 -8.343 1.00 86.00 297 GLU A N 1
ATOM 2349 C CA . GLU A 1 297 ? 19.510 -0.410 -6.966 1.00 86.00 297 GLU A CA 1
ATOM 2350 C C . GLU A 1 297 ? 20.999 -0.782 -6.889 1.00 86.00 297 GLU A C 1
ATOM 2352 O O . GLU A 1 297 ? 21.394 -1.887 -7.254 1.00 86.00 297 GLU A O 1
ATOM 2357 N N . ARG A 1 298 ? 21.830 0.137 -6.380 1.00 81.12 298 ARG A N 1
ATOM 2358 C CA . ARG A 1 298 ? 23.300 -0.013 -6.346 1.00 81.12 298 ARG A CA 1
ATOM 2359 C C . ARG A 1 298 ? 23.855 -0.567 -5.032 1.00 81.12 298 ARG A C 1
ATOM 2361 O O . ARG A 1 298 ? 25.042 -0.875 -4.961 1.00 81.12 298 ARG A O 1
ATOM 2368 N N . SER A 1 299 ? 23.042 -0.639 -3.975 1.00 72.56 299 SER A N 1
ATOM 2369 C CA . SER A 1 299 ? 23.517 -0.965 -2.625 1.00 72.56 299 SER A CA 1
ATOM 2370 C C . SER A 1 299 ? 23.297 -2.443 -2.279 1.00 72.56 299 SER A C 1
ATOM 2372 O O . SER A 1 299 ? 22.149 -2.865 -2.144 1.00 72.56 299 SER A O 1
ATOM 2374 N N . PRO A 1 300 ? 24.364 -3.239 -2.072 1.00 64.31 300 PRO A N 1
ATOM 2375 C CA . PRO A 1 300 ? 24.233 -4.649 -1.712 1.00 64.31 300 PRO A CA 1
ATOM 2376 C C . PRO A 1 300 ? 23.950 -4.875 -0.218 1.00 64.31 300 PRO A C 1
ATOM 2378 O O . PRO A 1 300 ? 23.565 -5.975 0.169 1.00 64.31 300 PRO A O 1
ATOM 2381 N N . THR A 1 301 ? 24.165 -3.875 0.645 1.00 71.06 301 THR A N 1
ATOM 2382 C CA . THR A 1 301 ? 24.133 -4.049 2.111 1.00 71.06 301 THR A CA 1
ATOM 2383 C C . THR A 1 301 ? 22.730 -3.974 2.705 1.00 71.06 301 THR A C 1
ATOM 2385 O O . THR A 1 301 ? 22.434 -4.683 3.664 1.00 71.06 301 THR A O 1
ATOM 2388 N N . ASN A 1 302 ? 21.855 -3.149 2.133 1.00 79.19 302 ASN A N 1
ATOM 2389 C CA . ASN A 1 302 ? 20.444 -3.071 2.493 1.00 79.19 302 ASN A CA 1
ATOM 2390 C C . ASN A 1 302 ? 19.644 -3.107 1.193 1.00 79.19 302 ASN A C 1
ATOM 2392 O O . ASN A 1 302 ? 19.319 -2.063 0.633 1.00 79.19 302 ASN A O 1
ATOM 2396 N N . SER A 1 303 ? 19.448 -4.319 0.669 1.00 89.12 303 SER A N 1
ATOM 2397 C CA . SER A 1 303 ? 18.808 -4.520 -0.626 1.00 89.12 303 SER A CA 1
ATOM 2398 C C . SER A 1 303 ? 17.314 -4.796 -0.494 1.00 89.12 303 SER A C 1
ATOM 2400 O O . SER A 1 303 ? 16.892 -5.505 0.422 1.00 89.12 303 SER A O 1
ATOM 2402 N N . SER A 1 304 ? 16.513 -4.309 -1.443 1.00 92.62 304 SER A N 1
ATOM 2403 C CA . SER A 1 304 ? 15.099 -4.685 -1.556 1.00 92.62 304 SER A CA 1
ATOM 2404 C C . SER A 1 304 ? 14.886 -6.024 -2.275 1.00 92.62 304 SER A C 1
ATOM 2406 O O . SER A 1 304 ? 13.747 -6.460 -2.428 1.00 92.62 304 SER A O 1
ATOM 2408 N N . PHE A 1 305 ? 15.956 -6.705 -2.707 1.00 92.81 305 PHE A N 1
ATOM 2409 C CA . PHE A 1 305 ? 15.857 -7.972 -3.428 1.00 92.81 305 PHE A CA 1
ATOM 2410 C C . PHE A 1 305 ? 15.256 -9.084 -2.542 1.00 92.81 305 PHE A C 1
ATOM 2412 O O . PHE A 1 305 ? 15.753 -9.323 -1.433 1.00 92.81 305 PHE A O 1
ATOM 2419 N N . PRO A 1 306 ? 14.196 -9.785 -2.997 1.00 92.31 306 PRO A N 1
ATOM 2420 C CA . PRO A 1 306 ? 13.593 -10.887 -2.254 1.00 92.31 306 PRO A CA 1
ATOM 2421 C C . PRO A 1 306 ? 14.404 -12.179 -2.450 1.00 92.31 306 PRO A C 1
ATOM 2423 O O . PRO A 1 306 ? 14.198 -12.933 -3.409 1.00 92.31 306 PRO A O 1
ATOM 2426 N N . THR A 1 307 ? 15.334 -12.443 -1.527 1.00 89.50 307 THR A N 1
ATOM 2427 C CA . THR A 1 307 ? 16.133 -13.683 -1.494 1.00 89.50 307 THR A CA 1
ATOM 2428 C C . THR A 1 307 ? 15.288 -14.898 -1.119 1.00 89.50 307 THR A C 1
ATOM 2430 O O . THR A 1 307 ? 15.409 -15.956 -1.737 1.00 89.50 307 THR A O 1
ATOM 2433 N N . GLU A 1 308 ? 14.385 -14.727 -0.156 1.00 89.19 308 GLU A N 1
ATOM 2434 C CA . GLU A 1 308 ? 13.485 -15.759 0.354 1.00 89.19 308 GLU A CA 1
ATOM 2435 C C . GLU A 1 308 ? 12.022 -15.408 0.045 1.00 89.19 308 GLU A C 1
ATOM 2437 O O . GLU A 1 308 ? 11.678 -14.226 -0.053 1.00 89.19 308 GLU A O 1
ATOM 2442 N N . PRO A 1 309 ? 11.148 -16.412 -0.148 1.00 90.19 309 PRO A N 1
ATOM 2443 C CA . PRO A 1 309 ? 9.729 -16.160 -0.354 1.00 90.19 309 PRO A CA 1
ATOM 2444 C C . PRO A 1 309 ? 9.063 -15.703 0.954 1.00 90.19 309 PRO A C 1
ATOM 2446 O O . PRO A 1 309 ? 9.163 -16.376 1.978 1.00 90.19 309 PRO A O 1
ATOM 2449 N N . GLY A 1 310 ? 8.353 -14.575 0.906 1.00 86.94 310 GLY A N 1
ATOM 2450 C CA . GLY A 1 310 ? 7.487 -14.099 1.988 1.00 86.94 310 GLY A CA 1
ATOM 2451 C C . GLY A 1 310 ? 6.043 -14.597 1.853 1.00 86.94 310 GLY A C 1
ATOM 2452 O O . GLY A 1 310 ? 5.744 -15.484 1.051 1.00 86.94 310 GLY A O 1
ATOM 2453 N N . ILE A 1 311 ? 5.114 -13.965 2.583 1.00 89.06 311 ILE A N 1
ATOM 2454 C CA . ILE A 1 311 ? 3.678 -14.321 2.579 1.00 89.06 311 ILE A CA 1
ATOM 2455 C C . ILE A 1 311 ? 3.029 -14.250 1.183 1.00 89.06 311 ILE A C 1
ATOM 2457 O O . ILE A 1 311 ? 2.118 -15.017 0.876 1.00 89.06 311 ILE A O 1
ATOM 2461 N N . TYR A 1 312 ? 3.545 -13.378 0.311 1.00 91.88 312 TYR A N 1
ATOM 2462 C CA . TYR A 1 312 ? 3.090 -13.215 -1.073 1.00 91.88 312 TYR A CA 1
ATOM 2463 C C . TYR A 1 312 ? 4.080 -13.774 -2.108 1.00 91.88 312 TYR A C 1
ATOM 2465 O O . TYR A 1 312 ? 3.894 -13.561 -3.300 1.00 91.88 312 TYR A O 1
ATOM 2473 N N . GLY A 1 313 ? 5.113 -14.514 -1.683 1.00 91.56 313 GLY A N 1
ATOM 2474 C CA . GLY A 1 313 ? 6.142 -15.070 -2.569 1.00 91.56 313 GLY A CA 1
ATOM 2475 C C . GLY A 1 313 ? 7.359 -14.155 -2.698 1.00 91.56 313 GLY A C 1
ATOM 2476 O O . GLY A 1 313 ? 7.777 -13.539 -1.720 1.00 91.56 313 GLY A O 1
ATOM 2477 N N . TYR A 1 314 ? 7.959 -14.080 -3.890 1.00 94.50 314 TYR A N 1
ATOM 2478 C CA . TYR A 1 314 ? 9.173 -13.288 -4.141 1.00 94.50 314 TYR A CA 1
ATOM 2479 C C . TYR A 1 314 ? 8.865 -11.801 -4.357 1.00 94.50 314 TYR A C 1
ATOM 2481 O O . TYR A 1 314 ? 9.054 -11.244 -5.440 1.00 94.50 314 TYR A O 1
ATOM 2489 N N . ILE A 1 315 ? 8.379 -11.169 -3.295 1.00 94.44 315 ILE A N 1
ATOM 2490 C CA . ILE A 1 315 ? 8.220 -9.725 -3.163 1.00 94.44 315 ILE A CA 1
ATOM 2491 C C . ILE A 1 315 ? 8.653 -9.326 -1.754 1.00 94.44 315 ILE A C 1
ATOM 2493 O O . ILE A 1 315 ? 8.359 -10.025 -0.784 1.00 94.44 315 ILE A O 1
ATOM 2497 N N . ARG A 1 316 ? 9.362 -8.207 -1.637 1.00 93.94 316 ARG A N 1
ATOM 2498 C CA . ARG A 1 316 ? 9.834 -7.665 -0.365 1.00 93.94 316 ARG A CA 1
ATOM 2499 C C . ARG A 1 316 ? 9.385 -6.221 -0.232 1.00 93.94 316 ARG A C 1
ATOM 2501 O O . ARG A 1 316 ? 9.564 -5.435 -1.151 1.00 93.94 316 ARG A O 1
ATOM 2508 N N . ILE A 1 317 ? 8.826 -5.872 0.920 1.00 95.38 317 ILE A N 1
ATOM 2509 C CA . ILE A 1 317 ? 8.420 -4.503 1.245 1.00 95.38 317 ILE A CA 1
ATOM 2510 C C . ILE A 1 317 ? 9.376 -4.008 2.319 1.00 95.38 317 ILE A C 1
ATOM 2512 O O . ILE A 1 317 ? 9.458 -4.599 3.395 1.00 95.38 317 ILE A O 1
ATOM 2516 N N . CYS A 1 318 ? 10.148 -2.968 2.029 1.00 94.50 318 CYS A N 1
ATOM 2517 C CA . CYS A 1 318 ? 11.177 -2.495 2.948 1.00 94.50 318 CYS A CA 1
ATOM 2518 C C . CYS A 1 318 ? 11.410 -0.991 2.840 1.00 94.50 318 CYS A C 1
ATOM 2520 O O . CYS A 1 318 ? 11.061 -0.356 1.847 1.00 94.50 318 CYS A O 1
ATOM 2522 N N . LEU A 1 319 ? 12.044 -0.437 3.872 1.00 94.50 319 LEU A N 1
ATOM 2523 C CA . LEU A 1 319 ? 12.636 0.892 3.822 1.00 94.50 319 LEU A CA 1
ATOM 2524 C C . LEU A 1 319 ? 14.118 0.767 3.471 1.00 94.50 319 LEU A C 1
ATOM 2526 O O . LEU A 1 319 ? 14.865 0.104 4.190 1.00 94.50 319 LEU A O 1
ATOM 2530 N N . LEU A 1 320 ? 14.528 1.418 2.388 1.00 92.50 320 LEU A N 1
ATOM 2531 C CA . LEU A 1 320 ? 15.928 1.556 2.006 1.00 92.50 320 LEU A CA 1
ATOM 2532 C C . LEU A 1 320 ? 16.473 2.883 2.524 1.00 92.50 320 LEU A C 1
ATOM 2534 O O . LEU A 1 320 ? 15.845 3.925 2.340 1.00 92.50 320 LEU A O 1
ATOM 2538 N N . ASP A 1 321 ? 17.641 2.863 3.154 1.00 89.62 321 ASP 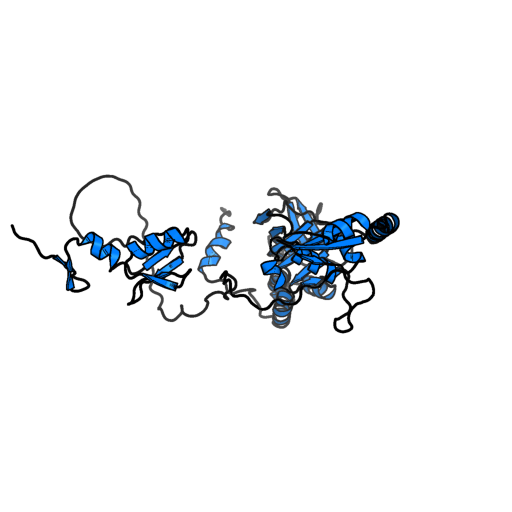A N 1
ATOM 2539 C CA . ASP A 1 321 ? 18.295 4.092 3.597 1.00 89.62 321 ASP A CA 1
ATOM 2540 C C . ASP A 1 321 ? 18.910 4.827 2.393 1.00 89.62 321 ASP A C 1
ATOM 2542 O O . ASP A 1 321 ? 19.671 4.254 1.613 1.00 89.62 321 ASP A O 1
ATOM 2546 N N . SER A 1 322 ? 18.571 6.106 2.243 1.00 85.00 322 SER A N 1
ATOM 2547 C CA . SER A 1 322 ? 19.098 7.027 1.231 1.00 85.00 322 SER A CA 1
ATOM 2548 C C . SER A 1 322 ? 19.577 8.307 1.926 1.00 85.00 322 SER A C 1
ATOM 2550 O O . SER A 1 322 ? 19.077 8.622 3.010 1.00 85.00 322 SER A O 1
ATOM 2552 N N . PRO A 1 323 ? 20.493 9.091 1.323 1.00 83.44 323 PRO A N 1
ATOM 2553 C CA . PRO A 1 323 ? 20.888 10.395 1.866 1.00 83.44 323 PRO A CA 1
ATOM 2554 C C . PRO A 1 323 ? 19.694 11.323 2.147 1.00 83.44 323 PRO A C 1
ATOM 2556 O O . PRO A 1 323 ? 19.682 12.027 3.152 1.00 83.44 323 PRO A O 1
ATOM 2559 N N . ASP A 1 324 ? 18.658 11.248 1.309 1.00 82.50 324 ASP A N 1
ATOM 2560 C CA . ASP A 1 324 ? 17.438 12.066 1.408 1.00 82.50 324 ASP A CA 1
ATOM 2561 C C . ASP A 1 324 ? 16.404 11.525 2.416 1.00 82.50 324 ASP A C 1
ATOM 2563 O O . ASP A 1 324 ? 15.332 12.109 2.595 1.00 82.50 324 ASP A O 1
ATOM 2567 N N . GLY A 1 325 ? 16.684 10.385 3.056 1.00 88.56 325 GLY A N 1
ATOM 2568 C CA . GLY A 1 325 ? 15.789 9.704 3.990 1.00 88.56 325 GLY A CA 1
ATOM 2569 C C . GLY A 1 325 ? 15.501 8.249 3.619 1.00 88.56 325 GLY A C 1
ATOM 2570 O O . GLY A 1 325 ? 16.144 7.652 2.760 1.00 88.56 325 GLY A O 1
ATOM 2571 N N . LYS A 1 326 ? 14.526 7.646 4.303 1.00 93.31 326 LYS A N 1
ATOM 2572 C CA . LYS A 1 326 ? 14.157 6.240 4.098 1.00 93.31 326 LYS A CA 1
ATOM 2573 C C . LYS A 1 326 ? 13.155 6.102 2.960 1.00 93.31 326 LYS A C 1
ATOM 2575 O O . LYS A 1 326 ? 12.079 6.679 3.034 1.00 93.31 326 LYS A O 1
ATOM 2580 N N . LYS A 1 327 ? 13.475 5.319 1.939 1.00 93.88 327 LYS A N 1
ATOM 2581 C CA . LYS A 1 327 ? 12.643 5.097 0.751 1.00 93.88 327 LYS A CA 1
ATOM 2582 C C . LYS A 1 327 ? 11.811 3.830 0.913 1.00 93.88 327 LYS A C 1
ATOM 2584 O O . LYS A 1 327 ? 12.384 2.760 1.098 1.00 93.88 327 LYS A O 1
ATOM 2589 N N . LEU A 1 328 ? 10.482 3.930 0.857 1.00 96.31 328 LEU A N 1
ATOM 2590 C CA . LEU A 1 328 ? 9.600 2.759 0.905 1.00 96.31 328 LEU A CA 1
ATOM 2591 C C . LEU A 1 328 ? 9.546 2.103 -0.471 1.00 96.31 328 LEU A C 1
ATOM 2593 O O . LEU A 1 328 ? 9.062 2.701 -1.428 1.00 96.31 328 LEU A O 1
ATOM 2597 N N . VAL A 1 329 ? 10.035 0.870 -0.557 1.00 95.56 329 VAL A N 1
ATOM 2598 C CA . VAL A 1 329 ? 10.167 0.136 -1.816 1.00 95.56 329 VAL A CA 1
ATOM 2599 C C . VAL A 1 329 ? 9.463 -1.209 -1.710 1.00 95.56 329 VAL A C 1
ATOM 2601 O O . VAL A 1 329 ? 9.653 -1.946 -0.738 1.00 95.56 329 VAL A O 1
ATOM 2604 N N . LEU A 1 330 ? 8.676 -1.539 -2.734 1.00 96.19 330 LEU A N 1
ATOM 2605 C CA . LEU A 1 330 ? 8.249 -2.903 -3.019 1.00 96.19 330 LEU A CA 1
ATOM 2606 C C . LEU A 1 330 ? 9.206 -3.486 -4.060 1.00 96.19 330 LEU A C 1
ATOM 2608 O O . LEU A 1 330 ? 9.128 -3.161 -5.243 1.00 96.19 330 LEU A O 1
ATOM 2612 N N . GLY A 1 331 ? 10.135 -4.318 -3.604 1.00 95.06 331 GLY A N 1
ATOM 2613 C CA . GLY A 1 331 ? 11.129 -4.969 -4.439 1.00 95.06 331 GLY A CA 1
ATOM 2614 C C . GLY A 1 331 ? 10.671 -6.338 -4.922 1.00 95.06 331 GLY A C 1
ATOM 2615 O O . GLY A 1 331 ? 10.268 -7.194 -4.131 1.00 95.06 331 GLY A O 1
ATOM 2616 N N . THR A 1 332 ? 10.772 -6.568 -6.226 1.00 94.94 332 THR A N 1
ATOM 2617 C CA . THR A 1 332 ? 10.608 -7.884 -6.860 1.00 94.94 332 THR A CA 1
ATOM 2618 C C . THR A 1 332 ? 11.980 -8.409 -7.286 1.00 94.94 332 THR A C 1
ATOM 2620 O O . THR A 1 332 ? 13.004 -7.808 -6.953 1.00 94.94 332 THR A O 1
ATOM 2623 N N . ARG A 1 333 ? 12.055 -9.540 -7.995 1.00 92.56 333 ARG A N 1
ATOM 2624 C CA . ARG A 1 333 ? 13.323 -10.043 -8.551 1.00 92.56 333 ARG A CA 1
ATOM 2625 C C . ARG A 1 333 ? 13.787 -9.294 -9.797 1.00 92.56 333 ARG A C 1
ATOM 2627 O O . ARG A 1 333 ? 14.977 -9.316 -10.084 1.00 92.56 333 ARG A O 1
ATOM 2634 N N . VAL A 1 334 ? 12.872 -8.643 -10.511 1.00 92.06 334 VAL A N 1
ATOM 2635 C CA . VAL A 1 334 ? 13.142 -8.002 -11.811 1.00 92.06 334 VAL A CA 1
ATOM 2636 C C . VAL A 1 334 ? 13.127 -6.476 -11.726 1.00 92.06 334 VAL A C 1
ATOM 2638 O O . VAL A 1 334 ? 13.855 -5.801 -12.450 1.00 92.06 334 VAL A O 1
ATOM 2641 N N . CYS A 1 335 ? 12.345 -5.916 -10.804 1.00 93.00 335 CYS A N 1
ATOM 2642 C CA . CYS A 1 335 ? 12.132 -4.481 -10.689 1.00 93.00 335 CYS A CA 1
ATOM 2643 C C . CYS A 1 335 ? 11.837 -4.056 -9.249 1.00 93.00 335 CYS A C 1
ATOM 2645 O O . CYS A 1 335 ? 11.729 -4.873 -8.329 1.00 93.00 335 CYS A O 1
ATOM 2647 N N . ASN A 1 336 ? 11.722 -2.749 -9.071 1.00 94.69 336 ASN A N 1
ATOM 2648 C CA . ASN A 1 336 ? 11.376 -2.094 -7.828 1.00 94.69 336 ASN A CA 1
ATOM 2649 C C . ASN A 1 336 ? 10.264 -1.080 -8.063 1.00 94.69 336 ASN A C 1
ATOM 2651 O O . ASN A 1 336 ? 10.225 -0.418 -9.097 1.00 94.69 336 ASN A O 1
ATOM 2655 N N . PHE A 1 337 ? 9.401 -0.925 -7.065 1.00 95.12 337 PHE A N 1
ATOM 2656 C CA . PHE A 1 337 ? 8.375 0.110 -7.035 1.00 95.12 337 PHE A CA 1
ATOM 2657 C C . PHE A 1 337 ? 8.615 1.001 -5.821 1.00 95.12 337 PHE A C 1
ATOM 2659 O O . PHE A 1 337 ? 8.358 0.599 -4.683 1.00 95.12 337 PHE A O 1
ATOM 2666 N N . LEU A 1 338 ? 9.141 2.200 -6.062 1.00 95.38 338 LEU A N 1
ATOM 2667 C CA . LEU A 1 338 ? 9.337 3.219 -5.038 1.00 95.38 338 LEU A CA 1
ATOM 2668 C C . LEU A 1 338 ? 8.014 3.930 -4.772 1.00 95.38 338 LEU A C 1
ATOM 2670 O O . LEU A 1 338 ? 7.431 4.515 -5.677 1.00 95.38 338 LEU A O 1
ATOM 2674 N N . VAL A 1 339 ? 7.550 3.929 -3.527 1.00 95.81 339 VAL A N 1
ATOM 2675 C CA . VAL A 1 339 ? 6.403 4.744 -3.122 1.00 95.81 339 VAL A CA 1
ATOM 2676 C C . VAL A 1 339 ? 6.856 6.197 -3.015 1.00 95.81 339 VAL A C 1
ATOM 2678 O O . VAL A 1 339 ? 7.647 6.546 -2.142 1.00 95.81 339 VAL A O 1
ATOM 2681 N N . THR A 1 340 ? 6.346 7.043 -3.910 1.00 93.56 340 THR A N 1
ATOM 2682 C CA . THR A 1 340 ? 6.673 8.479 -3.976 1.00 93.56 340 THR A CA 1
ATOM 2683 C C . THR A 1 340 ? 5.578 9.361 -3.387 1.00 93.56 340 THR A C 1
ATOM 2685 O O . THR A 1 340 ? 5.783 10.549 -3.144 1.00 93.56 340 THR A O 1
ATOM 2688 N N . SER A 1 341 ? 4.394 8.806 -3.132 1.00 94.12 341 SER A N 1
ATOM 2689 C CA . SER A 1 341 ? 3.393 9.464 -2.305 1.00 94.12 341 SER A CA 1
ATOM 2690 C C . SER A 1 341 ? 2.488 8.453 -1.624 1.00 94.12 341 SER A C 1
ATOM 2692 O O . SER A 1 341 ? 1.961 7.531 -2.250 1.00 94.12 341 SER A O 1
ATOM 2694 N N . SER A 1 342 ? 2.256 8.681 -0.337 1.00 94.81 342 SER A N 1
ATOM 2695 C CA . SER A 1 342 ? 1.340 7.904 0.488 1.00 94.81 342 SER A CA 1
ATOM 2696 C C . SER A 1 342 ? 0.655 8.791 1.518 1.00 94.81 342 SER A C 1
ATOM 2698 O O . SER A 1 342 ? 1.180 9.824 1.941 1.00 94.81 342 SER A O 1
ATOM 2700 N N . MET A 1 343 ? -0.524 8.371 1.963 1.00 93.56 343 MET A N 1
ATOM 2701 C CA . MET A 1 343 ? -1.211 8.978 3.100 1.00 93.56 343 MET A CA 1
ATOM 2702 C C . MET A 1 343 ? -1.559 7.924 4.139 1.00 93.56 343 MET A C 1
ATOM 2704 O O . MET A 1 343 ? -1.994 6.828 3.794 1.00 93.56 343 MET A O 1
ATOM 2708 N N . ARG A 1 344 ? -1.408 8.262 5.416 1.00 92.31 344 ARG A N 1
ATOM 2709 C CA . ARG A 1 344 ? -1.930 7.438 6.502 1.00 92.31 344 ARG A CA 1
ATOM 2710 C C . ARG A 1 344 ? -3.446 7.500 6.523 1.00 92.31 344 ARG A C 1
ATOM 2712 O O . ARG A 1 344 ? -4.051 8.548 6.300 1.00 92.31 344 ARG A O 1
ATOM 2719 N N . LEU A 1 345 ? -4.058 6.353 6.779 1.00 88.56 345 LEU A N 1
ATOM 2720 C CA . LEU A 1 345 ? -5.509 6.228 6.820 1.00 88.56 345 LEU A CA 1
ATOM 2721 C C . LEU A 1 345 ? -6.073 6.484 8.215 1.00 88.56 345 LEU A C 1
ATOM 2723 O O . LEU A 1 345 ? -7.227 6.900 8.327 1.00 88.56 345 LEU A O 1
ATOM 2727 N N . ASP A 1 346 ? -5.269 6.269 9.250 1.00 80.69 346 ASP A N 1
ATOM 2728 C CA . ASP A 1 346 ? -5.633 6.404 10.657 1.00 80.69 346 ASP A CA 1
ATOM 2729 C C . ASP A 1 346 ? -5.429 7.833 11.198 1.00 80.69 346 ASP A C 1
ATOM 2731 O O . ASP A 1 346 ? -6.197 8.305 12.040 1.00 80.69 346 ASP A O 1
ATOM 2735 N N . VAL A 1 347 ? -4.454 8.569 10.655 1.00 83.69 347 VAL A N 1
ATOM 2736 C CA . VAL A 1 347 ? -4.109 9.943 11.063 1.00 83.69 347 VAL A CA 1
ATOM 2737 C C . VAL A 1 347 ? -3.878 10.859 9.862 1.00 83.69 347 VAL A C 1
ATOM 2739 O O . VAL A 1 347 ? -3.582 10.401 8.762 1.00 83.69 347 VAL A O 1
ATOM 2742 N N . ASN A 1 348 ? -3.956 12.175 10.078 1.00 84.69 348 ASN A N 1
ATOM 2743 C CA . ASN A 1 348 ? -3.659 13.175 9.048 1.00 84.69 348 ASN A CA 1
ATOM 2744 C C . ASN A 1 348 ? -2.140 13.303 8.843 1.00 84.69 348 ASN A C 1
ATOM 2746 O O . ASN A 1 348 ? -1.508 14.214 9.372 1.00 84.69 348 ASN A O 1
ATOM 2750 N N . SER A 1 349 ? -1.552 12.371 8.096 1.00 88.56 349 SER A N 1
ATOM 2751 C CA . SER A 1 349 ? -0.133 12.377 7.741 1.00 88.56 349 SER A CA 1
ATOM 2752 C C . SER A 1 349 ? 0.046 11.917 6.300 1.00 88.56 349 SER A C 1
ATOM 2754 O O . SER A 1 349 ? -0.473 10.871 5.914 1.00 88.56 349 SER A O 1
ATOM 2756 N N . CYS A 1 350 ? 0.817 12.671 5.521 1.00 91.44 350 CYS A N 1
ATOM 2757 C CA . CYS A 1 350 ? 1.137 12.354 4.134 1.00 91.44 350 CYS A CA 1
ATOM 2758 C C . CYS A 1 350 ? 2.650 12.435 3.923 1.00 91.44 350 CYS A C 1
ATOM 2760 O O . CYS A 1 350 ? 3.302 13.312 4.488 1.00 91.44 350 CYS A O 1
ATOM 2762 N N . ASN A 1 351 ? 3.186 11.551 3.087 1.00 91.12 351 ASN A N 1
ATOM 2763 C CA . ASN A 1 351 ? 4.516 11.680 2.508 1.00 91.12 351 ASN A CA 1
ATOM 2764 C C . ASN A 1 351 ? 4.349 11.991 1.013 1.00 91.12 351 ASN A C 1
ATOM 2766 O O . ASN A 1 351 ? 3.509 11.400 0.328 1.00 91.12 351 ASN A O 1
ATOM 2770 N N . ILE A 1 352 ? 5.113 12.967 0.528 1.00 91.88 352 ILE A N 1
ATOM 2771 C CA . ILE A 1 352 ? 5.214 13.337 -0.886 1.00 91.88 352 ILE A CA 1
ATOM 2772 C C . ILE A 1 352 ? 6.708 13.437 -1.183 1.00 91.88 352 ILE A C 1
ATOM 2774 O O . ILE A 1 352 ? 7.439 14.078 -0.427 1.00 91.88 352 ILE A O 1
ATOM 2778 N N . GLY A 1 353 ? 7.146 12.793 -2.257 1.00 89.69 353 GLY A N 1
ATOM 2779 C CA . GLY A 1 353 ? 8.553 12.571 -2.558 1.00 89.69 353 GLY A CA 1
ATOM 2780 C C . GLY A 1 353 ? 9.025 11.171 -2.147 1.00 89.69 353 GLY A C 1
ATOM 2781 O O . GLY A 1 353 ? 8.261 10.375 -1.600 1.00 89.69 353 GLY A O 1
ATOM 2782 N N . PRO A 1 354 ? 10.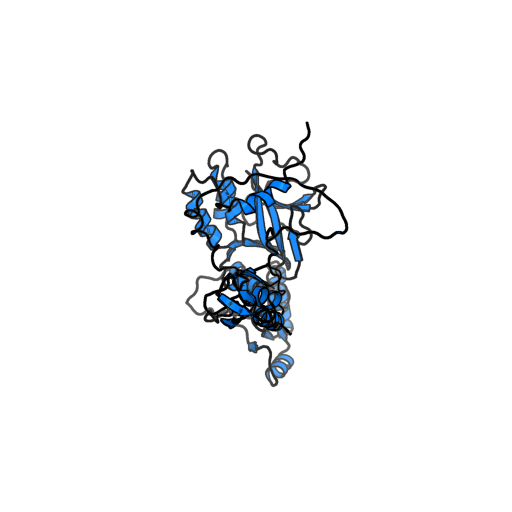300 10.851 -2.405 1.00 86.62 354 PRO A N 1
ATOM 2783 C CA . PRO A 1 354 ? 10.816 9.488 -2.280 1.00 86.62 354 PRO A CA 1
ATOM 2784 C C . PRO A 1 354 ? 10.957 9.011 -0.824 1.00 86.62 354 PRO A C 1
ATOM 2786 O O . PRO A 1 354 ? 11.083 7.814 -0.573 1.00 86.62 354 PRO A O 1
ATOM 2789 N N . SER A 1 355 ? 10.954 9.931 0.143 1.00 92.75 355 SER A N 1
ATOM 2790 C CA . SER A 1 355 ? 11.189 9.628 1.554 1.00 92.75 355 SER A CA 1
ATOM 2791 C C . SER A 1 355 ? 9.885 9.371 2.310 1.00 92.75 355 SER A C 1
ATOM 2793 O O . SER A 1 355 ? 8.964 10.187 2.324 1.00 92.75 355 SER A O 1
ATOM 2795 N N . THR A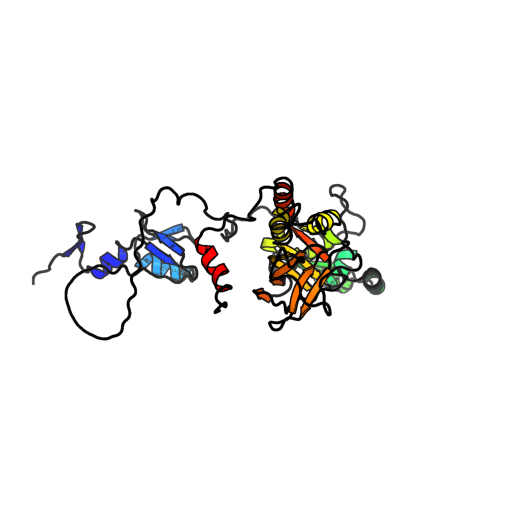 1 356 ? 9.839 8.240 3.004 1.00 94.06 356 THR A N 1
ATOM 2796 C CA . THR A 1 356 ? 8.747 7.781 3.862 1.00 94.06 356 THR A CA 1
ATOM 2797 C C . THR A 1 356 ? 9.177 7.846 5.323 1.00 94.06 356 THR A C 1
ATOM 2799 O O . THR A 1 356 ? 10.169 7.240 5.727 1.00 94.06 356 THR A O 1
ATOM 2802 N N . THR A 1 357 ? 8.413 8.572 6.138 1.00 92.56 357 THR A N 1
ATOM 2803 C CA . THR A 1 357 ? 8.690 8.747 7.577 1.00 92.56 357 THR A CA 1
ATOM 2804 C C . THR A 1 357 ? 7.585 8.188 8.463 1.00 92.56 357 THR A C 1
ATOM 2806 O O . THR A 1 357 ? 7.820 7.900 9.634 1.00 92.56 357 THR A O 1
ATOM 2809 N N . HIS A 1 358 ? 6.378 8.022 7.921 1.00 90.81 358 HIS A N 1
ATOM 2810 C CA . HIS A 1 358 ? 5.186 7.715 8.706 1.00 90.81 358 HIS A CA 1
ATOM 2811 C C . HIS A 1 358 ? 4.777 6.232 8.724 1.00 90.81 358 HIS A C 1
ATOM 2813 O O . HIS A 1 358 ? 3.755 5.894 9.325 1.00 90.81 358 HIS A O 1
ATOM 2819 N N . PHE A 1 359 ? 5.552 5.364 8.069 1.00 94.81 359 PHE A N 1
ATOM 2820 C CA . PHE A 1 359 ? 5.256 3.946 7.873 1.00 94.81 359 PHE A CA 1
ATOM 2821 C C . PHE A 1 359 ? 6.547 3.125 7.863 1.00 94.81 359 PHE A C 1
ATOM 2823 O O . PHE A 1 359 ? 7.505 3.508 7.196 1.00 94.81 359 PHE A O 1
ATOM 2830 N N . THR A 1 360 ? 6.552 1.993 8.566 1.00 94.94 360 THR A N 1
ATOM 2831 C CA . THR A 1 360 ? 7.702 1.083 8.650 1.00 94.94 360 THR A CA 1
ATOM 2832 C C . THR A 1 360 ? 7.216 -0.339 8.399 1.00 94.94 360 THR A C 1
ATOM 2834 O O . THR A 1 360 ? 6.611 -0.893 9.306 1.00 94.94 360 THR A O 1
ATOM 2837 N N . PRO A 1 361 ? 7.451 -0.933 7.220 1.00 94.44 361 PRO A N 1
ATOM 2838 C CA . PRO A 1 361 ? 7.003 -2.285 6.910 1.00 94.44 361 PRO A CA 1
ATOM 2839 C C . PRO A 1 361 ? 7.795 -3.346 7.683 1.00 94.44 361 PRO A C 1
ATOM 2841 O O . PRO A 1 361 ? 8.971 -3.155 8.006 1.00 94.44 361 PRO A O 1
ATOM 2844 N N . SER A 1 362 ? 7.169 -4.499 7.901 1.00 91.31 362 SER A N 1
ATOM 2845 C CA . SER A 1 362 ? 7.824 -5.754 8.279 1.00 91.31 362 SER A CA 1
ATOM 2846 C C . SER A 1 362 ? 7.454 -6.898 7.322 1.00 91.31 362 SER A C 1
ATOM 2848 O O . SER A 1 362 ? 6.678 -6.715 6.382 1.00 91.31 362 SER A O 1
ATOM 2850 N N . ASN A 1 363 ? 7.974 -8.103 7.583 1.00 86.00 363 ASN A N 1
ATOM 2851 C CA . ASN A 1 363 ? 7.611 -9.324 6.849 1.00 86.00 363 ASN A CA 1
ATOM 2852 C C . ASN A 1 363 ? 6.132 -9.728 7.024 1.00 86.00 363 ASN A C 1
ATOM 2854 O O . ASN A 1 363 ? 5.647 -10.590 6.294 1.00 86.00 363 ASN A O 1
ATOM 2858 N N . GLU A 1 364 ? 5.427 -9.111 7.974 1.00 87.81 364 GLU A N 1
ATOM 2859 C CA . GLU A 1 364 ? 3.997 -9.306 8.223 1.00 87.81 364 GLU A CA 1
ATOM 2860 C C . GLU A 1 364 ? 3.130 -8.261 7.495 1.00 87.81 364 GLU A C 1
ATOM 2862 O O . GLU A 1 364 ? 1.904 -8.308 7.602 1.00 87.81 364 GLU A O 1
ATOM 2867 N N . SER A 1 365 ? 3.741 -7.329 6.746 1.00 93.56 365 SER A N 1
ATOM 2868 C CA . SER A 1 365 ? 3.014 -6.273 6.031 1.00 93.56 365 SER A CA 1
ATOM 2869 C C . SER A 1 365 ? 2.043 -6.880 5.027 1.00 93.56 365 SER A C 1
ATOM 2871 O O . SER A 1 365 ? 2.450 -7.612 4.122 1.00 93.56 365 SER A O 1
ATOM 2873 N N . ARG A 1 366 ? 0.768 -6.507 5.122 1.00 94.44 366 ARG A N 1
ATOM 2874 C CA . ARG A 1 366 ? -0.274 -6.963 4.199 1.00 94.44 366 ARG A CA 1
ATOM 2875 C C . ARG A 1 366 ? -0.566 -5.902 3.151 1.00 94.44 366 ARG A C 1
ATOM 2877 O O . ARG A 1 366 ? -0.628 -4.716 3.469 1.00 94.44 366 ARG A O 1
ATOM 2884 N N . VAL A 1 367 ? -0.770 -6.322 1.907 1.00 96.25 367 VAL A N 1
ATOM 2885 C CA . VAL A 1 367 ? -1.035 -5.424 0.775 1.00 96.25 367 VAL A CA 1
ATOM 2886 C C . VAL A 1 367 ? -2.402 -5.737 0.200 1.00 96.25 367 VAL A C 1
ATOM 2888 O O . VAL A 1 367 ? -2.699 -6.886 -0.108 1.00 96.25 367 VAL A O 1
ATOM 2891 N N . PHE A 1 368 ? -3.219 -4.710 0.021 1.00 96.94 368 PHE A N 1
ATOM 2892 C CA . PHE A 1 368 ? -4.557 -4.799 -0.543 1.00 96.94 368 PHE A CA 1
ATOM 2893 C C . PHE A 1 368 ? -4.624 -3.922 -1.787 1.00 96.94 368 PHE A C 1
ATOM 2895 O O . PHE A 1 368 ? -4.427 -2.714 -1.709 1.00 96.94 368 PHE A O 1
ATOM 2902 N N . LEU A 1 369 ? -4.885 -4.530 -2.935 1.00 95.62 369 LEU A N 1
ATOM 2903 C CA . LEU A 1 369 ? -4.943 -3.861 -4.228 1.00 95.62 369 LEU A CA 1
ATOM 2904 C C . LEU A 1 369 ? -6.364 -3.389 -4.526 1.00 95.62 369 LEU A C 1
ATOM 2906 O O . LEU A 1 369 ? -7.321 -4.099 -4.205 1.00 95.62 369 LEU A O 1
ATOM 2910 N N . ASP A 1 370 ? -6.511 -2.237 -5.181 1.00 93.81 370 ASP A N 1
ATOM 2911 C CA . ASP A 1 370 ? -7.819 -1.805 -5.671 1.00 93.81 370 ASP A CA 1
ATOM 2912 C C . ASP A 1 370 ? -8.269 -2.665 -6.858 1.00 93.81 370 ASP A C 1
ATOM 2914 O O . ASP A 1 370 ? -7.539 -2.866 -7.828 1.00 93.81 370 ASP A O 1
ATOM 2918 N N . ASN A 1 371 ? -9.499 -3.166 -6.797 1.00 92.12 371 ASN A N 1
ATOM 2919 C CA . ASN A 1 371 ? -10.037 -4.053 -7.821 1.00 92.12 371 ASN A CA 1
ATOM 2920 C C . ASN A 1 371 ? -10.175 -3.353 -9.179 1.00 92.12 371 ASN A C 1
ATOM 2922 O O . ASN A 1 371 ? -10.004 -3.997 -10.209 1.00 92.12 371 ASN A O 1
ATOM 2926 N N . SER A 1 372 ? -10.452 -2.046 -9.189 1.00 89.25 372 SER A N 1
ATOM 2927 C CA . SER A 1 372 ? -10.493 -1.250 -10.422 1.00 89.25 372 SER A CA 1
ATOM 2928 C C . SER A 1 372 ? -9.118 -1.226 -11.097 1.00 89.25 372 SER A C 1
ATOM 2930 O O . SER A 1 372 ? -9.023 -1.449 -12.301 1.00 89.25 372 SER A O 1
ATOM 2932 N N . SER A 1 373 ? -8.045 -1.040 -10.316 1.00 89.75 373 SER A N 1
ATOM 2933 C CA . SER A 1 373 ? -6.665 -1.104 -10.813 1.00 89.75 373 SER A CA 1
ATOM 2934 C C . SER A 1 373 ? -6.318 -2.485 -11.374 1.00 89.75 373 SER A C 1
ATOM 2936 O O . SER A 1 373 ? -5.688 -2.576 -12.422 1.00 89.75 373 SER A O 1
ATOM 2938 N N . ILE A 1 374 ? -6.767 -3.568 -10.729 1.00 90.56 374 ILE A N 1
ATOM 2939 C CA . ILE A 1 374 ? -6.561 -4.938 -11.233 1.00 90.56 374 ILE A CA 1
ATOM 2940 C C . ILE A 1 374 ? -7.250 -5.144 -12.582 1.00 90.56 374 ILE A C 1
ATOM 2942 O O . ILE A 1 374 ? -6.643 -5.698 -13.497 1.00 90.56 374 ILE A O 1
ATOM 2946 N N . GLN A 1 375 ? -8.506 -4.711 -12.711 1.00 89.56 375 GLN A N 1
ATOM 2947 C CA . GLN A 1 375 ? -9.261 -4.830 -13.961 1.00 89.56 375 GLN A CA 1
ATOM 2948 C C . GLN A 1 375 ? -8.560 -4.080 -15.093 1.00 89.56 375 GLN A C 1
ATOM 2950 O O . GLN A 1 375 ? -8.296 -4.666 -16.137 1.00 89.56 375 GLN A O 1
ATOM 2955 N N . PHE A 1 376 ? -8.157 -2.838 -14.832 1.00 85.56 376 PHE A N 1
ATOM 2956 C CA . PHE A 1 376 ? -7.436 -2.016 -15.798 1.00 85.56 376 PHE A CA 1
ATOM 2957 C C . PHE A 1 376 ? -6.105 -2.652 -16.229 1.00 85.56 376 PHE A C 1
ATOM 2959 O O . PHE A 1 376 ? -5.794 -2.739 -17.412 1.00 85.56 376 PHE A O 1
ATOM 2966 N N . VAL A 1 377 ? -5.326 -3.167 -15.275 1.00 86.94 377 VAL A N 1
ATOM 2967 C CA . VAL A 1 377 ? -4.041 -3.820 -15.565 1.00 86.94 377 VAL A CA 1
ATOM 2968 C C . VAL A 1 377 ? -4.218 -5.138 -16.319 1.00 86.94 377 VAL A C 1
ATOM 2970 O O . VAL A 1 377 ? -3.359 -5.498 -17.118 1.00 86.94 377 VAL A O 1
ATOM 2973 N N . THR A 1 378 ? -5.321 -5.856 -16.105 1.00 87.31 378 THR A N 1
ATOM 2974 C CA . THR A 1 378 ? -5.592 -7.109 -16.827 1.00 87.31 378 THR A CA 1
ATOM 2975 C C . THR A 1 378 ? -5.682 -6.861 -18.334 1.00 87.31 378 THR A C 1
ATOM 2977 O O . THR A 1 378 ? -5.081 -7.606 -19.100 1.00 87.31 378 THR A O 1
ATOM 2980 N N . GLU A 1 379 ? -6.325 -5.767 -18.747 1.00 83.31 379 GLU A N 1
ATOM 2981 C CA . GLU A 1 379 ? -6.390 -5.348 -20.154 1.00 83.31 379 GLU A CA 1
ATOM 2982 C C . GLU A 1 379 ? -5.006 -4.938 -20.694 1.00 83.31 379 GLU A C 1
ATOM 2984 O O . GLU A 1 379 ? -4.630 -5.317 -21.802 1.00 83.31 379 GLU A O 1
ATOM 2989 N N . MET A 1 380 ? -4.201 -4.225 -19.895 1.00 83.06 380 MET A N 1
ATOM 2990 C CA . MET A 1 380 ? -2.844 -3.813 -20.290 1.00 83.06 380 MET A CA 1
ATOM 2991 C C . MET A 1 380 ? -1.883 -4.994 -20.475 1.00 83.06 380 MET A C 1
ATOM 2993 O O . MET A 1 380 ? -1.014 -4.950 -21.341 1.00 83.06 380 MET A O 1
ATOM 2997 N N . ILE A 1 381 ? -2.009 -6.052 -19.667 1.00 84.38 381 ILE A N 1
ATOM 2998 C CA . ILE A 1 381 ? -1.141 -7.237 -19.759 1.00 84.38 381 ILE A CA 1
ATOM 2999 C C . ILE A 1 381 ? -1.325 -7.948 -21.102 1.00 84.38 381 ILE A C 1
ATOM 3001 O O . ILE A 1 381 ? -0.350 -8.454 -21.660 1.00 84.38 381 ILE A O 1
ATOM 3005 N N . GLU A 1 382 ? -2.556 -7.984 -21.612 1.00 83.19 382 GLU A N 1
ATOM 3006 C CA . GLU A 1 382 ? -2.898 -8.619 -22.888 1.00 83.19 382 GLU A CA 1
ATOM 3007 C C . GLU A 1 382 ? -2.419 -7.804 -24.100 1.00 83.19 382 GLU A C 1
ATOM 3009 O O . GLU A 1 382 ? -2.280 -8.362 -25.188 1.00 83.19 382 GLU A O 1
ATOM 3014 N N . ASN A 1 383 ? -2.110 -6.515 -23.911 1.00 82.19 383 ASN A N 1
ATOM 3015 C CA . ASN A 1 383 ? -1.641 -5.622 -24.963 1.00 82.19 383 ASN A CA 1
ATOM 3016 C C . ASN A 1 383 ? -0.132 -5.301 -24.833 1.00 82.19 383 ASN A C 1
ATOM 3018 O O . ASN A 1 383 ? 0.246 -4.398 -24.075 1.00 82.19 383 ASN A O 1
ATOM 3022 N N . PRO A 1 384 ? 0.745 -5.981 -25.598 1.00 76.50 384 PRO A N 1
ATOM 3023 C CA . PRO A 1 384 ? 2.191 -5.760 -25.544 1.00 76.50 384 PRO A CA 1
ATOM 3024 C C . PRO A 1 384 ? 2.637 -4.386 -26.063 1.00 76.50 384 PRO A C 1
ATOM 3026 O O . PRO A 1 384 ? 3.723 -3.940 -25.704 1.00 76.50 384 PRO A O 1
ATOM 3029 N N . ASP A 1 385 ? 1.803 -3.689 -26.840 1.00 77.62 385 ASP A N 1
ATOM 3030 C CA . ASP A 1 385 ? 2.131 -2.373 -27.405 1.00 77.62 385 ASP A CA 1
ATOM 3031 C C . ASP A 1 385 ? 1.902 -1.221 -26.410 1.00 77.62 385 ASP A C 1
ATOM 3033 O O . ASP A 1 385 ? 2.145 -0.053 -26.720 1.00 77.62 385 ASP A O 1
ATOM 3037 N N . THR A 1 386 ? 1.435 -1.528 -25.197 1.00 77.94 386 THR A N 1
ATOM 3038 C CA . THR A 1 386 ? 1.157 -0.528 -24.164 1.00 77.94 386 THR A CA 1
ATOM 3039 C C . THR A 1 386 ? 2.443 0.172 -23.720 1.00 77.94 386 THR A C 1
ATOM 3041 O O . THR A 1 386 ? 3.309 -0.419 -23.068 1.00 77.94 386 THR A O 1
ATOM 3044 N N . ASN A 1 387 ? 2.547 1.464 -24.029 1.00 74.12 387 ASN A N 1
ATOM 3045 C CA . ASN A 1 387 ? 3.720 2.290 -23.745 1.00 74.12 387 ASN A CA 1
ATOM 3046 C C . ASN A 1 387 ? 3.457 3.454 -22.766 1.00 74.12 387 ASN A C 1
ATOM 3048 O O . ASN A 1 387 ? 4.368 4.245 -22.523 1.00 74.12 387 ASN A O 1
ATOM 3052 N N . GLU A 1 388 ? 2.258 3.538 -22.185 1.00 67.94 388 GLU A N 1
ATOM 3053 C CA . GLU A 1 388 ? 1.864 4.550 -21.200 1.00 67.94 388 GLU A CA 1
ATOM 3054 C C . GLU A 1 388 ? 0.778 4.015 -20.242 1.00 67.94 388 GLU A C 1
ATOM 3056 O O . GLU A 1 388 ? -0.041 3.182 -20.625 1.00 67.94 388 GLU A O 1
ATOM 3061 N N . CYS A 1 389 ? 0.757 4.479 -18.981 1.00 58.66 389 CYS A N 1
ATOM 3062 C CA . CYS A 1 389 ? -0.348 4.186 -18.044 1.00 58.66 389 CYS A CA 1
ATOM 3063 C C . CYS A 1 389 ? -1.542 5.130 -18.225 1.00 58.66 389 CYS A C 1
ATOM 3065 O O . CYS A 1 389 ? -2.661 4.806 -17.837 1.00 58.66 389 CYS A O 1
ATOM 3067 N N . GLN A 1 390 ? -1.267 6.351 -18.686 1.00 60.00 390 GLN A N 1
ATOM 3068 C CA . GLN A 1 390 ? -2.217 7.453 -18.762 1.00 60.00 390 GLN A CA 1
ATOM 3069 C C . GLN A 1 390 ? -1.694 8.514 -19.733 1.00 60.00 390 GLN A C 1
ATOM 3071 O O . GLN A 1 390 ? -0.523 8.890 -19.667 1.00 60.00 390 GLN A O 1
ATOM 3076 N N . VAL A 1 391 ? -2.582 9.065 -20.558 1.00 53.62 391 VAL A N 1
ATOM 3077 C CA . VAL A 1 391 ? -2.302 10.286 -21.319 1.00 53.62 391 VAL A CA 1
ATOM 3078 C C . VAL A 1 391 ? -2.510 11.469 -20.376 1.00 53.62 391 VAL A C 1
ATOM 3080 O O . VAL A 1 391 ? -3.642 11.838 -20.057 1.00 53.62 391 VAL A O 1
ATOM 3083 N N . MET A 1 392 ? -1.422 12.052 -19.872 1.00 43.41 392 MET A N 1
ATOM 3084 C CA . MET A 1 392 ? -1.516 13.294 -19.101 1.00 43.41 392 MET A CA 1
ATOM 3085 C C . MET A 1 392 ? -1.685 14.488 -20.053 1.00 43.41 392 MET A C 1
ATOM 3087 O O . MET A 1 392 ? -0.920 14.604 -21.012 1.00 43.41 392 MET A O 1
ATOM 3091 N N . PRO A 1 393 ? -2.613 15.428 -19.786 1.00 40.06 393 PRO A N 1
ATOM 3092 C CA . PRO A 1 393 ? -2.629 16.709 -20.483 1.00 40.06 393 PRO A CA 1
ATOM 3093 C C . PRO A 1 393 ? -1.284 17.427 -20.287 1.00 40.06 393 PRO A C 1
ATOM 3095 O O . PRO A 1 393 ? -0.764 17.453 -19.169 1.00 40.06 393 PRO A O 1
ATOM 3098 N N . VAL A 1 394 ? -0.751 18.036 -21.352 1.00 37.53 394 VAL A N 1
ATOM 3099 C CA . VAL A 1 394 ? 0.588 18.670 -21.433 1.00 37.53 394 VAL A CA 1
ATOM 3100 C C . VAL A 1 394 ? 0.918 19.580 -20.235 1.00 37.53 394 VAL A C 1
ATOM 3102 O O . VAL A 1 394 ? 2.056 19.626 -19.778 1.00 37.53 394 VAL A O 1
ATOM 3105 N N . LEU A 1 395 ? -0.084 20.239 -19.645 1.00 36.00 395 LEU A N 1
ATOM 3106 C CA . LEU A 1 395 ? 0.070 21.107 -18.468 1.00 36.00 395 LEU A CA 1
ATOM 3107 C C . LEU A 1 395 ? 0.620 20.400 -17.213 1.00 36.00 395 LEU A C 1
ATOM 3109 O O . LEU A 1 395 ? 1.272 21.046 -16.397 1.00 36.00 395 LEU A O 1
ATOM 3113 N N . ASN A 1 396 ? 0.395 19.093 -17.051 1.00 33.50 396 ASN A N 1
ATOM 3114 C CA . ASN A 1 396 ? 0.878 18.342 -15.885 1.00 33.50 396 ASN A CA 1
ATOM 3115 C C . ASN A 1 396 ? 2.290 17.768 -16.072 1.00 33.50 396 ASN A C 1
ATOM 3117 O O . ASN A 1 396 ? 2.939 17.443 -15.079 1.00 33.50 396 ASN A O 1
ATOM 3121 N N . GLN A 1 397 ? 2.790 17.695 -17.312 1.00 36.59 397 GLN A N 1
ATOM 3122 C CA . GLN A 1 397 ? 4.158 17.245 -17.601 1.00 36.59 397 GLN A CA 1
ATOM 3123 C C . GLN A 1 397 ? 5.201 18.234 -17.058 1.00 36.59 397 GLN A C 1
ATOM 3125 O O . GLN A 1 397 ? 6.260 17.826 -16.590 1.00 36.59 397 GLN A O 1
ATOM 3130 N N . LEU A 1 398 ? 4.863 19.528 -17.011 1.00 31.14 398 LEU A N 1
ATOM 3131 C CA . LEU A 1 398 ? 5.749 20.572 -16.488 1.00 31.14 398 LEU A CA 1
ATOM 3132 C C . LEU A 1 398 ? 6.042 20.417 -14.985 1.00 31.14 398 LEU A C 1
ATOM 3134 O O . LEU A 1 398 ? 7.139 20.738 -14.556 1.00 31.14 398 LEU A O 1
ATOM 3138 N N . ARG A 1 399 ? 5.130 19.840 -14.184 1.00 31.72 399 ARG A N 1
ATOM 3139 C CA . ARG A 1 399 ? 5.387 19.583 -12.750 1.00 31.72 399 ARG A CA 1
ATOM 3140 C C . ARG A 1 399 ? 6.182 18.309 -12.465 1.00 31.72 399 ARG A C 1
ATOM 3142 O O . ARG A 1 399 ? 6.659 18.159 -11.345 1.00 31.72 399 ARG A O 1
ATOM 3149 N N . GLN A 1 400 ? 6.294 17.390 -13.425 1.00 32.88 400 GLN A N 1
ATOM 3150 C CA . GLN A 1 400 ? 7.145 16.199 -13.298 1.00 32.88 400 GLN A CA 1
ATOM 3151 C C . GLN A 1 400 ? 8.555 16.425 -13.862 1.00 32.88 400 GLN A C 1
ATOM 3153 O O . GLN A 1 400 ? 9.487 15.756 -13.425 1.00 32.88 400 GLN A O 1
ATOM 3158 N N . ASN A 1 401 ? 8.733 17.398 -14.763 1.00 27.59 401 ASN A N 1
ATOM 3159 C CA . ASN A 1 401 ? 10.034 17.708 -15.363 1.00 27.59 401 ASN A CA 1
ATOM 3160 C C . ASN A 1 401 ? 10.960 18.569 -14.481 1.00 27.59 401 ASN A C 1
ATOM 3162 O O . ASN A 1 401 ? 12.162 18.583 -14.731 1.00 27.59 401 ASN A O 1
ATOM 3166 N N . ASP A 1 402 ? 10.467 19.178 -13.398 1.00 27.92 402 ASP A N 1
ATOM 3167 C CA . ASP A 1 402 ? 11.313 19.932 -12.450 1.00 27.92 402 ASP A CA 1
ATOM 3168 C C . ASP A 1 402 ? 12.224 19.038 -11.574 1.00 27.92 402 ASP A C 1
ATOM 3170 O O . ASP A 1 402 ? 13.005 19.539 -10.766 1.00 27.92 402 ASP A O 1
ATOM 3174 N N . CYS A 1 403 ? 12.180 17.707 -11.731 1.00 29.81 403 CYS A N 1
ATOM 3175 C CA . CYS A 1 403 ? 13.153 16.788 -11.125 1.00 29.81 403 CYS A CA 1
ATOM 3176 C C . CYS A 1 403 ? 14.353 16.449 -12.034 1.00 29.81 403 CYS A C 1
ATOM 3178 O O . CYS A 1 403 ? 15.187 15.646 -11.622 1.00 29.81 403 CYS A O 1
ATOM 3180 N N . ASN A 1 404 ? 14.470 17.049 -13.228 1.00 29.69 404 ASN A N 1
ATOM 3181 C CA . ASN A 1 404 ? 15.508 16.704 -14.214 1.00 29.69 404 ASN A CA 1
ATOM 3182 C C . ASN A 1 404 ? 16.517 17.815 -14.560 1.00 29.69 404 ASN A C 1
ATOM 3184 O O . ASN A 1 404 ? 17.309 17.636 -15.484 1.00 29.69 404 ASN A O 1
ATOM 3188 N N . GLU A 1 405 ? 16.587 18.918 -13.811 1.00 28.75 405 GLU A N 1
ATOM 3189 C CA . GLU A 1 405 ? 17.674 19.893 -13.989 1.00 28.75 405 GLU A CA 1
ATOM 3190 C C . GLU A 1 405 ? 18.748 19.743 -12.911 1.00 28.75 405 GLU A C 1
ATOM 3192 O O . GLU A 1 405 ? 18.725 20.354 -11.846 1.00 28.75 405 GLU A O 1
ATOM 3197 N N . GLY A 1 406 ? 19.716 18.881 -13.217 1.00 28.14 406 GLY A N 1
ATOM 3198 C CA . GLY A 1 406 ? 20.899 18.654 -12.396 1.00 28.14 406 GLY A CA 1
ATOM 3199 C C . GLY A 1 406 ? 21.984 17.858 -13.114 1.00 28.14 406 GLY A C 1
ATOM 3200 O O . GLY A 1 406 ? 22.644 17.036 -12.489 1.00 28.14 406 GLY A O 1
ATOM 3201 N N . ILE A 1 407 ? 22.155 18.061 -14.424 1.00 26.05 407 ILE A N 1
ATOM 3202 C CA . ILE A 1 407 ? 23.320 17.568 -15.170 1.00 26.05 407 ILE A CA 1
ATOM 3203 C C . ILE A 1 407 ? 23.951 18.771 -15.872 1.00 26.05 407 ILE A C 1
ATOM 3205 O O . ILE A 1 407 ? 23.541 19.157 -16.963 1.00 26.05 407 ILE A O 1
ATOM 3209 N N . GLN A 1 408 ? 24.952 19.373 -15.230 1.00 23.59 408 GLN A N 1
ATOM 3210 C CA . GLN A 1 408 ? 26.009 20.069 -15.956 1.00 23.59 408 GLN A CA 1
ATOM 3211 C C . GLN A 1 408 ? 27.191 19.107 -16.097 1.00 23.59 408 GLN A C 1
ATOM 3213 O O . GLN A 1 408 ? 27.536 18.399 -15.150 1.00 23.59 408 GLN A O 1
ATOM 3218 N N . ILE A 1 409 ? 27.712 19.066 -17.324 1.00 32.03 409 ILE A N 1
ATOM 3219 C CA . ILE A 1 409 ? 28.868 18.295 -17.804 1.00 32.03 409 ILE A CA 1
ATOM 3220 C C . ILE A 1 409 ? 30.121 18.625 -16.992 1.00 32.03 409 ILE A C 1
ATOM 3222 O O . ILE A 1 409 ? 30.321 19.828 -16.706 1.00 32.03 409 ILE A O 1
#

InterPro domains:
  IPR013087 Zinc finger C2H2-type [PS00028] (48-68)

=== Feature glossary ===
The record interleaves many kinds of information about one protein. Here is each kind framed as the question it answers.

Q: What does the local fold look like, residue by residue?
A: The Foldseek 3Di string encodes local tertiary geometry as a 20-letter alphabet — one character per residue — derived from the relative positions of nearby Cα atoms. Unlike the amino-acid sequence, 3Di is a direct function of the 3D structure, so two proteins with the same fold have similar 3Di strings even at low sequence identity.

Q: Which residues are in helices, strands, or loops?
A: The SS8 string is DSSP's per-residue secondary-structure call. α-helix (H) means an i→i+4 H-bond ladder; β-strand (E) means the residue participates in a β-sheet; 3₁₀ (G) and π (I) are tighter and wider helices; T/S are turns/bends; '-' is loop.

Q: How big and how compact is the whole molecule?
A: Radius of gyration (Rg) is the root-mean-square distance of Cα atoms from their centroid — a single number for overall size and compactness. A globular domain of N residues has Rg ≈ 2.2·N^0.38 Å; an extended or disordered chain has a much larger Rg. The Cα contact count is the number of residue pairs whose Cα atoms are within 8 Å and are more than four positions apart in sequence — a standard proxy for tertiary packing density. The bounding box is the smallest axis-aligned box enclosing all Cα atoms.

Q: Where is each backbone atom in 3D?
A: Structure coordinates are given as an mmCIF _atom_site loop: one row per atom with element, residue name, chain id, sequence number, and x/y/z position in Å. Only the four main-chain atoms per residue are included here; side chains are omitted to keep the record compact.

Q: What is the amino-acid chain?
A: Primary structure: the covalent order of the twenty standard amino acids along the backbone. Two proteins with the same sequence will (almost always) fold to the same structure; two with 30% identity often share a fold but not the details.

Q: What if only a Cα trace is available?
A: Three-state secondary structure (P-SEA) collapses the eight DSSP classes into helix (a), strand (b), and coil (c). P-SEA assigns these from Cα geometry alone — distances and angles — without requiring backbone oxygens, so it works on any Cα trace.

Q: What family and function is it annotated with?
A: Database cross-references. InterPro integrates a dozen domain/family signature databases into unified entries with residue-range hits. GO terms attach function/process/location labels with evidence codes. CATH codes position the fold in a four-level structural taxonomy. Organism is the NCBI-taxonomy species name.

Q: How confident is the AlphaFold model at each residue?
A: pLDDT is the predicted lDDT-Cα score: AlphaFold's confidence that the local environment of each residue (all inter-atomic distances within 15 Å) is correctly placed. It is a per-residue number between 0 and 100, with higher meaning more reliable.

Q: How mobile is each atom in the crystal?
A: B-factor (Debye–Waller factor) reflects atomic displacement in the crystal lattice. It is an experimental observable (units Å²), not a prediction; low values mean the atom is pinned down, high values mean it moves or is heterogeneous across the crystal.

Q: Which residues are buried vs exposed?
A: SASA measures how much of the protein is reachable by solvent. It is computed by rolling a water-sized probe over the atomic surface and summing the exposed area (Å²). Per-residue SASA distinguishes core (buried, low SASA) from surface (exposed, high SASA) residues; total SASA is a whole-molecule size measure.

Q: What do the diagnostic plots show?
A: Plot images: a contact map (which residues are close in 3D, as an N×N binary image), a Ramachandran scatter (backbone torsion angles, revealing secondary-structure composition at a glance), and — for AlphaFold structures — a PAE heatmap (pairwise prediction confidence).

Q: What known structures does this most resemble?
A: The Foldseek neighbor list gives the closest experimentally determined structures in the PDB, ranked by structural alignment. TM-score near 1 means near-identical fold; near 0.3 means only rough topology match. This is how one finds what a novel AlphaFold prediction most resembles in the solved-structure universe.

Q: Are the domains correctly placed relative to each other?
A: Predicted aligned error is AlphaFold's pairwise confidence. Unlike pLDDT (per-residue), PAE is per-residue-pair and captures whether two parts of the structure are correctly placed relative to each other. Units are ångströms of expected positional error.

Q: What do the rendered images show?
A: Structure images are PyMOL renders from six orthogonal camera directions. Cartoon representation draws helices as coils and strands as arrows; sticks shows the backbone as bonds; surface shows the solvent-excluded envelope. Rainbow coloring maps sequence position to hue (blue→red, N→C); chain coloring assigns a distinct color per polypeptide.

Q: What are the backbone torsion angles?
A: φ (phi) and ψ (psi) are the two rotatable backbone dihedrals per residue: φ is the C(i-1)–N–Cα–C torsion, ψ is the N–Cα–C–N(i+1) torsion, both in degrees on (−180°, 180°]. α-helical residues cluster near (−60°, −45°); β-strand residues near (−120°, +130°). A Ramachandran plot is simply a scatter of (φ, ψ) for every residue.